Protein 9WJI (pdb70)

Sequence (394 aa):
AEEEKRKAEEEKRKLVLVIVCVALLLDNMLYMVIVPIVPDYIAPRYPTESEDVKIGVLFASKAILQLLVNPLSGPFIDRMSYDVPLLIGLGVMFASTVLFAFAEDYATLFAARSLQGLGSAFADTSGIAMIADKYPEEPERSRALGVALAFISFGSLVAPPFGGILYEFAGKRVPFLVLAAVSLFDALLLLAVAKPPVGTPIHRLMLDPYIAVVAGALTTCNIPLAFLEPTIATWMKHTMAASEWEMGMAWLPAFVPHVLGVYLTVRLAARYPHLQWLYGALGLAVIGASSCIVPACRSFAPLVVSLCGLCFGIALVDTALLPTLAFLVDVRHVSVYGSVYAIADISYSVAYALGPIVAGHIVHSLGFEQLSLGMGLANLLYAPVLLLLRNVGL

B-factor: mean 51.96, std 7.79, range [37.2, 77.74]

Secondary structure (DSSP, 8-state):
-HHHHHHHHHHHHHHHHHHHHHHHHHHHHHHHHSTTTHHHH-----------HHHHHHHTHHHHHHHHHHHHHHHHHHHS-SHHHHHHHHHHHHHHHHHHTT--SHHHHHHHHHHHHHHIIIIIHHHHHHHHHS--SHHHHHHHHHHHHHHHHIIIIIHHHHHHHHHHHT-SHHHHHHHHHHHHHHHHHHHHHH-------HHHHHTSHHHHHHHHHHHHHHHHHHHHHHHHHHHHHHHT---STTTSSTTGGGHHHHHHHHHHHHHHHHSSTT-HHHHHHHHHHHHHHHHHHGGG--SHHHHHHHHHHHHHHHHHHHHHHHHHHHHHHHHHS-S--HHHHHHHHHHHHHHHHHHHHHHHHHHHHT-HHHHHHHHHHHHHHHTTTGGGGGGS--

Structure (mmCIF, N/CA/C/O backbone):
data_9WJI
#
_entry.id   9WJI
#
_cell.length_a   1.00
_cell.length_b   1.00
_cell.length_c   1.00
_cell.angle_alpha   90.00
_cell.angle_beta   90.00
_cell.angle_gamma   90.00
#
_symmetry.space_group_name_H-M   'P 1'
#
loop_
_entity.id
_entity.type
_entity.pdbx_description
1 polymer 'Maltose/maltodextrin-binding periplasmic protein,Vesicular acetylcholine transporter,DARPins'
2 non-polymer 2-(3-ethylsulfonylpyridin-2-yl)-3-methyl-6-(trifluoromethyl)imidazo[4,5-b]pyridine
#
loop_
_atom_site.group_PDB
_atom_site.id
_atom_site.type_symbol
_atom_site.label_atom_id
_atom_site.label_alt_id
_atom_site.label_comp_id
_atom_site.label_asym_id
_atom_site.label_entity_id
_atom_site.label_seq_id
_atom_site.pdbx_PDB_ins_code
_atom_site.Cartn_x
_atom_site.Cartn_y
_atom_site.Cartn_z
_atom_site.occupancy
_atom_site.B_iso_or_equiv
_atom_site.auth_seq_id
_atom_site.auth_comp_id
_atom_site.auth_asym_id
_atom_site.auth_atom_id
_atom_site.pdbx_PDB_model_num
ATOM 1 N N . ALA A 1 365 ? 130.927 126.295 105.624 1.00 37.20 20 ALA A N 1
ATOM 2 C CA . ALA A 1 365 ? 131.878 125.470 106.345 1.00 37.20 20 ALA A CA 1
ATOM 3 C C . ALA A 1 365 ? 132.035 125.908 107.793 1.00 37.20 20 ALA A C 1
ATOM 4 O O . ALA A 1 365 ? 131.330 125.414 108.666 1.00 37.20 20 ALA A O 1
ATOM 6 N N . GLU A 1 366 ? 132.959 126.846 108.030 1.00 47.47 21 GLU A N 1
ATOM 7 C CA . GLU A 1 366 ? 133.482 127.122 109.369 1.00 47.47 21 GLU A CA 1
ATOM 8 C C . GLU A 1 366 ? 132.439 127.729 110.305 1.00 47.47 21 GLU A C 1
ATOM 9 O O . GLU A 1 366 ? 132.570 127.595 111.530 1.00 47.47 21 GLU A O 1
ATOM 15 N N . GLU A 1 367 ? 131.399 128.365 109.751 1.00 52.39 22 GLU A N 1
ATOM 16 C CA . GLU A 1 367 ? 130.295 128.889 110.556 1.00 52.39 22 GLU A CA 1
ATOM 17 C C . GLU A 1 367 ? 129.571 127.783 111.315 1.00 52.39 22 GLU A C 1
ATOM 18 O O . GLU A 1 367 ? 129.158 127.990 112.461 1.00 52.39 22 GLU A O 1
ATOM 24 N N . GLU A 1 368 ? 129.462 126.596 110.711 1.00 53.38 23 GLU A N 1
ATOM 25 C CA . GLU A 1 368 ? 128.785 125.466 111.342 1.00 53.38 23 GLU A CA 1
ATOM 26 C C . GLU A 1 368 ? 129.547 124.969 112.568 1.00 53.38 23 GLU A C 1
ATOM 27 O O . GLU A 1 368 ? 128.962 124.799 113.645 1.00 53.38 23 GLU A O 1
ATOM 33 N N . LYS A 1 369 ? 130.861 124.758 112.433 1.00 49.85 24 LYS A N 1
ATOM 34 C CA . LYS A 1 369 ? 131.658 124.319 113.574 1.00 49.85 24 LYS A CA 1
ATOM 35 C C . LYS A 1 369 ? 131.776 125.410 114.633 1.00 49.85 24 LYS A C 1
ATOM 36 O O . LYS A 1 369 ? 131.792 125.105 115.831 1.00 49.85 24 LYS A O 1
ATOM 42 N N . ARG A 1 370 ? 131.799 126.681 114.221 1.00 53.32 25 ARG A N 1
ATOM 43 C CA . ARG A 1 370 ? 131.895 127.765 115.196 1.00 53.32 25 ARG A CA 1
ATOM 44 C C . ARG A 1 370 ? 130.606 127.913 116.002 1.00 53.32 25 ARG A C 1
ATOM 45 O O . ARG A 1 370 ? 130.654 128.085 117.228 1.00 53.32 25 ARG A O 1
ATOM 53 N N . LYS A 1 371 ? 129.443 127.830 115.342 1.00 53.35 26 LYS A N 1
ATOM 54 C CA . LYS A 1 371 ? 128.189 127.904 116.084 1.00 53.35 26 LYS A CA 1
ATOM 55 C C . LYS A 1 371 ? 127.952 126.639 116.900 1.00 53.35 26 LYS A C 1
ATOM 56 O O . LYS A 1 371 ? 127.324 126.709 117.959 1.00 53.35 26 LYS A O 1
ATOM 62 N N . ALA A 1 372 ? 128.496 125.494 116.468 1.00 53.74 27 ALA A N 1
ATOM 63 C CA . ALA A 1 372 ? 128.414 124.292 117.291 1.00 53.74 27 ALA A CA 1
ATOM 64 C C . ALA A 1 372 ? 129.285 124.414 118.535 1.00 53.74 27 ALA A C 1
ATOM 65 O O . ALA A 1 372 ? 128.899 123.955 119.617 1.00 53.74 27 ALA A O 1
ATOM 67 N N . GLU A 1 373 ? 130.453 125.048 118.406 1.00 53.75 28 GLU A N 1
ATOM 68 C CA . GLU A 1 373 ? 131.314 125.233 119.568 1.00 53.75 28 GLU A CA 1
ATOM 69 C C . GLU A 1 373 ? 130.724 126.246 120.541 1.00 53.75 28 GLU A C 1
ATOM 70 O O . GLU A 1 373 ? 130.785 126.044 121.758 1.00 53.75 28 GLU A O 1
ATOM 76 N N . GLU A 1 374 ? 130.124 127.324 120.026 1.00 53.77 29 GLU A N 1
ATOM 77 C CA . GLU A 1 374 ? 129.431 128.266 120.904 1.00 53.77 29 GLU A CA 1
ATOM 78 C C . GLU A 1 374 ? 128.194 127.640 121.541 1.00 53.77 29 GLU A C 1
ATOM 79 O O . GLU A 1 374 ? 127.876 127.948 122.696 1.00 53.77 29 GLU A O 1
ATOM 85 N N . GLU A 1 375 ? 127.522 126.730 120.825 1.00 50.66 30 GLU A N 1
ATOM 86 C CA . GLU A 1 375 ? 126.399 125.981 121.381 1.00 50.66 30 GLU A CA 1
ATOM 87 C C . GLU A 1 375 ? 126.835 125.106 122.547 1.00 50.66 30 GLU A C 1
ATOM 88 O O . GLU A 1 375 ? 126.232 125.148 123.624 1.00 50.66 30 GLU A O 1
ATOM 94 N N . LYS A 1 376 ? 127.883 124.300 122.345 1.00 48.74 31 LYS A N 1
ATOM 95 C CA . LYS A 1 376 ? 128.362 123.410 123.400 1.00 48.74 31 LYS A CA 1
ATOM 96 C C . LYS A 1 376 ? 128.961 124.186 124.563 1.00 48.74 31 LYS A C 1
ATOM 97 O O . LYS A 1 376 ? 128.838 123.765 125.716 1.00 48.74 31 LYS A O 1
ATOM 103 N N . ARG A 1 377 ? 129.558 125.343 124.288 1.00 48.68 32 ARG A N 1
ATOM 104 C CA . ARG A 1 377 ? 130.125 126.161 125.350 1.00 48.68 32 ARG A CA 1
ATOM 105 C C . ARG A 1 377 ? 129.023 126.824 126.173 1.00 48.68 32 ARG A C 1
ATOM 106 O O . ARG A 1 377 ? 129.132 126.926 127.402 1.00 48.68 32 ARG A O 1
ATOM 114 N N . LYS A 1 378 ? 127.923 127.219 125.520 1.00 47.11 33 LYS A N 1
ATOM 115 C CA . LYS A 1 378 ? 126.763 127.732 126.246 1.00 47.11 33 LYS A CA 1
ATOM 116 C C . LYS A 1 378 ? 126.074 126.630 127.046 1.00 47.11 33 LYS A C 1
ATOM 117 O O . LYS A 1 378 ? 125.559 126.884 128.141 1.00 47.11 33 LYS A O 1
ATOM 123 N N . LEU A 1 379 ? 126.060 125.399 126.520 1.00 44.60 34 LEU A N 1
ATOM 124 C CA . LEU A 1 379 ? 125.512 124.272 127.273 1.00 44.60 34 LEU A CA 1
ATOM 125 C C . LEU A 1 379 ? 126.348 123.967 128.508 1.00 44.60 34 LEU A C 1
ATOM 126 O O . LEU A 1 379 ? 125.794 123.658 129.567 1.00 44.60 34 LEU A O 1
ATOM 131 N N . VAL A 1 380 ? 127.677 124.052 128.393 1.00 43.44 35 VAL A N 1
ATOM 132 C CA . VAL A 1 380 ? 128.537 123.867 129.561 1.00 43.44 35 VAL A CA 1
ATOM 133 C C . VAL A 1 380 ? 128.310 124.983 130.575 1.00 43.44 35 VAL A C 1
ATOM 134 O O . VAL A 1 380 ? 128.254 124.726 131.784 1.00 43.44 35 VAL A O 1
ATOM 138 N N . LEU A 1 381 ? 128.114 126.222 130.102 1.00 42.97 36 LEU A N 1
ATOM 139 C CA . LEU A 1 381 ? 127.786 127.327 131.006 1.00 42.97 36 LEU A CA 1
ATOM 140 C C . LEU A 1 381 ? 126.478 127.084 131.753 1.00 42.97 36 LEU A C 1
ATOM 141 O O . LEU A 1 381 ? 126.416 127.264 132.973 1.00 42.97 36 LEU A O 1
ATOM 146 N N . VAL A 1 382 ? 125.441 126.628 131.043 1.00 43.34 37 VAL A N 1
ATOM 147 C CA . VAL A 1 382 ? 124.144 126.374 131.670 1.00 43.34 37 VAL A CA 1
ATOM 148 C C . VAL A 1 382 ? 124.231 125.226 132.671 1.00 43.34 37 VAL A C 1
ATOM 149 O O . VAL A 1 382 ? 123.711 125.331 133.787 1.00 43.34 37 VAL A O 1
ATOM 153 N N . ILE A 1 383 ? 124.930 124.141 132.319 1.00 42.74 38 ILE A N 1
ATOM 154 C CA . ILE A 1 383 ? 125.011 122.987 133.214 1.00 42.74 38 ILE A CA 1
ATOM 155 C C . ILE A 1 383 ? 125.845 123.309 134.453 1.00 42.74 38 ILE A C 1
ATOM 156 O O . ILE A 1 383 ? 125.481 122.928 135.572 1.00 42.74 38 ILE A O 1
ATOM 161 N N . VAL A 1 384 ? 126.927 124.075 134.291 1.00 44.24 39 VAL A N 1
ATOM 162 C CA . VAL A 1 384 ? 127.741 124.471 135.438 1.00 44.24 39 VAL A CA 1
ATOM 163 C C . VAL A 1 384 ? 126.981 125.437 136.343 1.00 44.24 39 VAL A C 1
ATOM 164 O O . VAL A 1 384 ? 127.020 125.312 137.575 1.00 44.24 39 VAL A O 1
ATOM 168 N N . CYS A 1 385 ? 126.243 126.383 135.758 1.00 46.22 40 CYS A N 1
ATOM 169 C CA . CYS A 1 385 ? 125.495 127.329 136.577 1.00 46.22 40 CYS A CA 1
ATOM 170 C C . CYS A 1 385 ? 124.318 126.669 137.291 1.00 46.22 40 CYS A C 1
ATOM 171 O O . CYS A 1 385 ? 124.020 127.024 138.435 1.00 46.22 40 CYS A O 1
ATOM 174 N N . VAL A 1 386 ? 123.671 125.683 136.664 1.00 44.62 41 VAL A N 1
ATOM 175 C CA . VAL A 1 386 ? 122.627 124.922 137.350 1.00 44.62 41 VAL A CA 1
ATOM 176 C C . VAL A 1 386 ? 123.232 124.028 138.431 1.00 44.62 41 VAL A C 1
ATOM 177 O O . VAL A 1 386 ? 122.622 123.828 139.491 1.00 44.62 41 VAL A O 1
ATOM 181 N N . ALA A 1 387 ? 124.456 123.527 138.215 1.00 44.69 42 ALA A N 1
ATOM 182 C CA . ALA A 1 387 ? 125.159 122.781 139.257 1.00 44.69 42 ALA A CA 1
ATOM 183 C C . ALA A 1 387 ? 125.446 123.655 140.470 1.00 44.69 42 ALA A C 1
ATOM 184 O O . ALA A 1 387 ? 125.218 123.236 141.610 1.00 44.69 42 ALA A O 1
ATOM 186 N N . LEU A 1 388 ? 125.915 124.884 140.239 1.00 45.02 43 LEU A N 1
ATOM 187 C CA . LEU A 1 388 ? 126.147 125.819 141.338 1.00 45.02 43 LEU A CA 1
ATOM 188 C C . LEU A 1 388 ? 124.842 126.236 142.009 1.00 45.02 43 LEU A C 1
ATOM 189 O O . LEU A 1 388 ? 124.811 126.416 143.233 1.00 45.02 43 LEU A O 1
ATOM 194 N N . LEU A 1 389 ? 123.761 126.354 141.230 1.00 46.08 44 LEU A N 1
ATOM 195 C CA . LEU A 1 389 ? 122.446 126.690 141.774 1.00 46.08 44 LEU A CA 1
ATOM 196 C C . LEU A 1 389 ? 121.945 125.609 142.722 1.00 46.08 44 LEU A C 1
ATOM 197 O O . LEU A 1 389 ? 121.567 125.897 143.862 1.00 46.08 44 LEU A O 1
ATOM 202 N N . LEU A 1 390 ? 121.931 124.357 142.259 1.00 46.11 45 LEU A N 1
ATOM 203 C CA . LEU A 1 390 ? 121.463 123.248 143.085 1.00 46.11 45 LEU A CA 1
ATOM 204 C C . LEU A 1 390 ? 122.396 122.991 144.256 1.00 46.11 45 LEU A C 1
ATOM 205 O O . LEU A 1 390 ? 121.943 122.598 145.337 1.00 46.11 45 LEU A O 1
ATOM 210 N N . ASP A 1 391 ? 123.689 123.257 144.080 1.00 48.76 46 ASP A N 1
ATOM 211 C CA . ASP A 1 391 ? 124.633 123.033 145.160 1.00 48.76 46 ASP A CA 1
ATOM 212 C C . ASP A 1 391 ? 124.458 124.066 146.266 1.00 48.76 46 ASP A C 1
ATOM 213 O O . ASP A 1 391 ? 124.469 123.723 147.456 1.00 48.76 46 ASP A O 1
ATOM 218 N N . ASN A 1 392 ? 124.262 125.331 145.895 1.00 48.32 47 ASN A N 1
ATOM 219 C CA . ASN A 1 392 ? 124.000 126.355 146.895 1.00 48.32 47 ASN A CA 1
ATOM 220 C C . ASN A 1 392 ? 122.616 126.193 147.512 1.00 48.32 47 ASN A C 1
ATOM 221 O O . ASN A 1 392 ? 122.420 126.535 148.688 1.00 48.32 47 ASN A O 1
ATOM 226 N N . MET A 1 393 ? 121.665 125.647 146.743 1.00 49.57 48 MET A N 1
ATOM 227 C CA . MET A 1 393 ? 120.393 125.207 147.304 1.00 49.57 48 MET A CA 1
ATOM 228 C C . MET A 1 393 ? 120.605 124.181 148.404 1.00 49.57 48 MET A C 1
ATOM 229 O O . MET A 1 393 ? 119.986 124.277 149.462 1.00 49.57 48 MET A O 1
ATOM 234 N N . LEU A 1 394 ? 121.511 123.223 148.185 1.00 49.79 49 LEU A N 1
ATOM 235 C CA . LEU A 1 394 ? 121.844 122.251 149.227 1.00 49.79 49 LEU A CA 1
ATOM 236 C C . LEU A 1 394 ? 122.435 122.923 150.462 1.00 49.79 49 LEU A C 1
ATOM 237 O O . LEU A 1 394 ? 121.945 122.713 151.585 1.00 49.79 49 LEU A O 1
ATOM 242 N N . TYR A 1 395 ? 123.458 123.775 150.265 1.00 49.29 50 TYR A N 1
ATOM 243 C CA . TYR A 1 395 ? 124.147 124.389 151.404 1.00 49.29 50 TYR A CA 1
ATOM 244 C C . TYR A 1 395 ? 123.250 125.326 152.193 1.00 49.29 50 TYR A C 1
ATOM 245 O O . TYR A 1 395 ? 123.535 125.591 153.364 1.00 49.29 50 TYR A O 1
ATOM 254 N N . MET A 1 396 ? 122.193 125.854 151.582 1.00 53.55 51 MET A N 1
ATOM 255 C CA . MET A 1 396 ? 121.352 126.810 152.273 1.00 53.55 51 MET A CA 1
ATOM 256 C C . MET A 1 396 ? 119.945 126.308 152.572 1.00 53.55 51 MET A C 1
ATOM 257 O O . MET A 1 396 ? 119.151 127.070 153.130 1.00 53.55 51 MET A O 1
ATOM 262 N N . VAL A 1 397 ? 119.600 125.062 152.236 1.00 53.63 52 VAL A N 1
ATOM 263 C CA . VAL A 1 397 ? 118.395 124.461 152.803 1.00 53.63 52 VAL A CA 1
ATOM 264 C C . VAL A 1 397 ? 118.695 123.367 153.803 1.00 53.63 52 VAL A C 1
ATOM 265 O O . VAL A 1 397 ? 117.765 122.934 154.501 1.00 53.63 52 VAL A O 1
ATOM 269 N N . ILE A 1 398 ? 119.942 122.896 153.913 1.00 54.25 53 ILE A N 1
ATOM 270 C CA . ILE A 1 398 ? 120.203 121.993 155.031 1.00 54.25 53 ILE A CA 1
ATOM 271 C C . ILE A 1 398 ? 120.236 122.728 156.366 1.00 54.25 53 ILE A C 1
ATOM 272 O O . ILE A 1 398 ? 120.067 122.097 157.412 1.00 54.25 53 ILE A O 1
ATOM 277 N N . VAL A 1 399 ? 120.441 124.042 156.358 1.00 57.92 54 VAL A N 1
ATOM 278 C CA . VAL A 1 399 ? 120.588 124.845 157.572 1.00 57.92 54 VAL A CA 1
ATOM 279 C C . VAL A 1 399 ? 119.304 124.915 158.409 1.00 57.92 54 VAL A C 1
ATOM 280 O O . VAL A 1 399 ? 119.404 124.772 159.636 1.00 57.92 54 VAL A O 1
ATOM 284 N N . PRO A 1 400 ? 118.082 125.076 157.864 1.00 59.25 55 PRO A N 1
ATOM 285 C CA . PRO A 1 400 ? 116.908 124.944 158.745 1.00 59.25 55 PRO A CA 1
ATOM 286 C C . PRO A 1 400 ? 116.557 123.514 159.120 1.00 59.25 55 PRO A C 1
ATOM 287 O O . PRO A 1 400 ? 115.583 123.318 159.855 1.00 59.25 55 PRO A O 1
ATOM 291 N N . ILE A 1 401 ? 117.305 122.516 158.658 1.00 58.88 56 ILE A N 1
ATOM 292 C CA . ILE A 1 401 ? 116.948 121.122 158.887 1.00 58.88 56 ILE A CA 1
ATOM 293 C C . ILE A 1 401 ? 117.809 120.527 159.999 1.00 58.88 56 ILE A C 1
ATOM 294 O O . ILE A 1 401 ? 117.319 119.737 160.816 1.00 58.88 56 ILE A O 1
ATOM 299 N N . VAL A 1 402 ? 119.074 120.940 160.069 1.00 59.47 57 VAL A N 1
ATOM 300 C CA . VAL A 1 402 ? 120.057 120.414 161.025 1.00 59.47 57 VAL A CA 1
ATOM 301 C C . VAL A 1 402 ? 119.664 120.582 162.500 1.00 59.47 57 VAL A C 1
ATOM 302 O O . VAL A 1 402 ? 119.717 119.574 163.223 1.00 59.47 57 VAL A O 1
ATOM 306 N N . PRO A 1 403 ? 119.233 121.750 163.019 1.00 59.70 58 PRO A N 1
ATOM 307 C CA . PRO A 1 403 ? 118.894 121.799 164.455 1.00 59.70 58 PRO A CA 1
ATOM 308 C C . PRO A 1 403 ? 117.612 121.068 164.827 1.00 59.70 58 PRO A C 1
ATOM 309 O O . PRO A 1 403 ? 117.347 120.905 166.025 1.00 59.70 58 PRO A O 1
ATOM 313 N N . ASP A 1 404 ? 116.817 120.623 163.854 1.00 63.42 59 ASP A N 1
ATOM 314 C CA . ASP A 1 404 ? 115.555 119.965 164.158 1.00 63.42 59 ASP A CA 1
ATOM 315 C C . ASP A 1 404 ? 115.755 118.533 164.641 1.00 63.42 59 ASP A C 1
ATOM 316 O O . ASP A 1 404 ? 114.921 118.024 165.397 1.00 63.42 59 ASP A O 1
ATOM 321 N N . TYR A 1 405 ? 116.855 117.887 164.256 1.00 62.10 60 TYR A N 1
ATOM 322 C CA . TYR A 1 405 ? 117.124 116.501 164.626 1.00 62.10 60 TYR A CA 1
ATOM 323 C C . TYR A 1 405 ? 117.983 116.358 165.872 1.00 62.10 60 TYR A C 1
ATOM 324 O O . TYR A 1 405 ? 117.711 115.487 166.704 1.00 62.10 60 TYR A O 1
ATOM 333 N N . ILE A 1 406 ? 119.017 117.183 166.015 1.00 63.31 61 ILE A N 1
ATOM 334 C CA . ILE A 1 406 ? 120.029 116.971 167.045 1.00 63.31 61 ILE A CA 1
ATOM 335 C C . ILE A 1 406 ? 119.458 117.419 168.387 1.00 63.31 61 ILE A C 1
ATOM 336 O O . ILE A 1 406 ? 119.325 118.618 168.648 1.00 63.31 61 ILE A O 1
ATOM 341 N N . ALA A 1 407 ? 119.125 116.456 169.240 1.00 66.33 62 ALA A N 1
ATOM 342 C CA . ALA A 1 407 ? 118.569 116.744 170.554 1.00 66.33 62 ALA A CA 1
ATOM 343 C C . ALA A 1 407 ? 118.924 115.638 171.542 1.00 66.33 62 ALA A C 1
ATOM 344 O O . ALA A 1 407 ? 119.503 114.618 171.166 1.00 66.33 62 ALA A O 1
ATOM 346 N N . PRO A 1 458 ? 107.253 127.169 156.280 1.00 68.32 113 PRO A N 1
ATOM 347 C CA . PRO A 1 458 ? 107.760 128.544 156.275 1.00 68.32 113 PRO A CA 1
ATOM 348 C C . PRO A 1 458 ? 108.996 128.699 157.146 1.00 68.32 113 PRO A C 1
ATOM 349 O O . PRO A 1 458 ? 109.082 129.649 157.920 1.00 68.32 113 PRO A O 1
ATOM 353 N N . ARG A 1 459 ? 109.944 127.777 157.020 1.00 65.94 114 ARG A N 1
ATOM 354 C CA . ARG A 1 459 ? 111.088 127.767 157.919 1.00 65.94 114 ARG A CA 1
ATOM 355 C C . ARG A 1 459 ? 112.125 128.797 157.502 1.00 65.94 114 ARG A C 1
ATOM 356 O O . ARG A 1 459 ? 112.300 129.081 156.314 1.00 65.94 114 ARG A O 1
ATOM 364 N N . TYR A 1 460 ? 112.809 129.352 158.493 1.00 67.03 115 TYR A N 1
ATOM 365 C CA . TYR A 1 460 ? 113.961 130.235 158.544 1.00 67.03 115 TYR A CA 1
ATOM 366 C C . TYR A 1 460 ? 115.222 129.424 158.822 1.00 67.03 115 TYR A C 1
ATOM 367 O O . TYR A 1 460 ? 115.180 128.472 159.607 1.00 67.03 115 TYR A O 1
ATOM 376 N N . PRO A 1 461 ? 116.341 129.773 158.170 1.00 67.07 116 PRO A N 1
ATOM 377 C CA . PRO A 1 461 ? 117.518 128.892 158.192 1.00 67.07 116 PRO A CA 1
ATOM 378 C C . PRO A 1 461 ? 118.212 128.715 159.535 1.00 67.07 116 PRO A C 1
ATOM 379 O O . PRO A 1 461 ? 118.402 127.583 159.986 1.00 67.07 116 PRO A O 1
ATOM 383 N N . THR A 1 462 ? 118.587 129.801 160.194 1.00 67.73 117 THR A N 1
ATOM 384 C CA . THR A 1 462 ? 119.675 129.727 161.154 1.00 67.73 117 THR A CA 1
ATOM 385 C C . THR A 1 462 ? 119.214 129.871 162.600 1.00 67.73 117 THR A C 1
ATOM 386 O O . THR A 1 462 ? 118.087 130.282 162.892 1.00 67.73 117 THR A O 1
ATOM 390 N N . GLU A 1 463 ? 120.130 129.509 163.500 1.00 67.84 118 GLU A N 1
ATOM 391 C CA . GLU A 1 463 ? 120.011 129.678 164.941 1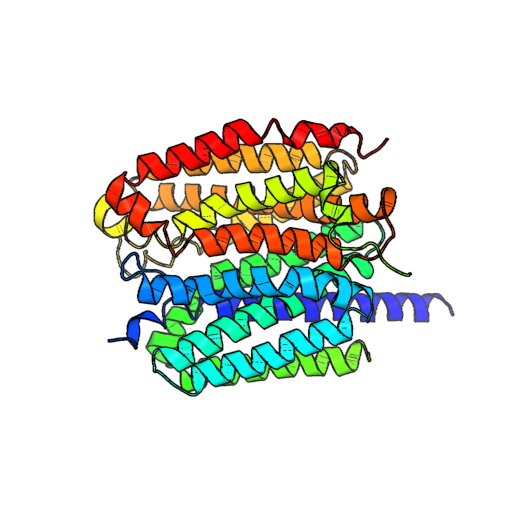.00 67.84 118 GLU A CA 1
ATOM 392 C C . GLU A 1 463 ? 121.321 130.251 165.471 1.00 67.84 118 GLU A C 1
ATOM 393 O O . GLU A 1 463 ? 122.351 130.230 164.792 1.00 67.84 118 GLU A O 1
ATOM 399 N N . SER A 1 464 ? 121.283 130.765 166.704 1.00 66.34 119 SER A N 1
ATOM 400 C CA . SER A 1 464 ? 122.472 131.339 167.347 1.00 66.34 119 SER A CA 1
ATOM 401 C C . SER A 1 464 ? 122.557 130.801 168.774 1.00 66.34 119 SER A C 1
ATOM 402 O O . SER A 1 464 ? 122.124 131.467 169.719 1.00 66.34 119 SER A O 1
ATOM 405 N N . GLU A 1 465 ? 123.169 129.625 168.915 1.00 65.91 120 GLU A N 1
ATOM 406 C CA . GLU A 1 465 ? 123.309 128.863 170.152 1.00 65.91 120 GLU A CA 1
ATOM 407 C C . GLU A 1 465 ? 124.154 127.648 169.791 1.00 65.91 120 GLU A C 1
ATOM 408 O O . GLU A 1 465 ? 124.330 127.348 168.605 1.00 65.91 120 GLU A O 1
ATOM 414 N N . ASP A 1 466 ? 124.693 126.971 170.818 1.00 63.55 121 ASP A N 1
ATOM 415 C CA . ASP A 1 466 ? 125.220 125.609 170.706 1.00 63.55 121 ASP A CA 1
ATOM 416 C C . ASP A 1 466 ? 126.378 125.459 169.726 1.00 63.55 121 ASP A C 1
ATOM 417 O O . ASP A 1 466 ? 126.166 125.017 168.595 1.00 63.55 121 ASP A O 1
ATOM 422 N N . VAL A 1 467 ? 127.572 125.915 170.123 1.00 58.78 122 VAL A N 1
ATOM 423 C CA . VAL A 1 467 ? 128.833 125.841 169.373 1.00 58.78 122 VAL A CA 1
ATOM 424 C C . VAL A 1 467 ? 129.098 124.454 168.774 1.00 58.78 122 VAL A C 1
ATOM 425 O O . VAL A 1 467 ? 129.682 124.340 167.689 1.00 58.78 122 VAL A O 1
ATOM 429 N N . LYS A 1 468 ? 128.640 123.397 169.460 1.00 57.43 123 LYS A N 1
ATOM 430 C CA . LYS A 1 468 ? 128.663 122.041 168.907 1.00 57.43 123 LYS A CA 1
ATOM 431 C C . LYS A 1 468 ? 127.858 121.940 167.610 1.00 57.43 123 LYS A C 1
ATOM 432 O O . LYS A 1 468 ? 128.209 121.169 166.710 1.00 57.43 123 LYS A O 1
ATOM 438 N N . ILE A 1 469 ? 126.779 122.713 167.490 1.00 58.04 124 ILE A N 1
ATOM 439 C CA . ILE A 1 469 ? 126.034 122.729 166.234 1.00 58.04 124 ILE A CA 1
ATOM 440 C C . ILE A 1 469 ? 126.635 123.763 165.286 1.00 58.04 124 ILE A C 1
ATOM 441 O O . ILE A 1 469 ? 126.613 123.584 164.061 1.00 58.04 124 ILE A O 1
ATOM 446 N N . GLY A 1 470 ? 127.202 124.840 165.834 1.00 56.79 125 GLY A N 1
ATOM 447 C CA . GLY A 1 470 ? 127.826 125.850 164.996 1.00 56.79 125 GLY A CA 1
ATOM 448 C C . GLY A 1 470 ? 129.094 125.359 164.327 1.00 56.79 125 GLY A C 1
ATOM 449 O O . GLY A 1 470 ? 129.407 125.757 163.200 1.00 56.79 125 GLY A O 1
ATOM 450 N N . VAL A 1 471 ? 129.831 124.468 164.997 1.00 56.00 126 VAL A N 1
ATOM 451 C CA . VAL A 1 471 ? 130.985 123.863 164.349 1.00 56.00 126 VAL A CA 1
ATOM 452 C C . VAL A 1 471 ? 130.530 122.892 163.266 1.00 56.00 126 VAL A C 1
ATOM 453 O O . VAL A 1 471 ? 131.233 122.712 162.270 1.00 56.00 126 VAL A O 1
ATOM 457 N N . LEU A 1 472 ? 129.317 122.337 163.379 1.00 54.45 127 LEU A N 1
ATOM 458 C CA . LEU A 1 472 ? 128.771 121.589 162.252 1.00 54.45 127 LEU A CA 1
ATOM 459 C C . LEU A 1 472 ? 128.423 122.515 161.095 1.00 54.45 127 LEU A C 1
ATOM 460 O O . LEU A 1 472 ? 128.672 122.162 159.943 1.00 54.45 127 LEU A O 1
ATOM 465 N N . PHE A 1 473 ? 127.838 123.688 161.371 1.00 54.83 128 PHE A N 1
ATOM 466 C CA . PHE A 1 473 ? 127.497 124.593 160.270 1.00 54.83 128 PHE A CA 1
ATOM 467 C C . PHE A 1 473 ? 128.735 125.157 159.586 1.00 54.83 128 PHE A C 1
ATOM 468 O O . PHE A 1 473 ? 128.697 125.447 158.385 1.00 54.83 128 PHE A O 1
ATOM 476 N N . ALA A 1 474 ? 129.832 125.316 160.317 1.00 52.24 129 ALA A N 1
ATOM 477 C CA . ALA A 1 474 ? 131.072 125.789 159.723 1.00 52.24 129 ALA A CA 1
ATOM 478 C C . ALA A 1 474 ? 132.022 124.657 159.358 1.00 52.24 129 ALA A C 1
ATOM 479 O O . ALA A 1 474 ? 133.161 124.930 158.972 1.00 52.24 129 ALA A O 1
ATOM 481 N N . SER A 1 475 ? 131.591 123.397 159.499 1.00 48.85 130 SER A N 1
ATOM 482 C CA . SER A 1 475 ? 132.408 122.270 159.059 1.00 48.85 130 SER A CA 1
ATOM 483 C C . SER A 1 475 ? 132.636 122.293 157.556 1.00 48.85 130 SER A C 1
ATOM 484 O O . SER A 1 475 ? 133.735 121.973 157.091 1.00 48.85 130 SER A O 1
ATOM 487 N N . LYS A 1 476 ? 131.610 122.678 156.791 1.00 47.17 131 LYS A N 1
ATOM 488 C CA . LYS A 1 476 ? 131.733 122.853 155.346 1.00 47.17 131 LYS A CA 1
ATOM 489 C C . LYS A 1 476 ? 132.804 123.872 154.997 1.00 47.17 131 LYS A C 1
ATOM 490 O O . LYS A 1 476 ? 133.692 123.602 154.180 1.00 47.17 131 LYS A O 1
ATOM 496 N N . ALA A 1 477 ? 132.761 125.034 155.643 1.00 46.55 132 ALA A N 1
ATOM 497 C CA . ALA A 1 477 ? 133.709 126.085 155.309 1.00 46.55 132 ALA A CA 1
ATOM 498 C C . ALA A 1 477 ? 135.108 125.782 155.822 1.00 46.55 132 ALA A C 1
ATOM 499 O O . ALA A 1 477 ? 136.083 126.091 155.135 1.00 46.55 132 ALA A O 1
ATOM 501 N N . ILE A 1 478 ? 135.240 125.143 156.989 1.00 45.38 133 ILE A N 1
ATOM 502 C CA . ILE A 1 478 ? 136.583 124.830 157.465 1.00 45.38 133 ILE A CA 1
ATOM 503 C C . ILE A 1 478 ? 137.176 123.673 156.667 1.00 45.38 133 ILE A C 1
ATOM 504 O O . ILE A 1 478 ? 138.390 123.639 156.431 1.00 45.38 133 ILE A O 1
ATOM 509 N N . LEU A 1 479 ? 136.347 122.768 156.136 1.00 44.67 134 LEU A N 1
ATOM 510 C CA . LEU A 1 479 ? 136.936 121.686 155.365 1.00 44.67 134 LEU A CA 1
ATOM 511 C C . LEU A 1 479 ? 137.246 122.120 153.944 1.00 44.67 134 LEU A C 1
ATOM 512 O O . LEU A 1 479 ? 138.237 121.655 153.380 1.00 44.67 134 LEU A O 1
ATOM 517 N N . GLN A 1 480 ? 136.470 123.036 153.355 1.00 45.12 135 GLN A N 1
ATOM 518 C CA . GLN A 1 480 ? 136.940 123.586 152.086 1.00 45.12 135 GLN A CA 1
ATOM 519 C C . GLN A 1 480 ? 138.135 124.510 152.290 1.00 45.12 135 GLN A C 1
ATOM 520 O O . GLN A 1 480 ? 139.011 124.563 151.425 1.00 45.12 135 GLN A O 1
ATOM 526 N N . LEU A 1 481 ? 138.230 125.176 153.448 1.00 43.37 136 LEU A N 1
ATOM 527 C CA . LEU A 1 481 ? 139.413 125.966 153.779 1.00 43.37 136 LEU A CA 1
ATOM 528 C C . LEU A 1 481 ? 140.647 125.087 153.948 1.00 43.37 136 LEU A C 1
ATOM 529 O O . LEU A 1 481 ? 141.770 125.545 153.713 1.00 43.37 136 LEU A O 1
ATOM 534 N N . LEU A 1 482 ? 140.463 123.833 154.367 1.00 41.58 137 LEU A N 1
ATOM 535 C CA . LEU A 1 482 ? 141.570 122.890 154.460 1.00 41.58 137 LEU A CA 1
ATOM 536 C C . LEU A 1 482 ? 141.835 122.120 153.172 1.00 41.58 137 LEU A C 1
ATOM 537 O O . LEU A 1 482 ? 142.931 121.574 153.015 1.00 41.58 137 LEU A O 1
ATOM 542 N N . VAL A 1 483 ? 140.869 122.042 152.263 1.00 42.82 138 VAL A N 1
ATOM 543 C CA . VAL A 1 483 ? 141.014 121.252 151.044 1.00 42.82 138 VAL A CA 1
ATOM 544 C C . VAL A 1 483 ? 141.487 122.091 149.863 1.00 42.82 138 VAL A C 1
ATOM 545 O O . VAL A 1 483 ? 142.468 121.735 149.212 1.00 42.82 138 VAL A O 1
ATOM 549 N N . ASN A 1 484 ? 140.801 123.201 149.543 1.00 43.57 139 ASN A N 1
ATOM 550 C CA . ASN A 1 484 ? 141.175 123.917 148.317 1.00 43.57 139 ASN A CA 1
ATOM 551 C C . ASN A 1 484 ? 142.553 124.609 148.236 1.00 43.57 139 ASN A C 1
ATOM 552 O O . ASN A 1 484 ? 142.919 124.982 147.116 1.00 43.57 139 ASN A O 1
ATOM 557 N N . PRO A 1 485 ? 143.352 124.838 149.303 1.00 41.54 140 PRO A N 1
ATOM 558 C CA . PRO A 1 485 ? 144.783 125.067 149.025 1.00 41.54 140 PRO A CA 1
ATOM 559 C C . PRO A 1 485 ? 145.463 123.867 148.401 1.00 41.54 140 PRO A C 1
ATOM 560 O O . PRO A 1 485 ? 146.410 124.033 147.624 1.00 41.54 140 PRO A O 1
ATOM 564 N N . LEU A 1 486 ? 145.013 122.661 148.732 1.00 41.51 141 LEU A N 1
ATOM 565 C CA . LEU A 1 486 ? 145.530 121.445 148.129 1.00 41.51 141 LEU A CA 1
ATOM 566 C C . LEU A 1 486 ? 144.753 121.056 146.879 1.00 41.51 141 LEU A C 1
ATOM 567 O O . LEU A 1 486 ? 145.275 120.307 146.047 1.00 41.51 141 LEU A O 1
ATOM 572 N N . SER A 1 487 ? 143.534 121.571 146.712 1.00 43.70 142 SER A N 1
ATOM 573 C CA . SER A 1 487 ? 142.726 121.309 145.528 1.00 43.70 142 SER A CA 1
ATOM 574 C C . SER A 1 487 ? 142.829 122.397 144.467 1.00 43.70 142 SER A C 1
ATOM 575 O O . SER A 1 487 ? 142.236 122.248 143.398 1.00 43.70 142 SER A O 1
ATOM 578 N N . GLY A 1 488 ? 143.542 123.483 144.736 1.00 44.64 143 GLY A N 1
ATOM 579 C CA . GLY A 1 488 ? 143.864 124.461 143.721 1.00 44.64 143 GLY A CA 1
ATOM 580 C C . GLY A 1 488 ? 144.815 123.928 142.666 1.00 44.64 143 GLY A C 1
ATOM 581 O O . GLY A 1 488 ? 144.496 123.900 141.470 1.00 44.64 143 GLY A O 1
ATOM 582 N N . PRO A 1 489 ? 146.016 123.505 143.083 1.00 47.42 144 PRO A N 1
ATOM 583 C CA . PRO A 1 489 ? 146.910 122.810 142.142 1.00 47.42 144 PRO A CA 1
ATOM 584 C C . PRO A 1 489 ? 146.360 121.500 141.597 1.00 47.42 144 PRO A C 1
ATOM 585 O O . PRO A 1 489 ? 146.853 121.043 140.563 1.00 47.42 144 PRO A O 1
ATOM 589 N N . PHE A 1 490 ? 145.362 120.881 142.238 1.00 47.32 145 PHE A N 1
ATOM 590 C CA . PHE A 1 490 ? 144.711 119.729 141.620 1.00 47.32 145 PHE A CA 1
ATOM 591 C C . PHE A 1 490 ? 143.909 120.144 140.396 1.00 47.32 145 PHE A C 1
ATOM 592 O O . PHE A 1 490 ? 143.873 119.421 139.396 1.00 47.32 145 PHE A O 1
ATOM 600 N N . ILE A 1 491 ? 143.246 121.298 140.463 1.00 47.14 146 ILE A N 1
ATOM 601 C CA . ILE A 1 491 ? 142.537 121.815 139.300 1.00 47.14 146 ILE A CA 1
ATOM 602 C C . ILE A 1 491 ? 143.517 122.373 138.274 1.00 47.14 146 ILE A C 1
ATOM 603 O O . ILE A 1 491 ? 143.235 122.343 137.070 1.00 47.14 146 ILE A O 1
ATOM 608 N N . ASP A 1 492 ? 144.697 122.821 138.707 1.00 50.30 147 ASP A N 1
ATOM 609 C CA . ASP A 1 492 ? 145.689 123.274 137.736 1.00 50.30 147 ASP A CA 1
ATOM 610 C C . ASP A 1 492 ? 146.337 122.111 136.988 1.00 50.30 147 ASP A C 1
ATOM 611 O O . ASP A 1 492 ? 146.528 122.192 135.770 1.00 50.30 147 ASP A O 1
ATOM 616 N N . ARG A 1 493 ? 146.701 121.040 137.701 1.00 51.53 148 ARG A N 1
ATOM 617 C CA . ARG A 1 493 ? 147.397 119.916 137.078 1.00 51.53 148 ARG A CA 1
ATOM 618 C C . ARG A 1 493 ? 146.483 119.156 136.128 1.00 51.53 148 ARG A C 1
ATOM 619 O O . ARG A 1 493 ? 146.794 119.002 134.941 1.00 51.53 148 ARG A O 1
ATOM 627 N N . MET A 1 494 ? 145.353 118.674 136.628 1.00 51.11 149 MET A N 1
ATOM 628 C CA . MET A 1 494 ? 144.384 118.002 135.781 1.00 51.11 149 MET A CA 1
ATOM 629 C C . MET A 1 494 ? 143.484 119.049 135.133 1.00 51.11 149 MET A C 1
ATOM 630 O O . MET A 1 494 ? 143.753 120.250 135.179 1.00 51.11 149 MET A O 1
ATOM 635 N N . SER A 1 495 ? 142.393 118.604 134.524 1.00 48.01 150 SER A N 1
ATOM 636 C CA . SER A 1 495 ? 141.500 119.511 133.817 1.00 48.01 150 SER A CA 1
ATOM 637 C C . SER A 1 495 ? 140.575 120.234 134.785 1.00 48.01 150 SER A C 1
ATOM 638 O O . SER A 1 495 ? 140.868 120.346 135.979 1.00 48.01 150 SER A O 1
ATOM 641 N N . TYR A 1 496 ? 139.498 120.801 134.259 1.00 48.49 151 TYR A N 1
ATOM 642 C CA . TYR A 1 496 ? 138.445 121.382 135.077 1.00 48.49 151 TYR A CA 1
ATOM 643 C C . TYR A 1 496 ? 137.237 120.464 135.209 1.00 48.49 151 TYR A C 1
ATOM 644 O O . TYR A 1 496 ? 136.602 120.426 136.273 1.00 48.49 151 TYR A O 1
ATOM 653 N N . ASP A 1 497 ? 136.945 119.691 134.159 1.00 48.12 152 ASP A N 1
ATOM 654 C CA . ASP A 1 497 ? 135.751 118.856 134.138 1.00 48.12 152 ASP A CA 1
ATOM 655 C C . ASP A 1 497 ? 135.884 117.659 135.071 1.00 48.12 152 ASP A C 1
ATOM 656 O O . ASP A 1 497 ? 134.901 117.246 135.692 1.00 48.12 152 ASP A O 1
ATOM 661 N N . VAL A 1 498 ? 137.080 117.091 135.192 1.00 48.46 153 VAL A N 1
ATOM 662 C CA . VAL A 1 498 ? 137.298 115.966 136.104 1.00 48.46 153 VAL A CA 1
ATOM 663 C C . VAL A 1 498 ? 137.185 116.404 137.569 1.00 48.46 153 VAL A C 1
ATOM 664 O O . VAL A 1 498 ? 136.510 115.698 138.333 1.00 48.46 153 VAL A O 1
ATOM 668 N N . PRO A 1 499 ? 137.758 117.532 138.038 1.00 46.68 154 PRO A N 1
ATOM 669 C CA . PRO A 1 499 ? 137.447 117.932 139.418 1.00 46.68 154 PRO A CA 1
ATOM 670 C C . PRO A 1 499 ? 136.029 118.442 139.609 1.00 46.68 154 PRO A C 1
ATOM 671 O O . PRO A 1 499 ? 135.511 118.333 140.727 1.00 46.68 154 PRO A O 1
ATOM 675 N N . LEU A 1 500 ? 135.365 118.961 138.567 1.00 46.04 155 LEU A N 1
ATOM 676 C CA . LEU A 1 500 ? 133.939 119.251 138.714 1.00 46.04 155 LEU A CA 1
ATOM 677 C C . LEU A 1 500 ? 133.129 117.968 138.886 1.00 46.04 155 LEU A C 1
ATOM 678 O O . LEU A 1 500 ? 132.180 117.927 139.678 1.00 46.04 155 LEU A O 1
ATOM 683 N N . LEU A 1 501 ? 133.513 116.899 138.186 1.00 45.60 156 LEU A N 1
ATOM 684 C CA . LEU A 1 501 ? 132.845 115.615 138.375 1.00 45.60 156 LEU A CA 1
ATOM 685 C C . LEU A 1 501 ? 133.147 115.015 139.741 1.00 45.60 156 LEU A C 1
ATOM 686 O O . LEU A 1 501 ? 132.276 114.377 140.337 1.00 45.60 156 LEU A O 1
ATOM 691 N N . ILE A 1 502 ? 134.366 115.211 140.254 1.00 45.57 157 ILE A N 1
ATOM 692 C CA . ILE A 1 502 ? 134.686 114.752 141.605 1.00 45.57 157 ILE A CA 1
ATOM 693 C C . ILE A 1 502 ? 133.862 115.516 142.637 1.00 45.57 157 ILE A C 1
ATOM 694 O O . ILE A 1 502 ? 133.316 114.922 143.579 1.00 45.57 157 ILE A O 1
ATOM 699 N N . GLY A 1 503 ? 133.705 116.828 142.436 1.00 46.03 158 GLY A N 1
ATOM 700 C CA . GLY A 1 503 ? 132.893 117.624 143.342 1.00 46.03 158 GLY A CA 1
ATOM 701 C C . GLY A 1 503 ? 131.418 117.270 143.298 1.00 46.03 158 GLY A C 1
ATOM 702 O O . GLY A 1 503 ? 130.771 117.164 144.340 1.00 46.03 158 GLY A O 1
ATOM 703 N N . LEU A 1 504 ? 130.875 117.039 142.102 1.00 45.60 159 LEU A N 1
ATOM 704 C CA . LEU A 1 504 ? 129.468 116.665 142.014 1.00 45.60 159 LEU A CA 1
ATOM 705 C C . LEU A 1 504 ? 129.234 115.228 142.464 1.00 45.60 159 LEU A C 1
ATOM 706 O O . LEU A 1 504 ? 128.153 114.915 142.973 1.00 45.60 159 LEU A O 1
ATOM 711 N N . GLY A 1 505 ? 130.237 114.356 142.341 1.00 45.91 160 GLY A N 1
ATOM 712 C CA . GLY A 1 505 ? 130.095 113.006 142.859 1.00 45.91 160 GLY A CA 1
ATOM 713 C C . GLY A 1 505 ? 130.096 112.963 144.374 1.00 45.91 160 GLY A C 1
ATOM 714 O O . GLY A 1 505 ? 129.247 112.305 144.989 1.00 45.91 160 GLY A O 1
ATOM 715 N N . VAL A 1 506 ? 131.021 113.694 145.005 1.00 46.21 161 VAL A N 1
ATOM 716 C CA . VAL A 1 506 ? 130.989 113.743 146.460 1.00 46.21 161 VAL A CA 1
ATOM 717 C C . VAL A 1 506 ? 129.830 114.597 146.960 1.00 46.21 161 VAL A C 1
ATOM 718 O O . VAL A 1 506 ? 129.384 114.413 148.092 1.00 46.21 161 VAL A O 1
ATOM 722 N N . MET A 1 507 ? 129.267 115.472 146.122 1.00 47.06 162 MET A N 1
ATOM 723 C CA . MET A 1 507 ? 128.069 116.200 146.518 1.00 47.06 162 MET A CA 1
ATOM 724 C C . MET A 1 507 ? 126.829 115.316 146.458 1.00 47.06 162 MET A C 1
ATOM 725 O O . MET A 1 507 ? 125.942 115.439 147.308 1.00 47.06 162 MET A O 1
ATOM 730 N N . PHE A 1 508 ? 126.754 114.423 145.466 1.00 45.07 163 PHE A N 1
ATOM 731 C CA . PHE A 1 508 ? 125.720 113.390 145.460 1.00 45.07 163 PHE A CA 1
ATOM 732 C C . PHE A 1 508 ? 125.833 112.485 146.678 1.00 45.07 163 PHE A C 1
ATOM 733 O O . PHE A 1 508 ? 124.822 112.154 147.315 1.00 45.07 163 PHE A O 1
ATOM 741 N N . ALA A 1 509 ? 127.062 112.071 147.010 1.00 46.77 164 ALA A N 1
ATOM 742 C CA . ALA A 1 509 ? 127.275 111.237 148.190 1.00 46.77 164 ALA A CA 1
ATOM 743 C C . ALA A 1 509 ? 126.905 111.981 149.467 1.00 46.77 164 ALA A C 1
ATOM 744 O O . ALA A 1 509 ? 126.307 111.403 150.382 1.00 46.77 164 ALA A O 1
ATOM 746 N N . SER A 1 510 ? 127.185 113.286 149.509 1.00 47.11 165 SER A N 1
ATOM 747 C CA . SER A 1 510 ? 126.818 114.103 150.658 1.00 47.11 165 SER A CA 1
ATOM 748 C C . SER A 1 510 ? 125.311 114.243 150.791 1.00 47.11 165 SER A C 1
ATOM 749 O O . SER A 1 510 ? 124.776 114.151 151.899 1.00 47.11 165 SER A O 1
ATOM 752 N N . THR A 1 511 ? 124.612 114.463 149.677 1.00 46.34 166 THR A N 1
ATOM 753 C CA . THR A 1 511 ? 123.173 114.692 149.737 1.00 46.34 166 THR A CA 1
ATOM 754 C C . THR A 1 511 ? 122.427 113.418 150.110 1.00 46.34 166 THR A C 1
ATOM 755 O O . THR A 1 511 ? 121.485 113.457 150.913 1.00 46.34 166 THR A O 1
ATOM 759 N N . VAL A 1 512 ? 122.858 112.268 149.588 1.00 47.52 167 VAL A N 1
ATOM 760 C CA . VAL A 1 512 ? 122.239 111.039 150.069 1.00 47.52 167 VAL A CA 1
ATOM 761 C C . VAL A 1 512 ? 122.722 110.667 151.467 1.00 47.52 167 VAL A C 1
ATOM 762 O O . VAL A 1 512 ? 122.072 109.856 152.134 1.00 47.52 167 VAL A O 1
ATOM 766 N N . LEU A 1 513 ? 123.823 111.252 151.950 1.00 49.11 168 LEU A N 1
ATOM 767 C CA . LEU A 1 513 ? 124.171 111.064 153.354 1.00 49.11 168 LEU A CA 1
ATOM 768 C C . LEU A 1 513 ? 123.318 111.942 154.267 1.00 49.11 168 LEU A C 1
ATOM 769 O O . LEU A 1 513 ? 123.054 111.562 155.413 1.00 49.11 168 LEU A O 1
ATOM 774 N N . PHE A 1 514 ? 122.887 113.111 153.782 1.00 50.46 169 PHE A N 1
ATOM 775 C CA . PHE A 1 514 ? 121.864 113.884 154.490 1.00 50.46 169 PHE A CA 1
ATOM 776 C C . PHE A 1 514 ? 120.546 113.130 154.529 1.00 50.46 169 PHE A C 1
ATOM 777 O O . PHE A 1 514 ? 119.940 112.966 155.593 1.00 50.46 169 PHE A O 1
ATOM 785 N N . ALA A 1 515 ? 120.098 112.639 153.376 1.00 50.08 170 ALA A N 1
ATOM 786 C CA . ALA A 1 515 ? 118.852 111.888 153.323 1.00 50.08 170 ALA A CA 1
ATOM 787 C C . ALA A 1 515 ? 118.977 110.482 153.905 1.00 50.08 170 ALA A C 1
ATOM 788 O O . ALA A 1 515 ? 117.971 109.776 153.992 1.00 50.08 170 ALA A O 1
ATOM 790 N N . PHE A 1 516 ? 120.181 110.049 154.286 1.00 56.34 171 PHE A N 1
ATOM 791 C CA . PHE A 1 516 ? 120.366 108.693 154.790 1.00 56.34 171 PHE A CA 1
ATOM 792 C C . PHE A 1 516 ? 120.181 108.595 156.299 1.00 56.34 171 PHE A C 1
ATOM 793 O O . PHE A 1 516 ? 119.626 107.602 156.782 1.00 56.34 171 PHE A O 1
ATOM 801 N N . ALA A 1 517 ? 120.629 109.591 157.061 1.00 57.69 172 ALA A N 1
ATOM 802 C CA . ALA A 1 517 ? 120.682 109.459 158.510 1.00 57.69 172 ALA A CA 1
ATOM 803 C C . ALA A 1 517 ? 120.368 110.789 159.182 1.00 57.69 172 ALA A C 1
ATOM 804 O O . ALA A 1 517 ? 120.204 111.825 158.532 1.00 57.69 172 ALA A O 1
ATOM 806 N N . GLU A 1 518 ? 120.306 110.743 160.516 1.00 60.78 173 GLU A N 1
ATOM 807 C CA . GLU A 1 518 ? 119.764 111.842 161.298 1.00 60.78 173 GLU A CA 1
ATOM 808 C C . GLU A 1 518 ? 120.568 112.180 162.546 1.00 60.78 173 GLU A C 1
ATOM 809 O O . GLU A 1 518 ? 120.137 113.046 163.311 1.00 60.78 173 GLU A O 1
ATOM 815 N N . ASP A 1 519 ? 121.716 111.552 162.772 1.00 60.06 174 ASP A N 1
ATOM 816 C CA . ASP A 1 519 ? 122.465 111.748 164.007 1.00 60.06 174 ASP A CA 1
ATOM 817 C C . ASP A 1 519 ? 123.256 113.055 163.947 1.00 60.06 174 ASP A C 1
ATOM 818 O O . ASP A 1 519 ? 123.062 113.898 163.068 1.00 60.06 174 ASP A O 1
ATOM 823 N N . TYR A 1 520 ? 124.163 113.244 164.905 1.00 58.91 175 TYR A N 1
ATOM 824 C CA . TYR A 1 520 ? 125.090 114.367 164.830 1.00 58.91 175 TYR A CA 1
ATOM 825 C C . TYR A 1 520 ? 126.282 114.048 163.940 1.00 58.91 175 TYR A C 1
ATOM 826 O O . TYR A 1 520 ? 126.707 114.894 163.145 1.00 58.91 175 TYR A O 1
ATOM 835 N N . ALA A 1 521 ? 126.830 112.836 164.064 1.00 55.37 176 ALA A N 1
ATOM 836 C CA . ALA A 1 521 ? 128.059 112.492 163.359 1.00 55.37 176 ALA A CA 1
ATOM 837 C C . ALA A 1 521 ? 127.827 112.345 161.862 1.00 55.37 176 ALA A C 1
ATOM 838 O O . ALA A 1 521 ? 128.667 112.760 161.059 1.00 55.37 176 ALA A O 1
ATOM 840 N N . THR A 1 522 ? 126.686 111.777 161.465 1.00 53.62 177 THR A N 1
ATOM 841 C CA . THR A 1 522 ? 126.408 111.622 160.042 1.00 53.62 177 THR A CA 1
ATOM 842 C C . THR A 1 522 ? 126.075 112.954 159.386 1.00 53.62 177 THR A C 1
ATOM 843 O O . THR A 1 522 ? 126.453 113.181 158.233 1.00 53.62 177 THR A O 1
ATOM 847 N N . LEU A 1 523 ? 125.389 113.848 160.104 1.00 53.21 178 LEU A N 1
ATOM 848 C CA . LEU A 1 523 ? 125.156 115.197 159.596 1.00 53.21 178 LEU A CA 1
ATOM 849 C C . LEU A 1 523 ? 126.460 115.975 159.487 1.00 53.21 178 LEU A C 1
ATOM 850 O O . LEU A 1 523 ? 126.659 116.736 158.533 1.00 53.21 178 LEU A O 1
ATOM 855 N N . PHE A 1 524 ? 127.371 115.765 160.442 1.00 52.56 179 PHE A N 1
ATOM 856 C CA . PHE A 1 524 ? 128.691 116.385 160.389 1.00 52.56 179 PHE A CA 1
ATOM 857 C C . PHE A 1 524 ? 129.496 115.868 159.202 1.00 52.56 179 PHE A C 1
ATOM 858 O O . PHE A 1 524 ? 130.158 116.647 158.508 1.00 52.56 179 PHE A O 1
ATOM 866 N N . ALA A 1 525 ? 129.418 114.561 158.937 1.00 52.62 180 ALA A N 1
ATOM 867 C CA . ALA A 1 525 ? 130.123 113.978 157.800 1.00 52.62 180 ALA A CA 1
ATOM 868 C C . ALA A 1 525 ? 129.522 114.437 156.479 1.00 52.62 180 ALA A C 1
ATOM 869 O O . ALA A 1 525 ? 130.252 114.672 155.511 1.00 52.62 180 ALA A O 1
ATOM 871 N N . ALA A 1 526 ? 128.199 114.593 156.426 1.00 49.64 181 ALA A N 1
ATOM 872 C CA . ALA A 1 526 ? 127.558 115.051 155.199 1.00 49.64 181 ALA A CA 1
ATOM 873 C C . ALA A 1 526 ? 127.869 116.517 154.925 1.00 49.64 181 ALA A C 1
ATOM 874 O O . ALA A 1 526 ? 128.077 116.908 153.771 1.00 49.64 181 ALA A O 1
ATOM 876 N N . ARG A 1 527 ? 127.952 117.334 155.975 1.00 48.60 182 ARG A N 1
ATOM 877 C CA . ARG A 1 527 ? 128.351 118.724 155.794 1.00 48.60 182 ARG A CA 1
ATOM 878 C C . ARG A 1 527 ? 129.831 118.845 155.437 1.00 48.60 182 ARG A C 1
ATOM 879 O O . ARG A 1 527 ? 130.213 119.725 154.654 1.00 48.60 182 ARG A O 1
ATOM 887 N N . SER A 1 528 ? 130.674 117.953 155.966 1.00 49.86 183 SER A N 1
ATOM 888 C CA . SER A 1 528 ? 132.082 117.938 155.577 1.00 49.86 183 SER A CA 1
ATOM 889 C C . SER A 1 528 ? 132.255 117.512 154.123 1.00 49.86 183 SER A C 1
ATOM 890 O O . SER A 1 528 ? 133.116 118.041 153.409 1.00 49.86 183 SER A O 1
ATOM 893 N N . LEU A 1 529 ? 131.441 116.560 153.665 1.00 49.51 184 LEU A N 1
ATOM 894 C CA . LEU A 1 529 ? 131.464 116.208 152.253 1.00 49.51 184 LEU A CA 1
ATOM 895 C C . LEU A 1 529 ? 130.900 117.330 151.390 1.00 49.51 184 LEU A C 1
ATOM 896 O O . LEU A 1 529 ? 131.333 117.494 150.245 1.00 49.51 184 LEU A O 1
ATOM 901 N N . GLN A 1 530 ? 129.964 118.127 151.920 1.00 49.25 185 GLN A N 1
ATOM 902 C CA . GLN A 1 530 ? 129.595 119.356 151.220 1.00 49.25 185 GLN A CA 1
ATOM 903 C C . GLN A 1 530 ? 130.743 120.350 151.167 1.00 49.25 185 GLN A C 1
ATOM 904 O O . GLN A 1 530 ? 130.844 121.106 150.204 1.00 49.25 185 GLN A O 1
ATOM 910 N N . GLY A 1 531 ? 131.617 120.360 152.171 1.00 48.39 186 GLY A N 1
ATOM 911 C CA . GLY A 1 531 ? 132.794 121.218 152.096 1.00 48.39 186 GLY A CA 1
ATOM 912 C C . GLY A 1 531 ? 133.786 120.764 151.040 1.00 48.39 186 GLY A C 1
ATOM 913 O O . GLY A 1 531 ? 134.335 121.584 150.290 1.00 48.39 186 GLY A O 1
ATOM 914 N N . LEU A 1 532 ? 134.025 119.453 150.972 1.00 47.45 187 LEU A N 1
ATOM 915 C CA . LEU A 1 532 ? 134.892 118.881 149.944 1.00 47.45 187 LEU A CA 1
ATOM 916 C C . LEU A 1 532 ? 134.332 119.146 148.549 1.00 47.45 187 LEU A C 1
ATOM 917 O O . LEU A 1 532 ? 135.059 119.569 147.635 1.00 47.45 187 LEU A O 1
ATOM 922 N N . GLY A 1 533 ? 133.025 118.935 148.383 1.00 47.23 188 GLY A N 1
ATOM 923 C CA . GLY A 1 533 ? 132.384 119.245 147.124 1.00 47.23 188 GLY A CA 1
ATOM 924 C C . GLY A 1 533 ? 132.316 120.725 146.836 1.00 47.23 188 GLY A C 1
ATOM 925 O O . GLY A 1 533 ? 132.322 121.121 145.674 1.00 47.23 188 GLY A O 1
ATOM 926 N N . SER A 1 534 ? 132.294 121.558 147.878 1.00 47.32 189 SER A N 1
ATOM 927 C CA . SER A 1 534 ? 132.328 122.999 147.685 1.00 47.32 189 SER A CA 1
ATOM 928 C C . SER A 1 534 ? 133.645 123.428 147.081 1.00 47.32 189 SER A C 1
ATOM 929 O O . SER A 1 534 ? 133.657 124.107 146.051 1.00 47.32 189 SER A O 1
ATOM 932 N N . ALA A 1 535 ? 134.750 122.952 147.667 1.00 46.44 190 ALA A N 1
ATOM 933 C CA . ALA A 1 535 ? 136.088 123.190 147.133 1.00 46.44 190 ALA A CA 1
ATOM 934 C C . ALA A 1 535 ? 136.194 122.746 145.679 1.00 46.44 190 ALA A C 1
ATOM 935 O O . ALA A 1 535 ? 136.298 123.591 144.776 1.00 46.44 190 ALA A O 1
ATOM 937 N N . PHE A 1 536 ? 136.012 121.439 145.436 1.00 45.57 191 PHE A N 1
ATOM 938 C CA . PHE A 1 536 ? 136.190 120.881 144.094 1.00 45.57 191 PHE A CA 1
ATOM 939 C C . PHE A 1 536 ? 135.197 121.462 143.090 1.00 45.57 191 PHE A C 1
ATOM 940 O O . PHE A 1 536 ? 135.600 122.097 142.108 1.00 45.57 191 PHE A O 1
ATOM 948 N N . ALA A 1 537 ? 133.895 121.291 143.342 1.00 48.44 192 ALA A N 1
ATOM 949 C CA . ALA A 1 537 ? 132.878 121.664 142.369 1.00 48.44 192 ALA A CA 1
ATOM 950 C C . ALA A 1 537 ? 132.779 123.172 142.183 1.00 48.44 192 ALA A C 1
ATOM 951 O O . ALA A 1 537 ? 132.698 123.638 141.045 1.00 48.44 192 ALA A O 1
ATOM 953 N N . ASP A 1 538 ? 132.786 123.959 143.269 1.00 49.89 193 ASP A N 1
ATOM 954 C CA . ASP A 1 538 ? 132.615 125.398 143.130 1.00 49.89 193 ASP A CA 1
ATOM 955 C C . ASP A 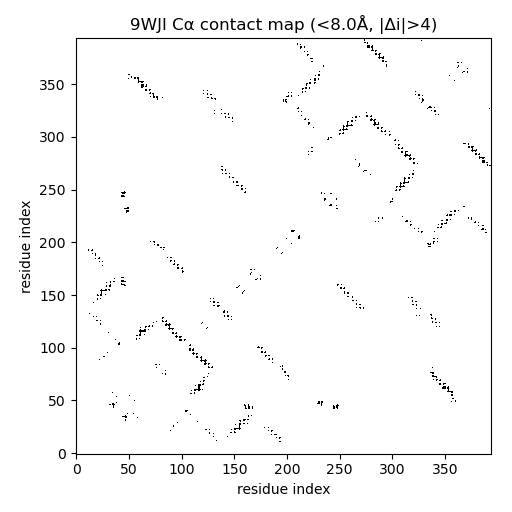1 538 ? 133.834 126.039 142.472 1.00 49.89 193 ASP A C 1
ATOM 956 O O . ASP A 1 538 ? 133.681 126.878 141.569 1.00 49.89 193 ASP A O 1
ATOM 961 N N . THR A 1 539 ? 135.051 125.634 142.879 1.00 48.67 194 THR A N 1
ATOM 962 C CA . THR A 1 539 ? 136.245 126.198 142.263 1.00 48.67 194 THR A CA 1
ATOM 963 C C . THR A 1 539 ? 136.373 125.764 140.808 1.00 48.67 194 THR A C 1
ATOM 964 O O . THR A 1 539 ? 136.689 126.588 139.945 1.00 48.67 194 THR A O 1
ATOM 968 N N . SER A 1 540 ? 136.065 124.495 140.504 1.00 48.79 195 SER A N 1
ATOM 969 C CA . SER A 1 540 ? 136.141 124.017 139.128 1.00 48.79 195 SER A CA 1
ATOM 970 C C . SER A 1 540 ? 135.087 124.669 138.251 1.00 48.79 195 SER A C 1
ATOM 971 O O . SER A 1 540 ? 135.349 124.967 137.082 1.00 48.79 195 SER A O 1
ATOM 974 N N . GLY A 1 541 ? 133.904 124.931 138.805 1.00 47.75 196 GLY A N 1
ATOM 975 C CA . GLY A 1 541 ? 132.848 125.529 138.012 1.00 47.75 196 GLY A CA 1
ATOM 976 C C . GLY A 1 541 ? 133.132 126.976 137.668 1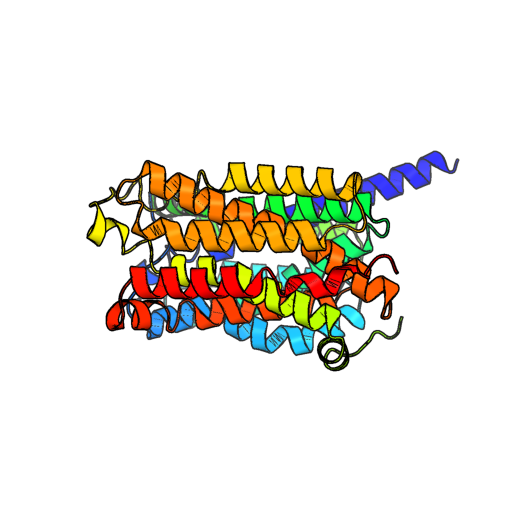.00 47.75 196 GLY A C 1
ATOM 977 O O . GLY A 1 541 ? 133.024 127.378 136.503 1.00 47.75 196 GLY A O 1
ATOM 978 N N . ILE A 1 542 ? 133.532 127.769 138.669 1.00 47.17 197 ILE A N 1
ATOM 979 C CA . ILE A 1 542 ? 133.876 129.162 138.399 1.00 47.17 197 ILE A CA 1
ATOM 980 C C . ILE A 1 542 ? 135.135 129.244 137.536 1.00 47.17 197 ILE A C 1
ATOM 981 O O . ILE A 1 542 ? 135.238 130.104 136.646 1.00 47.17 197 ILE A O 1
ATOM 986 N N . ALA A 1 543 ? 136.052 128.284 137.695 1.00 48.52 198 ALA A N 1
ATOM 987 C CA . ALA A 1 543 ? 137.279 128.285 136.913 1.00 48.52 198 ALA A CA 1
ATOM 988 C C . ALA A 1 543 ? 137.026 127.929 135.454 1.00 48.52 198 ALA A C 1
ATOM 989 O O . ALA A 1 543 ? 137.638 128.521 134.562 1.00 48.52 198 ALA A O 1
ATOM 991 N N . MET A 1 544 ? 136.115 126.995 135.171 1.00 50.48 199 MET A N 1
ATOM 992 C CA . MET A 1 544 ? 135.864 126.699 133.766 1.00 50.48 199 MET A CA 1
ATOM 993 C C . MET A 1 544 ? 134.915 127.697 133.122 1.00 50.48 199 MET A C 1
ATOM 994 O O . MET A 1 544 ? 134.922 127.817 131.893 1.00 50.48 199 MET A O 1
ATOM 999 N N . ILE A 1 545 ? 134.106 128.414 133.908 1.00 48.58 200 ILE A N 1
ATOM 1000 C CA . ILE A 1 545 ? 133.389 129.554 133.344 1.00 48.58 200 ILE A CA 1
ATOM 1001 C C . ILE A 1 545 ? 134.372 130.653 132.959 1.00 48.58 200 ILE A C 1
ATOM 1002 O O . ILE A 1 545 ? 134.227 131.298 131.913 1.00 48.58 200 ILE A O 1
ATOM 1007 N N . ALA A 1 546 ? 135.424 130.838 133.759 1.00 47.60 201 ALA A N 1
ATOM 1008 C CA . ALA A 1 546 ? 136.467 131.781 133.367 1.00 47.60 201 ALA A CA 1
ATOM 1009 C C . ALA A 1 546 ? 137.309 131.261 132.204 1.00 47.60 201 ALA A C 1
ATOM 1010 O O . ALA A 1 546 ? 137.804 132.059 131.401 1.00 47.60 201 ALA A O 1
ATOM 1012 N N . ASP A 1 547 ? 137.485 129.942 132.093 1.00 49.36 202 ASP A N 1
ATOM 1013 C CA . ASP A 1 547 ? 138.315 129.380 131.031 1.00 49.36 202 ASP A CA 1
ATOM 1014 C C . ASP A 1 547 ? 137.606 129.425 129.684 1.00 49.36 202 ASP A C 1
ATOM 1015 O O . ASP A 1 547 ? 138.180 129.882 128.690 1.00 49.36 202 ASP A O 1
ATOM 1020 N N . LYS A 1 548 ? 136.359 128.955 129.627 1.00 48.32 203 LYS A N 1
ATOM 1021 C CA . LYS A 1 548 ? 135.640 128.913 128.359 1.00 48.32 203 LYS A CA 1
ATOM 1022 C C . LYS A 1 548 ? 135.173 130.281 127.879 1.00 48.32 203 LYS A C 1
ATOM 1023 O O . LYS A 1 548 ? 134.603 130.369 126.787 1.00 48.32 203 LYS A O 1
ATOM 1029 N N . TYR A 1 549 ? 135.403 131.342 128.644 1.00 49.81 204 TYR A N 1
ATOM 1030 C CA . TYR A 1 549 ? 135.162 132.715 128.209 1.00 49.81 204 TYR A CA 1
ATOM 1031 C C . TYR A 1 549 ? 136.445 133.508 128.408 1.00 49.81 204 TYR A C 1
ATOM 1032 O O . TYR A 1 549 ? 136.598 134.216 129.412 1.00 49.81 204 TYR A O 1
ATOM 1041 N N . PRO A 1 550 ? 137.399 133.405 127.475 1.00 51.36 205 PRO A N 1
ATOM 1042 C CA . PRO A 1 550 ? 138.676 134.103 127.687 1.00 51.36 205 PRO A CA 1
ATOM 1043 C C . PRO A 1 550 ? 138.576 135.601 127.473 1.00 51.36 205 PRO A C 1
ATOM 1044 O O . PRO A 1 550 ? 139.273 136.365 128.151 1.00 51.36 205 PRO A O 1
ATOM 1048 N N . GLU A 1 551 ? 137.731 136.042 126.545 1.00 54.06 206 GLU A N 1
ATOM 1049 C CA . GLU A 1 551 ? 137.587 137.463 126.279 1.00 54.06 206 GLU A CA 1
ATOM 1050 C C . GLU A 1 551 ? 136.819 138.146 127.405 1.00 54.06 206 GLU A C 1
ATOM 1051 O O . GLU A 1 551 ? 135.939 137.557 128.031 1.00 54.06 206 GLU A O 1
ATOM 1057 N N . GLU A 1 552 ? 137.162 139.417 127.644 1.00 54.78 207 GLU A N 1
ATOM 1058 C CA . GLU A 1 552 ? 136.755 140.086 128.882 1.00 54.78 207 GLU A CA 1
ATOM 1059 C C . GLU A 1 552 ? 135.264 140.431 128.973 1.00 54.78 207 GLU A C 1
ATOM 1060 O O . GLU A 1 552 ? 134.671 140.162 130.035 1.00 54.78 207 GLU A O 1
ATOM 1066 N N . PRO A 1 553 ? 134.596 141.032 127.961 1.00 54.04 208 PRO A N 1
ATOM 1067 C CA . PRO A 1 553 ? 133.161 141.327 128.151 1.00 54.04 208 PRO A CA 1
ATOM 1068 C C . PRO A 1 553 ? 132.267 140.099 128.181 1.00 54.04 208 PRO A C 1
ATOM 1069 O O . PRO A 1 553 ? 131.141 140.195 128.684 1.00 54.04 208 PRO A O 1
ATOM 1073 N N . GLU A 1 554 ? 132.718 138.958 127.667 1.00 54.30 209 GLU A N 1
ATOM 1074 C CA . GLU A 1 554 ? 131.983 137.714 127.854 1.00 54.30 209 GLU A CA 1
ATOM 1075 C C . GLU A 1 554 ? 132.399 136.968 129.113 1.00 54.30 209 GLU A C 1
ATOM 1076 O O . GLU A 1 554 ? 131.577 136.240 129.678 1.00 54.30 209 GLU A O 1
ATOM 1082 N N . ARG A 1 555 ? 133.637 137.158 129.583 1.00 50.91 210 ARG A N 1
ATOM 1083 C CA . ARG A 1 555 ? 134.032 136.631 130.888 1.00 50.91 210 ARG A CA 1
ATOM 1084 C C . ARG A 1 555 ? 133.211 137.261 132.000 1.00 50.91 210 ARG A C 1
ATOM 1085 O O . ARG A 1 555 ? 132.713 136.562 132.889 1.00 50.91 210 ARG A O 1
ATOM 1093 N N . SER A 1 556 ? 133.063 138.591 131.962 1.00 51.31 211 SER A N 1
ATOM 1094 C CA . SER A 1 556 ? 132.301 139.281 132.998 1.00 51.31 211 SER A CA 1
ATOM 1095 C C . SER A 1 556 ? 130.825 138.916 132.940 1.00 51.31 211 SER A C 1
ATOM 1096 O O . SER A 1 556 ? 130.192 138.729 133.981 1.00 51.31 211 SER A O 1
ATOM 1099 N N . ARG A 1 557 ? 130.279 138.743 131.737 1.00 51.54 212 ARG A N 1
ATOM 1100 C CA . ARG A 1 557 ? 128.871 138.386 131.608 1.00 51.54 212 ARG A CA 1
ATOM 1101 C C . ARG A 1 557 ? 128.613 136.940 132.021 1.00 51.54 212 ARG A C 1
ATOM 1102 O O . ARG A 1 557 ? 127.574 136.643 132.622 1.00 51.54 212 ARG A O 1
ATOM 1110 N N . ALA A 1 558 ? 129.554 136.035 131.750 1.00 51.29 213 ALA A N 1
ATOM 1111 C CA . ALA A 1 558 ? 129.368 134.647 132.149 1.00 51.29 213 ALA A CA 1
ATOM 1112 C C . ALA A 1 558 ? 129.567 134.459 133.644 1.00 51.29 213 ALA A C 1
ATOM 1113 O O . ALA A 1 558 ? 128.840 133.682 134.272 1.00 51.29 213 ALA A O 1
ATOM 1115 N N . LEU A 1 559 ? 130.534 135.167 134.236 1.00 49.76 214 LEU A N 1
ATOM 1116 C CA . LEU A 1 559 ? 130.632 135.204 135.692 1.00 49.76 214 LEU A CA 1
ATOM 1117 C C . LEU A 1 559 ? 129.421 135.885 136.310 1.00 49.76 214 LEU A C 1
ATOM 1118 O O . LEU A 1 559 ? 129.030 135.551 137.432 1.00 49.76 214 LEU A O 1
ATOM 1123 N N . GLY A 1 560 ? 128.797 136.814 135.585 1.00 50.04 215 GLY A N 1
ATOM 1124 C CA . GLY A 1 560 ? 127.562 137.405 136.057 1.00 50.04 215 GLY A CA 1
ATOM 1125 C C . GLY A 1 560 ? 126.407 136.425 136.096 1.00 50.04 215 GLY A C 1
ATOM 1126 O O . GLY A 1 560 ? 125.656 136.386 137.070 1.00 50.04 215 GLY A O 1
ATOM 1127 N N . VAL A 1 561 ? 126.252 135.620 135.041 1.00 49.55 216 VAL A N 1
ATOM 1128 C CA . VAL A 1 561 ? 125.226 134.575 135.038 1.00 49.55 216 VAL A CA 1
ATOM 1129 C C . VAL A 1 561 ? 125.531 133.517 136.098 1.00 49.55 216 VAL A C 1
ATOM 1130 O O . VAL A 1 561 ? 124.613 133.008 136.766 1.00 49.55 216 VAL A O 1
ATOM 1134 N N . ALA A 1 562 ? 126.821 133.227 136.313 1.00 48.18 217 ALA A N 1
ATOM 1135 C CA . ALA A 1 562 ? 127.245 132.299 137.359 1.00 48.18 217 ALA A CA 1
ATOM 1136 C C . ALA A 1 562 ? 126.836 132.785 138.740 1.00 48.18 217 ALA A C 1
ATOM 1137 O O . ALA A 1 562 ? 126.174 132.062 139.490 1.00 48.18 217 ALA A O 1
ATOM 1139 N N . LEU A 1 563 ? 127.207 134.017 139.082 1.00 47.82 218 LEU A N 1
ATOM 1140 C CA . LEU A 1 563 ? 126.856 134.577 140.378 1.00 47.82 218 LEU A CA 1
ATOM 1141 C C . LEU A 1 563 ? 125.366 134.858 140.504 1.00 47.82 218 LEU A C 1
ATOM 1142 O O . LEU A 1 563 ? 124.845 134.833 141.620 1.00 47.82 218 LEU A O 1
ATOM 1147 N N . ALA A 1 564 ? 124.661 135.061 139.389 1.00 46.92 219 ALA A N 1
ATOM 1148 C CA . ALA A 1 564 ? 123.212 135.205 139.446 1.00 46.92 219 ALA A CA 1
ATOM 1149 C C . ALA A 1 564 ? 122.540 133.896 139.830 1.00 46.92 219 ALA A C 1
ATOM 1150 O O . ALA A 1 564 ? 121.628 133.887 140.663 1.00 46.92 219 ALA A O 1
ATOM 1152 N N . PHE A 1 565 ? 122.988 132.771 139.267 1.00 48.74 220 PHE A N 1
ATOM 1153 C CA . PHE A 1 565 ? 122.387 131.504 139.681 1.00 48.74 220 PHE A CA 1
ATOM 1154 C C . PHE A 1 565 ? 122.896 131.028 141.039 1.00 48.74 220 PHE A C 1
ATOM 1155 O O . PHE A 1 565 ? 122.168 130.322 141.750 1.00 48.74 220 PHE A O 1
ATOM 1163 N N . ILE A 1 566 ? 124.114 131.421 141.424 1.00 47.81 221 ILE A N 1
ATOM 1164 C CA . ILE A 1 566 ? 124.587 131.198 142.792 1.00 47.81 221 ILE A CA 1
ATOM 1165 C C . ILE A 1 566 ? 123.705 131.945 143.787 1.00 47.81 221 ILE A C 1
ATOM 1166 O O . ILE A 1 566 ? 123.277 131.388 144.806 1.00 47.81 221 ILE A O 1
ATOM 1171 N N . SER A 1 567 ? 123.381 133.203 143.481 1.00 49.48 222 SER A N 1
ATOM 1172 C CA . SER A 1 567 ? 122.496 133.974 144.343 1.00 49.48 222 SER A CA 1
ATOM 1173 C C . SER A 1 567 ? 121.069 133.455 144.310 1.00 49.48 222 SER A C 1
ATOM 1174 O O . SER A 1 567 ? 120.358 133.582 145.308 1.00 49.48 222 SER A O 1
ATOM 1177 N N . PHE A 1 568 ? 120.640 132.880 143.182 1.00 51.13 223 PHE A N 1
ATOM 1178 C CA . PHE A 1 568 ? 119.347 132.203 143.115 1.00 51.13 223 PHE A CA 1
ATOM 1179 C C . PHE A 1 568 ? 119.300 131.059 144.116 1.00 51.13 223 PHE A C 1
ATOM 1180 O O . PHE A 1 568 ? 118.486 131.063 145.046 1.00 51.13 223 PHE A O 1
ATOM 1188 N N . GLY A 1 569 ? 120.233 130.113 143.981 1.00 50.29 224 GLY A N 1
ATOM 1189 C CA . GLY A 1 569 ? 120.304 128.970 144.875 1.00 50.29 224 GLY A CA 1
ATOM 1190 C C . GLY A 1 569 ? 120.652 129.304 146.313 1.00 50.29 224 GLY A C 1
ATOM 1191 O O . GLY A 1 569 ? 120.472 128.459 147.191 1.00 50.29 224 GLY A O 1
ATOM 1192 N N . SER A 1 570 ? 121.147 130.507 146.581 1.00 51.06 225 SER A N 1
ATOM 1193 C CA . SER A 1 570 ? 121.446 130.885 147.951 1.00 51.06 225 SER A CA 1
ATOM 1194 C C . SER A 1 570 ? 120.420 131.819 148.575 1.00 51.06 225 SER A C 1
ATOM 1195 O O . SER A 1 570 ? 120.446 132.003 149.794 1.00 51.06 225 SER A O 1
ATOM 1198 N N . LEU A 1 571 ? 119.530 132.419 147.789 1.00 52.56 226 LEU A N 1
ATOM 1199 C CA . LEU A 1 571 ? 118.567 133.356 148.346 1.00 52.56 226 LEU A CA 1
ATOM 1200 C C . LEU A 1 571 ? 117.126 132.923 148.137 1.00 52.56 226 LEU A C 1
ATOM 1201 O O . LEU A 1 571 ? 116.349 132.931 149.097 1.00 52.56 226 LEU A O 1
ATOM 1206 N N . VAL A 1 572 ? 116.728 132.540 146.919 1.00 55.22 227 VAL A N 1
ATOM 1207 C CA . VAL A 1 572 ? 115.328 132.166 146.737 1.00 55.22 227 VAL A CA 1
ATOM 1208 C C . VAL A 1 572 ? 115.096 130.682 146.957 1.00 55.22 227 VAL A C 1
ATOM 1209 O O . VAL A 1 572 ? 113.939 130.244 146.991 1.00 55.22 227 VAL A O 1
ATOM 1213 N N . ALA A 1 573 ? 116.145 129.898 147.090 1.00 56.15 228 ALA A N 1
ATOM 1214 C CA . ALA A 1 573 ? 116.046 128.487 147.443 1.00 56.15 228 ALA A CA 1
ATOM 1215 C C . ALA A 1 573 ? 115.813 128.138 148.923 1.00 56.15 228 ALA A C 1
ATOM 1216 O O . ALA A 1 573 ? 115.124 127.141 149.159 1.00 56.15 228 ALA A O 1
ATOM 1218 N N . PRO A 1 574 ? 116.370 128.830 149.934 1.00 57.35 229 PRO A N 1
ATOM 1219 C CA . PRO A 1 574 ? 116.068 128.451 151.345 1.00 57.35 229 PRO A CA 1
ATOM 1220 C C . PRO A 1 574 ? 114.600 128.539 151.753 1.00 57.35 229 PRO A C 1
ATOM 1221 O O . PRO A 1 574 ? 114.162 127.641 152.488 1.00 57.35 229 PRO A O 1
ATOM 1225 N N . PRO A 1 575 ? 113.798 129.558 151.358 1.00 60.48 230 PRO A N 1
ATOM 1226 C CA . PRO A 1 575 ? 112.385 129.505 151.793 1.00 60.48 230 PRO A CA 1
ATOM 1227 C C . PRO A 1 575 ? 111.594 128.371 151.163 1.00 60.48 230 PRO A C 1
ATOM 1228 O O . PRO A 1 575 ? 110.786 127.727 151.847 1.00 60.48 230 PRO A O 1
ATOM 1232 N N . PHE A 1 576 ? 111.830 128.079 149.885 1.00 60.39 231 PHE A N 1
ATOM 1233 C CA . PHE A 1 576 ? 111.113 126.976 149.263 1.00 60.39 231 PHE A CA 1
ATOM 1234 C C . PHE A 1 576 ? 111.632 125.624 149.740 1.00 60.39 231 PHE A C 1
ATOM 1235 O O . PHE A 1 576 ? 110.848 124.677 149.863 1.00 60.39 231 PHE A O 1
ATOM 1243 N N . GLY A 1 577 ? 112.924 125.524 150.065 1.00 58.89 232 GLY A N 1
ATOM 1244 C CA . GLY A 1 577 ? 113.426 124.320 150.707 1.00 58.89 232 GLY A CA 1
ATOM 1245 C C . GLY A 1 577 ? 112.849 124.108 152.090 1.00 58.89 232 GLY A C 1
ATOM 1246 O O . GLY A 1 577 ? 112.572 122.970 152.483 1.00 58.89 232 GLY A O 1
ATOM 1247 N N . GLY A 1 578 ? 112.611 125.197 152.823 1.00 61.72 233 GLY A N 1
ATOM 1248 C CA . GLY A 1 578 ? 111.935 125.084 154.103 1.00 61.72 233 GLY A CA 1
ATOM 1249 C C . GLY A 1 578 ? 110.491 124.639 153.969 1.00 61.72 233 GLY A C 1
ATOM 1250 O O . GLY A 1 578 ? 110.032 123.768 154.717 1.00 61.72 233 GLY A O 1
ATOM 1251 N N . ILE A 1 579 ? 109.758 125.204 153.005 1.00 61.23 234 ILE A N 1
ATOM 1252 C CA . ILE A 1 579 ? 108.360 124.801 152.876 1.00 61.23 234 ILE A CA 1
ATOM 1253 C C . ILE A 1 579 ? 108.219 123.433 152.220 1.00 61.23 234 ILE A C 1
ATOM 1254 O O . ILE A 1 579 ? 107.141 122.835 152.299 1.00 61.23 234 ILE A O 1
ATOM 1259 N N . LEU A 1 580 ? 109.270 122.915 151.572 1.00 60.60 235 LEU A N 1
ATOM 1260 C CA . LEU A 1 580 ? 109.277 121.498 151.214 1.00 60.60 235 LEU A CA 1
ATOM 1261 C C . LEU A 1 580 ? 109.646 120.601 152.385 1.00 60.60 235 LEU A C 1
ATOM 1262 O O . LEU A 1 580 ? 109.181 119.458 152.443 1.00 60.60 235 LEU A O 1
ATOM 1267 N N . TYR A 1 581 ? 110.485 121.079 153.310 1.00 60.67 236 TYR A N 1
ATOM 1268 C CA . TYR A 1 581 ? 110.773 120.283 154.499 1.00 60.67 236 TYR A CA 1
ATOM 1269 C C . TYR A 1 581 ? 109.551 120.181 155.404 1.00 60.67 236 TYR A C 1
ATOM 1270 O O . TYR A 1 581 ? 109.339 119.152 156.055 1.00 60.67 236 TYR A O 1
ATOM 1279 N N . GLU A 1 582 ? 108.731 121.230 155.452 1.00 62.58 237 GLU A N 1
ATOM 1280 C CA . GLU A 1 582 ? 107.520 121.181 156.262 1.00 62.58 237 GLU A CA 1
ATOM 1281 C C . GLU A 1 582 ? 106.388 120.403 155.605 1.00 62.58 237 GLU A C 1
ATOM 1282 O O . GLU A 1 582 ? 105.480 119.950 156.309 1.00 62.58 237 GLU A O 1
ATOM 1288 N N . PHE A 1 583 ? 106.409 120.244 154.284 1.00 61.25 238 PHE A N 1
ATOM 1289 C CA . PHE A 1 583 ? 105.343 119.558 153.563 1.00 61.25 238 PHE A CA 1
ATOM 1290 C C . PHE A 1 583 ? 105.710 118.126 153.199 1.00 61.25 238 PHE A C 1
ATOM 1291 O O . PHE A 1 583 ? 104.911 117.210 153.408 1.00 61.25 238 PHE A O 1
ATOM 1299 N N . ALA A 1 584 ? 106.906 117.917 152.652 1.00 60.95 239 ALA A N 1
ATOM 1300 C CA . ALA A 1 584 ? 107.330 116.608 152.171 1.00 60.95 239 ALA A CA 1
ATOM 1301 C C . ALA A 1 584 ? 108.283 115.906 153.131 1.00 60.95 239 ALA A C 1
ATOM 1302 O O . ALA A 1 584 ? 108.131 114.708 153.392 1.00 60.95 239 ALA A O 1
ATOM 1304 N N . GLY A 1 585 ? 109.270 116.623 153.657 1.00 58.09 240 GLY A N 1
ATOM 1305 C CA . GLY A 1 585 ? 110.187 116.036 154.610 1.00 58.09 240 GLY A CA 1
ATOM 1306 C C . GLY A 1 585 ? 111.643 116.205 154.235 1.00 58.09 240 GLY A C 1
ATOM 1307 O O . GLY A 1 585 ? 112.030 117.225 153.659 1.00 58.09 240 GLY A O 1
ATOM 1308 N N . LYS A 1 586 ? 112.461 115.209 154.564 1.00 56.56 241 LYS A N 1
ATOM 1309 C CA . LYS A 1 586 ? 113.887 115.233 154.274 1.00 56.56 241 LYS A CA 1
ATOM 1310 C C . LYS A 1 586 ? 114.333 114.107 153.353 1.00 56.56 241 LYS A C 1
ATOM 1311 O O . LYS A 1 586 ? 115.258 114.310 152.562 1.00 56.56 241 LYS A O 1
ATOM 1317 N N . ARG A 1 587 ? 113.693 112.937 153.423 1.00 51.25 242 ARG A N 1
ATOM 1318 C CA . ARG A 1 587 ? 113.999 111.802 152.557 1.00 51.25 242 ARG A CA 1
ATOM 1319 C C . ARG A 1 587 ? 113.762 112.111 151.086 1.00 51.25 242 ARG A C 1
ATOM 1320 O O . ARG A 1 587 ? 114.710 112.173 150.295 1.00 51.25 242 ARG A O 1
ATOM 1328 N N . VAL A 1 588 ? 112.493 112.331 150.736 1.00 49.49 243 VAL A N 1
ATOM 1329 C CA . VAL A 1 588 ? 112.123 112.554 149.334 1.00 49.49 243 VAL A CA 1
ATOM 1330 C C . VAL A 1 588 ? 112.741 113.816 148.725 1.00 49.49 243 VAL A C 1
ATOM 1331 O O . VAL A 1 588 ? 113.269 113.726 147.604 1.00 49.49 243 VAL A O 1
ATOM 1335 N N . PRO A 1 589 ? 112.741 115.003 149.390 1.00 50.72 244 PRO A N 1
ATOM 1336 C CA . PRO A 1 589 ? 113.371 116.168 148.732 1.00 50.72 244 PRO A CA 1
ATOM 1337 C C . PRO A 1 589 ? 114.867 116.044 148.502 1.00 50.72 244 PRO A C 1
ATOM 1338 O O . PRO A 1 589 ? 115.332 116.378 147.406 1.00 50.72 244 PRO A O 1
ATOM 1342 N N . PHE A 1 590 ? 115.633 115.541 149.469 1.00 48.67 245 PHE A N 1
ATOM 1343 C CA . PHE A 1 590 ? 117.066 115.428 149.230 1.00 48.67 245 PHE A CA 1
ATOM 1344 C C . PHE A 1 590 ? 117.404 114.284 148.287 1.00 48.67 245 PHE A C 1
ATOM 1345 O O . PHE A 1 590 ? 118.366 114.400 147.524 1.00 48.67 245 PHE A O 1
ATOM 1353 N N . LEU A 1 591 ? 116.617 113.201 148.275 1.00 45.55 246 LEU A N 1
ATOM 1354 C CA . LEU A 1 591 ? 116.883 112.154 147.290 1.00 45.55 246 LEU A CA 1
ATOM 1355 C C . LEU A 1 591 ? 116.568 112.617 145.871 1.00 45.55 246 LEU A C 1
ATOM 1356 O O . LEU A 1 591 ? 117.349 112.351 144.950 1.00 45.55 246 LEU A O 1
ATOM 1361 N N . VAL A 1 592 ? 115.468 113.350 145.666 1.00 44.86 247 VAL A N 1
ATOM 1362 C CA . VAL A 1 592 ? 115.209 113.815 144.307 1.00 44.86 247 VAL A CA 1
ATOM 1363 C C . VAL A 1 592 ? 116.131 114.964 143.924 1.00 44.86 247 VAL A C 1
ATOM 1364 O O . VAL A 1 592 ? 116.451 115.117 142.743 1.00 44.86 247 VAL A O 1
ATOM 1368 N N . LEU A 1 593 ? 116.638 115.732 144.890 1.00 43.80 248 LEU A N 1
ATOM 1369 C CA . LEU A 1 593 ? 117.570 116.792 144.534 1.00 43.80 248 LEU A CA 1
ATOM 1370 C C . LEU A 1 593 ? 118.954 116.227 144.243 1.00 43.80 248 LEU A C 1
ATOM 1371 O O . LEU A 1 593 ? 119.658 116.740 143.367 1.00 43.80 248 LEU A O 1
ATOM 1376 N N . ALA A 1 594 ? 119.330 115.134 144.913 1.00 44.21 249 ALA A N 1
ATOM 1377 C CA . ALA A 1 594 ? 120.536 114.407 144.538 1.00 44.21 249 ALA A CA 1
ATOM 1378 C C . ALA A 1 594 ? 120.380 113.709 143.196 1.00 44.21 249 ALA A C 1
ATOM 1379 O O . ALA A 1 594 ? 121.362 113.563 142.464 1.00 44.21 249 ALA A O 1
ATOM 1381 N N . ALA A 1 595 ? 119.166 113.269 142.856 1.00 43.76 250 ALA A N 1
ATOM 1382 C CA . ALA A 1 595 ? 118.947 112.686 141.536 1.00 43.76 250 ALA A CA 1
ATOM 1383 C C . ALA A 1 595 ? 119.047 113.741 140.441 1.00 43.76 250 ALA A C 1
ATOM 1384 O O . ALA A 1 595 ? 119.592 113.474 139.365 1.00 43.76 250 ALA A O 1
ATOM 1386 N N . VAL A 1 596 ? 118.554 114.953 140.705 1.00 43.89 251 VAL A N 1
ATOM 1387 C CA . VAL A 1 596 ? 118.718 116.036 139.737 1.00 43.89 251 VAL A CA 1
ATOM 1388 C C . VAL A 1 596 ? 120.186 116.467 139.653 1.00 43.89 251 VAL A C 1
ATOM 1389 O O . VAL A 1 596 ? 120.684 116.788 138.565 1.00 43.89 251 VAL A O 1
ATOM 1393 N N . SER A 1 597 ? 120.924 116.397 140.766 1.00 43.23 252 SER A N 1
ATOM 1394 C CA . SER A 1 597 ? 122.355 116.701 140.726 1.00 43.23 252 SER A CA 1
ATOM 1395 C C . SER A 1 597 ? 123.145 115.642 139.958 1.00 43.23 252 SER A C 1
ATOM 1396 O O . SER A 1 597 ? 124.076 115.981 139.217 1.00 43.23 252 SER A O 1
ATOM 1399 N N . LEU A 1 598 ? 122.792 114.358 140.107 1.00 43.33 253 LEU A N 1
ATOM 1400 C CA . LEU A 1 598 ? 123.480 113.339 139.319 1.00 43.33 253 LEU A CA 1
ATOM 1401 C C . LEU A 1 598 ? 123.086 113.429 137.855 1.00 43.33 253 LEU A C 1
ATOM 1402 O O . LEU A 1 598 ? 123.901 113.119 136.986 1.00 43.33 253 LEU A O 1
ATOM 1407 N N . PHE A 1 599 ? 121.848 113.842 137.566 1.00 45.33 254 PHE A N 1
ATOM 1408 C CA . PHE A 1 599 ? 121.452 114.074 136.182 1.00 45.33 254 PHE A CA 1
ATOM 1409 C C . PHE A 1 599 ? 122.242 115.221 135.574 1.00 45.33 254 PHE A C 1
ATOM 1410 O O . PHE A 1 599 ? 122.632 115.158 134.406 1.00 45.33 254 PHE A O 1
ATOM 1418 N N . ASP A 1 600 ? 122.530 116.251 136.371 1.00 42.80 255 ASP A N 1
ATOM 1419 C CA . ASP A 1 600 ? 123.340 117.364 135.888 1.00 42.80 255 ASP A CA 1
ATOM 1420 C C . ASP A 1 6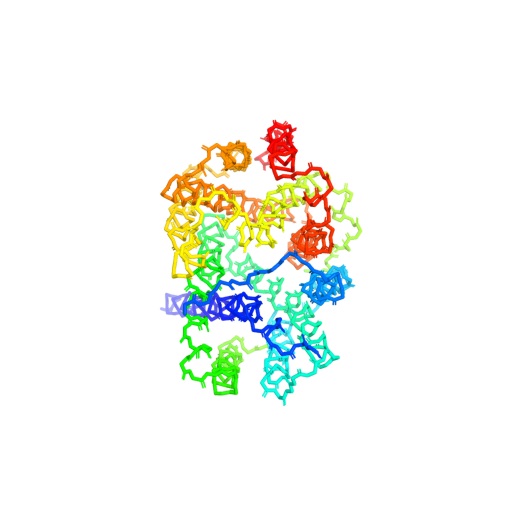00 ? 124.790 116.941 135.662 1.00 42.80 255 ASP A C 1
ATOM 1421 O O . ASP A 1 600 ? 125.411 117.333 134.664 1.00 42.80 255 ASP A O 1
ATOM 1426 N N . ALA A 1 601 ? 125.335 116.113 136.557 1.00 43.67 256 ALA A N 1
ATOM 1427 C CA . ALA A 1 601 ? 126.711 115.648 136.392 1.00 43.67 256 ALA A CA 1
ATOM 1428 C C . ALA A 1 601 ? 126.846 114.694 135.209 1.00 43.67 256 ALA A C 1
ATOM 1429 O O . ALA A 1 601 ? 127.818 114.776 134.451 1.00 43.67 256 ALA A O 1
ATOM 1431 N N . LEU A 1 602 ? 125.877 113.795 135.019 1.00 43.53 257 LEU A N 1
ATOM 1432 C CA . LEU A 1 602 ? 125.917 112.899 133.867 1.00 43.53 257 LEU A CA 1
ATOM 1433 C C . LEU A 1 602 ? 125.640 113.644 132.568 1.00 43.53 257 LEU A C 1
ATOM 1434 O O . LEU A 1 602 ? 126.158 113.261 131.512 1.00 43.53 257 LEU A O 1
ATOM 1439 N N . LEU A 1 603 ? 124.869 114.731 132.626 1.00 45.60 258 LEU A N 1
ATOM 1440 C CA . LEU A 1 603 ? 124.678 115.551 131.440 1.00 45.60 258 LEU A CA 1
ATOM 1441 C C . LEU A 1 603 ? 125.952 116.306 131.088 1.00 45.60 258 LEU A C 1
ATOM 1442 O O . LEU A 1 603 ? 126.263 116.477 129.904 1.00 45.60 258 LEU A O 1
ATOM 1447 N N . LEU A 1 604 ? 126.730 116.721 132.090 1.00 45.31 259 LEU A N 1
ATOM 1448 C CA . LEU A 1 604 ? 128.018 117.330 131.774 1.00 45.31 259 LEU A CA 1
ATOM 1449 C C . LEU A 1 604 ? 129.048 116.290 131.337 1.00 45.31 259 LEU A C 1
ATOM 1450 O O . LEU A 1 604 ? 129.972 116.624 130.591 1.00 45.31 259 LEU A O 1
ATOM 1455 N N . LEU A 1 605 ? 128.912 115.036 131.774 1.00 44.89 260 LEU A N 1
ATOM 1456 C CA . LEU A 1 605 ? 129.727 113.972 131.191 1.00 44.89 260 LEU A CA 1
ATOM 1457 C C . LEU A 1 605 ? 129.366 113.728 129.732 1.00 44.89 260 LEU A C 1
ATOM 1458 O O . LEU A 1 605 ? 130.239 113.414 128.916 1.00 44.89 260 LEU A O 1
ATOM 1463 N N . ALA A 1 606 ? 128.085 113.856 129.388 1.00 46.87 261 ALA A N 1
ATOM 1464 C CA . ALA A 1 606 ? 127.684 113.679 127.997 1.00 46.87 261 ALA A CA 1
ATOM 1465 C C . ALA A 1 606 ? 128.107 114.857 127.128 1.00 46.87 261 ALA A C 1
ATOM 1466 O O . ALA A 1 606 ? 128.411 114.672 125.945 1.00 46.87 261 ALA A O 1
ATOM 1468 N N . VAL A 1 607 ? 128.132 116.067 127.687 1.00 45.95 262 VAL A N 1
ATOM 1469 C CA . VAL A 1 607 ? 128.460 117.249 126.891 1.00 45.95 262 VAL A CA 1
ATOM 1470 C C . VAL A 1 607 ? 129.969 117.463 126.816 1.00 45.95 262 VAL A C 1
ATOM 1471 O O . VAL A 1 607 ? 130.546 117.540 125.725 1.00 45.95 262 VAL A O 1
ATOM 1475 N N . ALA A 1 608 ? 130.630 117.559 127.972 1.00 46.86 263 ALA A N 1
ATOM 1476 C CA . ALA A 1 608 ? 132.017 118.012 128.022 1.00 46.86 263 ALA A CA 1
ATOM 1477 C C . ALA A 1 608 ? 133.001 116.934 127.582 1.00 46.86 263 ALA A C 1
ATOM 1478 O O . ALA A 1 608 ? 134.005 117.250 126.933 1.00 46.86 263 ALA A O 1
ATOM 1480 N N . LYS A 1 609 ? 132.720 115.664 127.917 1.00 47.92 264 LYS A N 1
ATOM 1481 C CA . LYS A 1 609 ? 133.554 114.482 127.684 1.00 47.92 264 LYS A CA 1
ATOM 1482 C C . LYS A 1 609 ? 134.959 114.696 128.242 1.00 47.92 264 LYS A C 1
ATOM 1483 O O . LYS A 1 609 ? 135.879 115.034 127.490 1.00 47.92 264 LYS A O 1
ATOM 1489 N N . PRO A 1 610 ? 135.153 114.604 129.564 1.00 48.62 265 PRO A N 1
ATOM 1490 C CA . PRO A 1 610 ? 136.517 114.726 130.080 1.00 48.62 265 PRO A CA 1
ATOM 1491 C C . PRO A 1 610 ? 137.348 113.467 129.843 1.00 48.62 265 PRO A C 1
ATOM 1492 O O . PRO A 1 610 ? 136.788 112.414 129.534 1.00 48.62 265 PRO A O 1
ATOM 1496 N N . PRO A 1 622 ? 149.102 125.520 131.056 1.00 58.18 277 PRO A N 1
ATOM 1497 C CA . PRO A 1 622 ? 150.445 124.932 131.098 1.00 58.18 277 PRO A CA 1
ATOM 1498 C C . PRO A 1 622 ? 150.785 124.311 132.449 1.00 58.18 277 PRO A C 1
ATOM 1499 O O . PRO A 1 622 ? 149.965 123.590 133.015 1.00 58.18 277 PRO A O 1
ATOM 1503 N N . VAL A 1 623 ? 151.986 124.594 132.957 1.00 57.48 278 VAL A N 1
ATOM 1504 C CA . VAL A 1 623 ? 152.445 123.950 134.182 1.00 57.48 278 VAL A CA 1
ATOM 1505 C C . VAL A 1 623 ? 151.783 124.519 135.430 1.00 57.48 278 VAL A C 1
ATOM 1506 O O . VAL A 1 623 ? 151.790 123.860 136.476 1.00 57.48 278 VAL A O 1
ATOM 1510 N N . GLY A 1 624 ? 151.212 125.718 135.357 1.00 53.50 279 GLY A N 1
ATOM 1511 C CA . GLY A 1 624 ? 150.531 126.297 136.497 1.00 53.50 279 GLY A CA 1
ATOM 1512 C C . GLY A 1 624 ? 151.451 126.906 137.536 1.00 53.50 279 GLY A C 1
ATOM 1513 O O . GLY A 1 624 ? 152.565 126.422 137.756 1.00 53.50 279 GLY A O 1
ATOM 1514 N N . THR A 1 625 ? 150.994 127.977 138.179 1.00 49.41 280 THR A N 1
ATOM 1515 C CA . THR A 1 625 ? 151.687 128.573 139.314 1.00 49.41 280 THR A CA 1
ATOM 1516 C C . THR A 1 625 ? 151.220 127.932 140.612 1.00 49.41 280 THR A C 1
ATOM 1517 O O . THR A 1 625 ? 150.041 127.582 140.738 1.00 49.41 280 THR A O 1
ATOM 1521 N N . PRO A 1 626 ? 152.115 127.749 141.581 1.00 44.72 281 PRO A N 1
ATOM 1522 C CA . PRO A 1 626 ? 151.706 127.191 142.874 1.00 44.72 281 PRO A CA 1
ATOM 1523 C C . PRO A 1 626 ? 150.809 128.154 143.635 1.00 44.72 281 PRO A C 1
ATOM 1524 O O . PRO A 1 626 ? 150.689 129.336 143.314 1.00 44.72 281 PRO A O 1
ATOM 1528 N N . ILE A 1 627 ? 150.170 127.619 144.676 1.00 42.88 282 ILE A N 1
ATOM 1529 C CA . ILE A 1 627 ? 149.241 128.416 145.467 1.00 42.88 282 ILE A CA 1
ATOM 1530 C C . ILE A 1 627 ? 149.982 129.369 146.401 1.00 42.88 282 ILE A C 1
ATOM 1531 O O . ILE A 1 627 ? 149.393 130.347 146.874 1.00 42.88 282 ILE A O 1
ATOM 1536 N N . HIS A 1 628 ? 151.270 129.122 146.659 1.00 45.02 283 HIS A N 1
ATOM 1537 C CA . HIS A 1 628 ? 152.061 130.034 147.477 1.00 45.02 283 HIS A CA 1
ATOM 1538 C C . HIS A 1 628 ? 152.346 131.329 146.736 1.00 45.02 283 HIS A C 1
ATOM 1539 O O . HIS A 1 628 ? 152.319 132.408 147.335 1.00 45.02 283 HIS A O 1
ATOM 1546 N N . ARG A 1 629 ? 152.611 131.245 145.431 1.00 43.11 284 ARG A N 1
ATOM 1547 C CA . ARG A 1 629 ? 153.011 132.418 144.663 1.00 43.11 284 ARG A CA 1
ATOM 1548 C C . ARG A 1 629 ? 151.850 133.362 144.373 1.00 43.11 284 ARG A C 1
ATOM 1549 O O . ARG A 1 629 ? 152.092 134.521 144.027 1.00 43.11 284 ARG A O 1
ATOM 1557 N N . LEU A 1 630 ? 150.604 132.900 144.493 1.00 43.09 285 LEU A N 1
ATOM 1558 C CA . LEU A 1 630 ? 149.477 133.816 144.340 1.00 43.09 285 LEU A CA 1
ATOM 1559 C C . LEU A 1 630 ? 149.341 134.738 145.544 1.00 43.09 285 LEU A C 1
ATOM 1560 O O . LEU A 1 630 ? 148.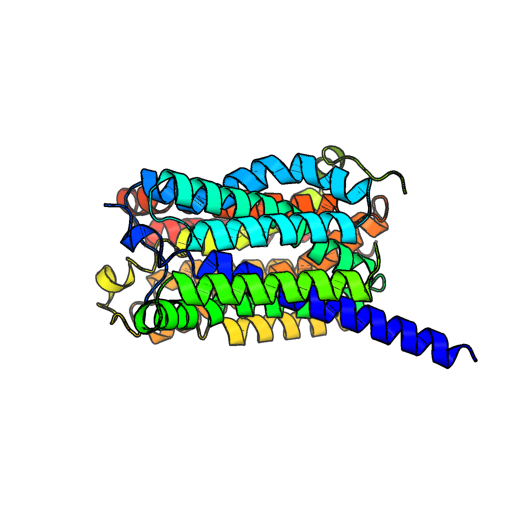869 135.870 145.405 1.00 43.09 285 LEU A O 1
ATOM 1565 N N . MET A 1 631 ? 149.740 134.272 146.728 1.00 44.15 286 MET A N 1
ATOM 1566 C CA . MET A 1 631 ? 149.733 135.133 147.904 1.00 44.15 286 MET A CA 1
ATOM 1567 C C . MET A 1 631 ? 150.831 136.184 147.841 1.00 44.15 286 MET A C 1
ATOM 1568 O O . MET A 1 631 ? 150.680 137.266 148.416 1.00 44.15 286 MET A O 1
ATOM 1573 N N . LEU A 1 632 ? 151.939 135.892 147.163 1.00 41.97 287 LEU A N 1
ATOM 1574 C CA . LEU A 1 632 ? 153.001 136.877 147.018 1.00 41.97 287 LEU A CA 1
ATOM 1575 C C . LEU A 1 632 ? 152.685 137.934 145.968 1.00 41.97 287 LEU A C 1
ATOM 1576 O O . LEU A 1 632 ? 153.422 138.921 145.862 1.00 41.97 287 LEU A O 1
ATOM 1581 N N . ASP A 1 633 ? 151.615 137.756 145.202 1.00 43.85 288 ASP A N 1
ATOM 1582 C CA . ASP A 1 633 ? 151.107 138.760 144.280 1.00 43.85 288 ASP A CA 1
ATOM 1583 C C . ASP A 1 633 ? 150.193 139.696 145.058 1.00 43.85 288 ASP A C 1
ATOM 1584 O O . ASP A 1 633 ? 149.137 139.261 145.532 1.00 43.85 288 ASP A O 1
ATOM 1589 N N . PRO A 1 634 ? 150.557 140.975 145.214 1.00 44.14 289 PRO A N 1
ATOM 1590 C CA . PRO A 1 634 ? 149.732 141.879 146.032 1.00 44.14 289 PRO A CA 1
ATOM 1591 C C . PRO A 1 634 ? 148.386 142.201 145.422 1.00 44.14 289 PRO A C 1
ATOM 1592 O O . PRO A 1 634 ? 147.459 142.548 146.163 1.00 44.14 289 PRO A O 1
ATOM 1596 N N . TYR A 1 635 ? 148.235 142.067 144.108 1.00 43.22 290 TYR A N 1
ATOM 1597 C CA . TYR A 1 635 ? 146.939 142.320 143.496 1.00 43.22 290 TYR A CA 1
ATOM 1598 C C . TYR A 1 635 ? 145.966 141.176 143.777 1.00 43.22 290 TYR A C 1
ATOM 1599 O O . TYR A 1 635 ? 144.802 141.412 144.128 1.00 43.22 290 TYR A O 1
ATOM 1608 N N . ILE A 1 636 ? 146.437 139.929 143.670 1.00 42.36 291 ILE A N 1
ATOM 1609 C CA . ILE A 1 636 ? 145.617 138.778 144.048 1.00 42.36 291 ILE A CA 1
ATOM 1610 C C . ILE A 1 636 ? 145.333 138.799 145.546 1.00 42.36 291 ILE A C 1
ATOM 1611 O O . ILE A 1 636 ? 144.235 138.444 145.990 1.00 42.36 291 ILE A O 1
ATOM 1616 N N . ALA A 1 637 ? 146.301 139.267 146.341 1.00 41.53 292 ALA A N 1
ATOM 1617 C CA . ALA A 1 637 ? 146.117 139.340 147.787 1.00 41.53 292 ALA A CA 1
ATOM 1618 C C . ALA A 1 637 ? 145.082 140.391 148.168 1.00 41.53 292 ALA A C 1
ATOM 1619 O O . ALA A 1 637 ? 144.275 140.168 149.079 1.00 41.53 292 ALA A O 1
ATOM 1621 N N . VAL A 1 638 ? 145.057 141.524 147.464 1.00 41.68 293 VAL A N 1
ATOM 1622 C CA . VAL A 1 638 ? 144.073 142.539 147.820 1.00 41.68 293 VAL A CA 1
ATOM 1623 C C . VAL A 1 638 ? 142.684 142.154 147.298 1.00 41.68 293 VAL A C 1
ATOM 1624 O O . VAL A 1 638 ? 141.676 142.472 147.940 1.00 41.68 293 VAL A O 1
ATOM 1628 N N . VAL A 1 639 ? 142.593 141.391 146.199 1.00 41.24 294 VAL A N 1
ATOM 1629 C CA . VAL A 1 639 ? 141.278 140.891 145.784 1.00 41.24 294 VAL A CA 1
ATOM 1630 C C . VAL A 1 639 ? 140.787 139.804 146.744 1.00 41.24 294 VAL A C 1
ATOM 1631 O O . VAL A 1 639 ? 139.589 139.721 147.048 1.00 41.24 294 VAL A O 1
ATOM 1635 N N . ALA A 1 640 ? 141.704 138.990 147.276 1.00 40.98 295 ALA A N 1
ATOM 1636 C CA . ALA A 1 640 ? 141.321 137.983 148.265 1.00 40.98 295 ALA A CA 1
ATOM 1637 C C . ALA A 1 640 ? 140.853 138.626 149.564 1.00 40.98 295 ALA A C 1
ATOM 1638 O O . ALA A 1 640 ? 139.878 138.167 150.174 1.00 40.98 295 ALA A O 1
ATOM 1640 N N . GLY A 1 641 ? 141.535 139.690 149.997 1.00 41.67 296 GLY A N 1
ATOM 1641 C CA . GLY A 1 641 ? 141.058 140.452 151.137 1.00 41.67 296 GLY A CA 1
ATOM 1642 C C . GLY A 1 641 ? 139.719 141.112 150.882 1.00 41.67 296 GLY A C 1
ATOM 1643 O O . GLY A 1 641 ? 138.888 141.206 151.791 1.00 41.67 296 GLY A O 1
ATOM 1644 N N . ALA A 1 642 ? 139.477 141.541 149.639 1.00 43.56 297 ALA A N 1
ATOM 1645 C CA . ALA A 1 642 ? 138.177 142.089 149.270 1.00 43.56 297 ALA A CA 1
ATOM 1646 C C . ALA A 1 642 ? 137.080 141.044 149.357 1.00 43.56 297 ALA A C 1
ATOM 1647 O O . ALA A 1 642 ? 135.977 141.338 149.827 1.00 43.56 297 ALA A O 1
ATOM 1649 N N . LEU A 1 643 ? 137.368 139.817 148.926 1.00 43.77 298 LEU A N 1
ATOM 1650 C CA . LEU A 1 643 ? 136.342 138.781 148.973 1.00 43.77 298 LEU A CA 1
ATOM 1651 C C . LEU A 1 643 ? 136.079 138.329 150.408 1.00 43.77 298 LEU A C 1
ATOM 1652 O O . LEU A 1 643 ? 134.922 138.083 150.776 1.00 43.77 298 LEU A O 1
ATOM 1657 N N . THR A 1 644 ? 137.127 138.292 151.245 1.00 45.36 299 THR A N 1
ATOM 1658 C CA . THR A 1 644 ? 136.950 138.029 152.675 1.00 45.36 299 THR A CA 1
ATOM 1659 C C . THR A 1 644 ? 136.084 139.097 153.336 1.00 45.36 299 THR A C 1
ATOM 1660 O O . THR A 1 644 ? 135.100 138.784 154.017 1.00 45.36 299 THR A O 1
ATOM 1664 N N . THR A 1 645 ? 136.426 140.368 153.128 1.00 43.33 300 THR A N 1
ATOM 1665 C CA . THR A 1 645 ? 135.751 141.449 153.828 1.00 43.33 300 THR A CA 1
ATOM 1666 C C . THR A 1 645 ? 134.364 141.733 153.252 1.00 43.33 300 THR A C 1
ATOM 1667 O O . THR A 1 645 ? 133.508 142.268 153.963 1.00 43.33 300 THR A O 1
ATOM 1671 N N . CYS A 1 646 ? 134.092 141.340 152.005 1.00 46.08 301 CYS A N 1
ATOM 1672 C CA . CYS A 1 646 ? 132.738 141.477 151.483 1.00 46.08 301 CYS A CA 1
ATOM 1673 C C . CYS A 1 646 ? 131.862 140.292 151.840 1.00 46.08 301 CYS A C 1
ATOM 1674 O O . CYS A 1 646 ? 130.635 140.430 151.869 1.00 46.08 301 CYS A O 1
ATOM 1677 N N . ASN A 1 647 ? 132.454 139.120 152.081 1.00 49.16 302 ASN A N 1
ATOM 1678 C CA . ASN A 1 647 ? 131.652 137.994 152.526 1.00 49.16 302 ASN A CA 1
ATOM 1679 C C . ASN A 1 647 ? 131.402 138.019 154.028 1.00 49.16 302 ASN A C 1
ATOM 1680 O O . ASN A 1 647 ? 130.401 137.459 154.482 1.00 49.16 302 ASN A O 1
ATOM 1685 N N . ILE A 1 648 ? 132.276 138.660 154.802 1.00 50.47 303 ILE A N 1
ATOM 1686 C CA . ILE A 1 648 ? 132.155 138.683 156.263 1.00 50.47 303 ILE A CA 1
ATOM 1687 C C . ILE A 1 648 ? 130.888 139.368 156.804 1.00 50.47 303 ILE A C 1
ATOM 1688 O O . ILE A 1 648 ? 130.448 138.958 157.893 1.00 50.47 303 ILE A O 1
ATOM 1693 N N . PRO A 1 649 ? 130.201 140.325 156.131 1.00 51.52 304 PRO A N 1
ATOM 1694 C CA . PRO A 1 649 ? 128.901 140.730 156.695 1.00 51.52 304 PRO A CA 1
ATOM 1695 C C . PRO A 1 649 ? 127.824 139.679 156.555 1.00 51.52 304 PRO A C 1
ATOM 1696 O O . PRO A 1 649 ? 127.086 139.445 157.514 1.00 51.52 304 PRO A O 1
ATOM 1700 N N . LEU A 1 650 ? 127.721 139.009 155.410 1.00 55.20 305 LEU A N 1
ATOM 1701 C CA . LEU A 1 650 ? 126.738 137.940 155.331 1.00 55.20 305 LEU A CA 1
ATOM 1702 C C . LEU A 1 650 ? 127.207 136.714 156.110 1.00 55.20 305 LEU A C 1
ATOM 1703 O O . LEU A 1 650 ? 126.380 135.895 156.515 1.00 55.20 305 LEU A O 1
ATOM 1708 N N . ALA A 1 651 ? 128.510 136.606 156.377 1.00 56.28 306 ALA A N 1
ATOM 1709 C CA . ALA A 1 651 ? 129.013 135.544 157.241 1.00 56.28 306 ALA A CA 1
ATOM 1710 C C . ALA A 1 651 ? 128.551 135.730 158.677 1.00 56.28 306 ALA A C 1
ATOM 1711 O O . ALA A 1 651 ? 128.080 134.780 159.311 1.00 56.28 306 ALA A O 1
ATOM 1713 N N . PHE A 1 652 ? 128.689 136.941 159.219 1.00 57.04 307 PHE A N 1
ATOM 1714 C CA . PHE A 1 652 ? 128.308 137.121 160.614 1.00 57.04 307 PHE A CA 1
ATOM 1715 C C . PHE A 1 652 ? 126.827 137.428 160.793 1.00 57.04 307 PHE A C 1
ATOM 1716 O O . PHE A 1 652 ? 126.310 137.258 161.902 1.00 57.04 307 PHE A O 1
ATOM 1724 N N . LEU A 1 653 ? 126.127 137.865 159.745 1.00 60.81 308 LEU A N 1
ATOM 1725 C CA . LEU A 1 653 ? 124.721 138.223 159.873 1.00 60.81 308 LEU A CA 1
ATOM 1726 C C . LEU A 1 653 ? 123.764 137.098 159.508 1.00 60.81 308 LEU A C 1
ATOM 1727 O O . LEU A 1 653 ? 122.573 137.209 159.811 1.00 60.81 308 LEU A O 1
ATOM 1732 N N . GLU A 1 654 ? 124.230 136.034 158.868 1.00 64.40 309 GLU A N 1
ATOM 1733 C CA . GLU A 1 654 ? 123.274 134.984 158.531 1.00 64.40 309 GLU A CA 1
ATOM 1734 C C . GLU A 1 654 ? 122.925 134.113 159.743 1.00 64.40 309 GLU A C 1
ATOM 1735 O O . GLU A 1 654 ? 121.738 133.823 159.924 1.00 64.40 309 GLU A O 1
ATOM 1741 N N . PRO A 1 655 ? 123.878 133.698 160.643 1.00 63.78 310 PRO A N 1
ATOM 1742 C CA . PRO A 1 655 ? 123.420 133.035 161.874 1.00 63.78 310 PRO A CA 1
ATOM 1743 C C . PRO A 1 655 ? 122.949 133.980 162.969 1.00 63.78 310 PRO A C 1
ATOM 1744 O O . PRO A 1 655 ? 122.844 133.562 164.125 1.00 63.78 310 PRO A O 1
ATOM 1748 N N . THR A 1 656 ? 122.666 135.231 162.648 1.00 66.50 311 THR A N 1
ATOM 1749 C CA . THR A 1 656 ? 122.385 136.165 163.729 1.00 66.50 311 THR A CA 1
ATOM 1750 C C . THR A 1 656 ? 121.066 136.912 163.569 1.00 66.50 311 THR A C 1
ATOM 1751 O O . THR A 1 656 ? 120.374 137.135 164.566 1.00 66.50 311 THR A O 1
ATOM 1755 N N . ILE A 1 657 ? 120.691 137.287 162.341 1.00 66.69 312 ILE A N 1
ATOM 1756 C CA . ILE A 1 657 ? 119.462 138.052 162.123 1.00 66.69 312 ILE A CA 1
ATOM 1757 C C . ILE A 1 657 ? 118.229 137.219 162.462 1.00 66.69 312 ILE A C 1
ATOM 1758 O O . ILE A 1 657 ? 117.254 137.735 163.031 1.00 66.69 312 ILE A O 1
ATOM 1763 N N . ALA A 1 658 ? 118.295 135.906 162.244 1.00 70.48 313 ALA A N 1
ATOM 1764 C CA . ALA A 1 658 ? 117.203 134.997 162.573 1.00 70.48 313 ALA A CA 1
ATOM 1765 C C . ALA A 1 658 ? 117.087 134.694 164.070 1.00 70.48 313 ALA A C 1
ATOM 1766 O O . ALA A 1 658 ? 116.394 133.741 164.438 1.00 70.48 313 ALA A O 1
ATOM 1768 N N . THR A 1 659 ? 117.777 135.440 164.932 1.00 70.43 314 THR A N 1
ATOM 1769 C CA . THR A 1 659 ? 117.382 135.575 166.323 1.00 70.43 314 THR A CA 1
ATOM 1770 C C . THR A 1 659 ? 117.321 137.029 166.766 1.00 70.43 314 THR A C 1
ATOM 1771 O O . THR A 1 659 ? 116.899 137.294 167.896 1.00 70.43 314 THR A O 1
ATOM 1775 N N . TRP A 1 660 ? 117.718 137.974 165.911 1.00 65.65 315 TRP A N 1
ATOM 1776 C CA . TRP A 1 660 ? 117.546 139.394 166.184 1.00 65.65 315 TRP A CA 1
ATOM 1777 C C . TRP A 1 660 ? 116.153 139.880 165.803 1.00 65.65 315 TRP A C 1
ATOM 1778 O O . TRP A 1 660 ? 115.707 140.914 166.325 1.00 65.65 315 TRP A O 1
ATOM 1789 N N . MET A 1 661 ? 115.468 139.144 164.916 1.00 72.68 316 MET A N 1
ATOM 1790 C CA . MET A 1 661 ? 114.083 139.436 164.540 1.00 72.68 316 MET A CA 1
ATOM 1791 C C . MET A 1 661 ? 113.153 139.464 165.749 1.00 72.68 316 MET A C 1
ATOM 1792 O O . MET A 1 661 ? 112.445 140.448 165.985 1.00 72.68 316 MET A O 1
ATOM 1797 N N . LYS A 1 662 ? 113.129 138.366 166.513 1.00 74.74 317 LYS A N 1
ATOM 1798 C CA . LYS A 1 662 ? 112.233 138.262 167.661 1.00 74.74 317 LYS A CA 1
ATOM 1799 C C . LYS A 1 662 ? 112.645 139.200 168.787 1.00 74.74 317 LYS A C 1
ATOM 1800 O O . 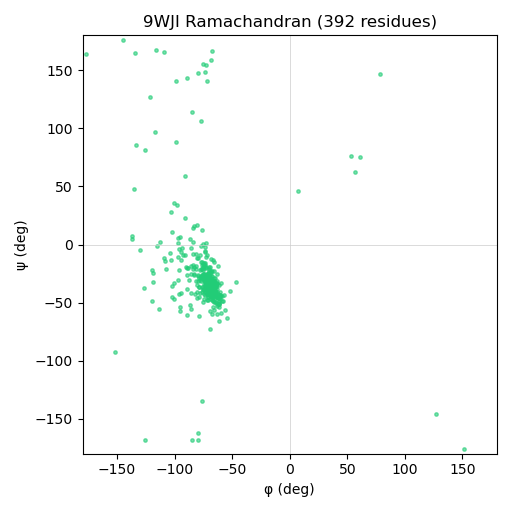LYS A 1 662 ? 111.794 139.645 169.566 1.00 74.74 317 LYS A O 1
ATOM 1806 N N . HIS A 1 663 ? 113.937 139.513 168.887 1.00 74.46 318 HIS A N 1
ATOM 1807 C CA . HIS A 1 663 ? 114.391 140.436 169.917 1.00 74.46 318 HIS A CA 1
ATOM 1808 C C . HIS A 1 663 ? 114.040 141.879 169.575 1.00 74.46 318 HIS A C 1
ATOM 1809 O O . HIS A 1 663 ? 113.869 142.703 170.480 1.00 74.46 318 HIS A O 1
ATOM 1816 N N . THR A 1 664 ? 113.914 142.203 168.288 1.00 70.47 319 THR A N 1
ATOM 1817 C CA . THR A 1 664 ? 113.774 143.591 167.861 1.00 70.47 319 THR A CA 1
ATOM 1818 C C . THR A 1 664 ? 112.325 144.021 167.671 1.00 70.47 319 THR A C 1
ATOM 1819 O O . THR A 1 664 ? 111.875 144.995 168.281 1.00 70.47 319 THR A O 1
ATOM 1823 N N . MET A 1 665 ? 111.588 143.314 166.817 1.00 72.21 320 MET A N 1
ATOM 1824 C CA . MET A 1 665 ? 110.278 143.763 166.367 1.00 72.21 320 MET A CA 1
ATOM 1825 C C . MET A 1 665 ? 109.242 142.648 166.332 1.00 72.21 320 MET A C 1
ATOM 1826 O O . MET A 1 665 ? 108.133 142.878 165.832 1.00 72.21 320 MET A O 1
ATOM 1831 N N . ALA A 1 666 ? 109.585 141.460 166.844 1.00 75.80 321 ALA A N 1
ATOM 1832 C CA . ALA A 1 666 ? 108.719 140.278 166.913 1.00 75.80 321 ALA A CA 1
ATOM 1833 C C . ALA A 1 666 ? 108.211 139.880 165.526 1.00 75.80 321 ALA A C 1
ATOM 1834 O O . ALA A 1 666 ? 107.012 139.892 165.243 1.00 75.80 321 ALA A O 1
ATOM 1836 N N . ALA A 1 667 ? 109.158 139.536 164.658 1.00 75.11 322 ALA A N 1
ATOM 1837 C CA . ALA A 1 667 ? 108.818 139.154 163.296 1.00 75.11 322 ALA A CA 1
ATOM 1838 C C . ALA A 1 667 ? 108.161 137.782 163.272 1.00 75.11 322 ALA A C 1
ATOM 1839 O O . ALA A 1 667 ? 108.557 136.874 164.008 1.00 75.11 322 ALA A O 1
ATOM 1841 N N . SER A 1 668 ? 107.146 137.639 162.425 1.00 77.74 323 SER A N 1
ATOM 1842 C CA . SER A 1 668 ? 106.440 136.374 162.290 1.00 77.74 323 SER A CA 1
ATOM 1843 C C . SER A 1 668 ? 107.339 135.325 161.644 1.00 77.74 323 SER A C 1
ATOM 1844 O O . SER A 1 668 ? 108.318 135.643 160.965 1.00 77.74 323 SER A O 1
ATOM 1847 N N . GLU A 1 669 ? 106.989 134.054 161.865 1.00 75.99 324 GLU A N 1
ATOM 1848 C CA . GLU A 1 669 ? 107.788 132.955 161.335 1.00 75.99 324 GLU A CA 1
ATOM 1849 C C . GLU A 1 669 ? 107.686 132.841 159.819 1.00 75.99 324 GLU A C 1
ATOM 1850 O O . GLU A 1 669 ? 108.586 132.273 159.193 1.00 75.99 324 GLU A O 1
ATOM 1856 N N . TRP A 1 670 ? 106.619 133.370 159.218 1.00 77.00 325 TRP A N 1
ATOM 1857 C CA . TRP A 1 670 ? 106.525 133.409 157.765 1.00 77.00 325 TRP A CA 1
ATOM 1858 C C . TRP A 1 670 ? 107.337 134.560 157.188 1.00 77.00 325 TRP A C 1
ATOM 1859 O O . TRP A 1 670 ? 107.796 134.484 156.044 1.00 77.00 325 TRP A O 1
ATOM 1870 N N . GLU A 1 671 ? 107.528 135.621 157.967 1.00 77.17 326 GLU A N 1
ATOM 1871 C CA . GLU A 1 671 ? 108.341 136.773 157.588 1.00 77.17 326 GLU A CA 1
ATOM 1872 C C . GLU A 1 671 ? 109.713 136.707 158.241 1.00 77.17 326 GLU A C 1
ATOM 1873 O O . GLU A 1 671 ? 110.290 137.727 158.626 1.00 77.17 326 GLU A O 1
ATOM 1879 N N . MET A 1 672 ? 110.247 135.497 158.379 1.00 74.71 327 MET A N 1
ATOM 1880 C CA . MET A 1 672 ? 111.439 135.220 159.167 1.00 74.71 327 MET A CA 1
ATOM 1881 C C . MET A 1 672 ? 112.606 134.770 158.303 1.00 74.71 327 MET A C 1
ATOM 1882 O O . MET A 1 672 ? 113.682 135.371 158.349 1.00 74.71 327 MET A O 1
ATOM 1887 N N . GLY A 1 673 ? 112.412 133.716 157.516 1.00 66.66 328 GLY A N 1
ATOM 1888 C CA . GLY A 1 673 ? 113.348 133.290 156.500 1.00 66.66 328 GLY A CA 1
ATOM 1889 C C . GLY A 1 673 ? 113.006 133.787 155.122 1.00 66.66 328 GLY A C 1
ATOM 1890 O O . GLY A 1 673 ? 113.707 133.461 154.160 1.00 66.66 328 GLY A O 1
ATOM 1891 N N . MET A 1 674 ? 111.936 134.564 155.000 1.00 68.98 329 MET A N 1
ATOM 1892 C CA . MET A 1 674 ? 111.563 135.257 153.778 1.00 68.98 329 MET A CA 1
ATOM 1893 C C . MET A 1 674 ? 112.310 136.584 153.637 1.00 68.98 329 MET A C 1
ATOM 1894 O O . MET A 1 674 ? 112.103 137.306 152.661 1.00 68.98 329 MET A O 1
ATOM 1899 N N . ALA A 1 675 ? 113.202 136.909 154.580 1.00 62.38 330 ALA A N 1
ATOM 1900 C CA . ALA A 1 675 ? 113.877 138.202 154.564 1.00 62.38 330 ALA A CA 1
ATOM 1901 C C . ALA A 1 675 ? 114.955 138.278 153.493 1.00 62.38 330 ALA A C 1
ATOM 1902 O O . ALA A 1 675 ? 115.227 139.364 152.972 1.00 62.38 330 ALA A O 1
ATOM 1904 N N . TRP A 1 676 ? 115.585 137.157 153.157 1.00 57.91 331 TRP A N 1
ATOM 1905 C CA . TRP A 1 676 ? 116.566 137.130 152.083 1.00 57.91 331 TRP A CA 1
ATOM 1906 C C . TRP A 1 676 ? 115.930 136.917 150.717 1.00 57.91 331 TRP A C 1
ATOM 1907 O O . TRP A 1 676 ? 116.641 136.931 149.708 1.00 57.91 331 TRP A O 1
ATOM 1918 N N . LEU A 1 677 ? 114.618 136.720 150.660 1.00 57.34 332 LEU A N 1
ATOM 1919 C CA . LEU A 1 677 ? 113.925 136.411 149.414 1.00 57.34 332 LEU A CA 1
ATOM 1920 C C . LEU A 1 677 ? 113.750 137.629 148.499 1.00 57.34 332 LEU A C 1
ATOM 1921 O O . LEU A 1 677 ? 113.897 137.461 147.283 1.00 57.34 332 LEU A O 1
ATOM 1926 N N . PRO A 1 678 ? 113.464 138.846 148.971 1.00 56.00 333 PRO A N 1
ATOM 1927 C CA . PRO A 1 678 ? 113.605 140.002 148.073 1.00 56.00 333 PRO A CA 1
ATOM 1928 C C . PRO A 1 678 ? 115.013 140.564 147.978 1.00 56.00 333 PRO A C 1
ATOM 1929 O O . PRO A 1 678 ? 115.168 141.693 147.508 1.00 56.00 333 PRO A O 1
ATOM 1933 N N . ALA A 1 679 ? 116.025 139.840 148.437 1.00 51.99 334 ALA A N 1
ATOM 1934 C CA . ALA A 1 679 ? 117.405 140.260 148.273 1.00 51.99 334 ALA A CA 1
ATOM 1935 C C . ALA A 1 679 ? 118.044 139.671 147.027 1.00 51.99 334 ALA A C 1
ATOM 1936 O O . ALA A 1 679 ? 119.194 139.994 146.723 1.00 51.99 334 ALA A O 1
ATOM 1938 N N . PHE A 1 680 ? 117.323 138.822 146.298 1.00 48.29 335 PHE A N 1
ATOM 1939 C CA . PHE A 1 680 ? 117.836 138.292 145.043 1.00 48.29 335 PHE A CA 1
ATOM 1940 C C . PHE A 1 680 ? 117.669 139.281 143.899 1.00 48.29 335 PHE A C 1
ATOM 1941 O O . PHE A 1 680 ? 118.519 139.338 143.005 1.00 48.29 335 PHE A O 1
ATOM 1949 N N . VAL A 1 681 ? 116.585 140.052 143.900 1.00 47.31 336 VAL A N 1
ATOM 1950 C CA . VAL A 1 681 ? 116.272 140.941 142.781 1.00 47.31 336 VAL A CA 1
ATOM 1951 C C . VAL A 1 681 ? 117.265 142.105 142.731 1.00 47.31 336 VAL A C 1
ATOM 1952 O O . VAL A 1 681 ? 117.775 142.386 141.638 1.00 47.31 336 VAL A O 1
ATOM 1956 N N . PRO A 1 682 ? 117.649 142.776 143.832 1.00 47.50 337 PRO A N 1
ATOM 1957 C CA . PRO A 1 682 ? 118.782 143.702 143.707 1.00 47.50 337 PRO A CA 1
ATOM 1958 C C . PRO A 1 682 ? 120.131 143.027 143.592 1.00 47.50 337 PRO A C 1
ATOM 1959 O O . PRO A 1 682 ? 121.067 143.688 143.139 1.00 47.50 337 PRO A O 1
ATOM 1963 N N . HIS A 1 683 ? 120.267 141.739 143.924 1.00 46.60 338 HIS A N 1
ATOM 1964 C CA . HIS A 1 683 ? 121.515 141.052 143.598 1.00 46.60 338 HIS A CA 1
ATOM 1965 C C . HIS A 1 683 ? 121.675 140.912 142.091 1.00 46.60 338 HIS A C 1
ATOM 1966 O O . HIS A 1 683 ? 122.748 141.189 141.545 1.00 46.60 338 HIS A O 1
ATOM 1973 N N . VAL A 1 684 ? 120.618 140.483 141.399 1.00 45.01 339 VAL A N 1
ATOM 1974 C CA . VAL A 1 684 ? 120.738 140.324 139.956 1.00 45.01 339 VAL A CA 1
ATOM 1975 C C . VAL A 1 684 ? 120.736 141.690 139.273 1.00 45.01 339 VAL A C 1
ATOM 1976 O O . VAL A 1 684 ? 121.342 141.850 138.206 1.00 45.01 339 VAL A O 1
ATOM 1980 N N . LEU A 1 685 ? 120.142 142.715 139.902 1.00 45.69 340 LEU A N 1
ATOM 1981 C CA . LEU A 1 685 ? 120.278 144.066 139.360 1.00 45.69 340 LEU A CA 1
ATOM 1982 C C . LEU A 1 685 ? 121.695 144.595 139.529 1.00 45.69 340 LEU A C 1
ATOM 1983 O O . LEU A 1 685 ? 122.209 145.277 138.640 1.00 45.69 340 LEU A O 1
ATOM 1988 N N . GLY A 1 686 ? 122.357 144.267 140.640 1.00 46.45 341 GLY A N 1
ATOM 1989 C CA . GLY A 1 686 ? 123.746 144.662 140.803 1.00 46.45 341 GLY A CA 1
ATOM 1990 C C . GLY A 1 686 ? 124.675 143.916 139.869 1.00 46.45 341 GLY A C 1
ATOM 1991 O O . GLY A 1 686 ? 125.631 144.493 139.340 1.00 46.45 341 GLY A O 1
ATOM 1992 N N . VAL A 1 687 ? 124.390 142.631 139.642 1.00 45.99 342 VAL A N 1
ATOM 1993 C CA . VAL A 1 687 ? 125.137 141.827 138.676 1.00 45.99 342 VAL A CA 1
ATOM 1994 C C . VAL A 1 687 ? 124.999 142.401 137.270 1.00 45.99 342 VAL A C 1
ATOM 1995 O O . VAL A 1 687 ? 125.996 142.601 136.568 1.00 45.99 342 VAL A O 1
ATOM 1999 N N . TYR A 1 688 ? 123.762 142.699 136.853 1.00 46.88 343 TYR A N 1
ATOM 2000 C CA . TYR A 1 688 ? 123.525 143.295 135.541 1.00 46.88 343 TYR A CA 1
ATOM 2001 C C . TYR A 1 688 ? 124.150 144.679 135.431 1.00 46.88 343 TYR A C 1
ATOM 2002 O O . TYR A 1 688 ? 124.680 145.046 134.374 1.00 46.88 343 TYR A O 1
ATOM 2011 N N . LEU A 1 689 ? 124.142 145.439 136.530 1.00 46.24 344 LEU A N 1
ATOM 2012 C CA . LEU A 1 689 ? 124.689 146.787 136.518 1.00 46.24 344 LEU A CA 1
ATOM 2013 C C . LEU A 1 689 ? 126.199 146.766 136.347 1.00 46.24 344 LEU A C 1
ATOM 2014 O O . LEU A 1 689 ? 126.744 147.521 135.536 1.00 46.24 344 LEU A O 1
ATOM 2019 N N . THR A 1 690 ? 126.894 145.879 137.057 1.00 44.28 345 THR A N 1
ATOM 2020 C CA . THR A 1 690 ? 128.340 145.846 136.884 1.00 44.28 345 THR A CA 1
ATOM 2021 C C . THR A 1 690 ? 128.782 145.054 135.658 1.00 44.28 345 THR A C 1
ATOM 2022 O O . THR A 1 690 ? 129.894 145.277 135.185 1.00 44.28 345 THR A O 1
ATOM 2026 N N . VAL A 1 691 ? 127.940 144.184 135.091 1.00 44.55 346 VAL A N 1
ATOM 2027 C CA . VAL A 1 691 ? 128.271 143.612 133.788 1.00 44.55 346 VAL A CA 1
ATOM 2028 C C . VAL A 1 691 ? 128.149 144.674 132.699 1.00 44.55 346 VAL A C 1
ATOM 2029 O O . VAL A 1 691 ? 129.006 144.767 131.811 1.00 44.55 346 VAL A O 1
ATOM 2033 N N . ARG A 1 692 ? 127.126 145.533 132.792 1.00 46.19 347 ARG A N 1
ATOM 2034 C CA . ARG A 1 692 ? 127.025 146.688 131.902 1.00 46.19 347 ARG A CA 1
ATOM 2035 C C . ARG A 1 692 ? 128.210 147.636 132.073 1.00 46.19 347 ARG A C 1
ATOM 2036 O O . ARG A 1 692 ? 128.828 148.059 131.089 1.00 46.19 347 ARG A O 1
ATOM 2044 N N . LEU A 1 693 ? 128.566 147.947 133.316 1.00 46.15 348 LEU A N 1
ATOM 2045 C CA . LEU A 1 693 ? 129.622 148.908 133.604 1.00 46.15 348 LEU A CA 1
ATOM 2046 C C . LEU A 1 693 ? 131.013 148.282 133.636 1.00 46.15 348 LEU A C 1
ATOM 2047 O O . LEU A 1 693 ? 131.978 148.965 133.990 1.00 46.15 348 LEU A O 1
ATOM 2052 N N . ALA A 1 694 ? 131.130 146.996 133.304 1.00 46.11 349 ALA A N 1
ATOM 2053 C CA . ALA A 1 694 ? 132.406 146.387 132.970 1.00 46.11 349 ALA A CA 1
ATOM 2054 C C . ALA A 1 694 ? 132.544 146.083 131.489 1.00 46.11 349 ALA A C 1
ATOM 2055 O O . ALA A 1 694 ? 133.671 145.924 131.013 1.00 46.11 349 ALA A O 1
ATOM 2057 N N . ALA A 1 695 ? 131.433 145.987 130.756 1.00 44.78 350 ALA A N 1
ATOM 2058 C CA . ALA A 1 695 ? 131.510 145.903 129.306 1.00 44.78 350 ALA A CA 1
ATOM 2059 C C . ALA A 1 695 ? 131.641 147.278 128.671 1.00 44.78 350 ALA A C 1
ATOM 2060 O O . ALA A 1 695 ? 132.176 147.394 127.564 1.00 44.78 350 ALA A O 1
ATOM 2062 N N . ARG A 1 696 ? 131.155 148.324 129.341 1.00 48.19 351 ARG A N 1
ATOM 2063 C CA . ARG A 1 696 ? 131.371 149.682 128.859 1.00 48.19 351 ARG A CA 1
ATOM 2064 C C . ARG A 1 696 ? 132.700 150.257 129.328 1.00 48.19 351 ARG A C 1
ATOM 2065 O O . ARG A 1 696 ? 133.397 150.918 128.550 1.00 48.19 351 ARG A O 1
ATOM 2073 N N . TYR A 1 697 ? 133.060 150.029 130.586 1.00 49.53 352 TYR A N 1
ATOM 2074 C CA . TYR A 1 697 ? 134.348 150.454 131.133 1.00 49.53 352 TYR A CA 1
ATOM 2075 C C . TYR A 1 697 ? 135.117 149.211 131.548 1.00 49.53 352 TYR A C 1
ATOM 2076 O O . TYR A 1 697 ? 134.886 148.677 132.647 1.00 49.53 352 TYR A O 1
ATOM 2085 N N . PRO A 1 698 ? 136.023 148.701 130.710 1.00 52.19 353 PRO A N 1
ATOM 2086 C CA . PRO A 1 698 ? 136.680 147.428 131.052 1.00 52.19 353 PRO A CA 1
ATOM 2087 C C . PRO A 1 698 ? 137.717 147.548 132.155 1.00 52.19 353 PRO A C 1
ATOM 2088 O O . PRO A 1 698 ? 137.780 146.674 133.029 1.00 52.19 353 PRO A O 1
ATOM 2092 N N . HIS A 1 699 ? 138.531 148.604 132.154 1.00 52.90 354 HIS A N 1
ATOM 2093 C CA . HIS A 1 699 ? 139.609 148.743 133.123 1.00 52.90 354 HIS A CA 1
ATOM 2094 C C . HIS A 1 699 ? 139.234 149.633 134.296 1.00 52.90 354 HIS A C 1
ATOM 2095 O O . HIS A 1 699 ? 140.092 150.352 134.825 1.00 52.90 354 HIS A O 1
ATOM 2102 N N . LEU A 1 700 ? 137.971 149.616 134.710 1.00 50.39 355 LEU A N 1
ATOM 2103 C CA . LEU A 1 700 ? 137.499 150.366 135.868 1.00 50.39 355 LEU A CA 1
ATOM 2104 C C . LEU A 1 700 ? 136.601 149.468 136.714 1.00 50.39 355 LEU A C 1
ATOM 2105 O O . LEU A 1 700 ? 135.493 149.823 137.110 1.00 50.39 355 LEU A O 1
ATOM 2110 N N . GLN A 1 701 ? 137.076 148.252 136.972 1.00 50.19 356 GLN A N 1
ATOM 2111 C CA . GLN A 1 701 ? 136.368 147.313 137.831 1.00 50.19 356 GLN A CA 1
ATOM 2112 C C . GLN A 1 701 ? 136.747 147.458 139.297 1.00 50.19 356 GLN A C 1
ATOM 2113 O O . GLN A 1 701 ? 135.974 147.038 140.170 1.00 50.19 356 GLN A O 1
ATOM 2119 N N . TRP A 1 702 ? 137.907 148.058 139.582 1.00 48.89 357 TRP A N 1
ATOM 2120 C CA . TRP A 1 702 ? 138.273 148.375 140.958 1.00 48.89 357 TRP A CA 1
ATOM 2121 C C . TRP A 1 702 ? 137.326 149.393 141.572 1.00 48.89 357 TRP A C 1
ATOM 2122 O O . TRP A 1 702 ? 137.048 149.332 142.774 1.00 48.89 357 TRP A O 1
ATOM 2133 N N . LEU A 1 703 ? 136.810 150.323 140.764 1.00 48.12 358 LEU A N 1
ATOM 2134 C CA . LEU A 1 703 ? 135.886 151.322 141.282 1.00 48.12 358 LEU A CA 1
ATOM 2135 C C . LEU A 1 703 ? 134.552 150.694 141.643 1.00 48.12 358 LEU A C 1
ATOM 2136 O O . LEU A 1 703 ? 133.942 151.085 142.639 1.00 48.12 358 LEU A O 1
ATOM 2141 N N . TYR A 1 704 ? 134.099 149.701 140.879 1.00 48.66 359 TYR A N 1
ATOM 2142 C CA . TYR A 1 704 ? 132.845 149.057 141.241 1.00 48.66 359 TYR A CA 1
ATOM 2143 C C . TYR A 1 704 ? 133.027 148.051 142.363 1.00 48.66 359 TYR A C 1
ATOM 2144 O O . TYR A 1 704 ? 132.094 147.846 143.141 1.00 48.66 359 TYR A O 1
ATOM 2153 N N . GLY A 1 705 ? 134.222 147.474 142.510 1.00 47.05 360 GLY A N 1
ATOM 2154 C CA . GLY A 1 705 ? 134.515 146.720 143.721 1.00 47.05 360 GLY A CA 1
ATOM 2155 C C . GLY A 1 705 ? 134.521 147.591 144.966 1.00 47.05 360 GLY A C 1
ATOM 2156 O O . GLY A 1 705 ? 133.963 147.218 146.003 1.00 47.05 360 GLY A O 1
ATOM 2157 N N . ALA A 1 706 ? 135.122 148.782 144.868 1.00 45.98 361 ALA A N 1
ATOM 2158 C CA . ALA A 1 706 ? 135.159 149.700 146.002 1.00 45.98 361 ALA A CA 1
ATOM 2159 C C . ALA A 1 706 ? 133.781 150.272 146.307 1.00 45.98 361 ALA A C 1
ATOM 2160 O O . ALA A 1 706 ? 133.427 150.452 147.475 1.00 45.98 361 ALA A O 1
ATOM 2162 N N . LEU A 1 707 ? 132.981 150.550 145.276 1.00 45.80 362 LEU A N 1
ATOM 2163 C CA . LEU A 1 707 ? 131.626 151.042 145.499 1.00 45.80 362 LEU A CA 1
ATOM 2164 C C . LEU A 1 707 ? 130.724 149.946 146.047 1.00 45.80 362 LEU A C 1
ATOM 2165 O O . LEU A 1 707 ? 129.826 150.226 146.856 1.00 45.80 362 LEU A O 1
ATOM 2170 N N . GLY A 1 708 ? 130.967 148.695 145.642 1.00 44.61 363 GLY A N 1
ATOM 2171 C CA . GLY A 1 708 ? 130.287 147.574 146.259 1.00 44.61 363 GLY A CA 1
ATOM 2172 C C . GLY A 1 708 ? 130.614 147.440 147.731 1.00 44.61 363 GLY A C 1
ATOM 2173 O O . GLY A 1 708 ? 129.719 147.256 148.549 1.00 44.61 363 GLY A O 1
ATOM 2174 N N . LEU A 1 709 ? 131.896 147.572 148.093 1.00 42.95 364 LEU A N 1
ATOM 2175 C CA . LEU A 1 709 ? 132.260 147.544 149.511 1.00 42.95 364 LEU A CA 1
ATOM 2176 C C . LEU A 1 709 ? 131.721 148.749 150.274 1.00 42.95 364 LEU A C 1
ATOM 2177 O O . LEU A 1 709 ? 131.401 148.632 151.464 1.00 42.95 364 LEU A O 1
ATOM 2182 N N . ALA A 1 710 ? 131.597 149.899 149.611 1.00 44.84 365 ALA A N 1
ATOM 2183 C CA . ALA A 1 710 ? 131.032 151.074 150.262 1.00 44.84 365 ALA A CA 1
ATOM 2184 C C . ALA A 1 710 ? 129.555 150.876 150.578 1.00 44.84 365 ALA A C 1
ATOM 2185 O O . ALA A 1 710 ? 129.106 151.202 151.683 1.00 44.84 365 ALA A O 1
ATOM 2187 N N . VAL A 1 711 ? 128.786 150.309 149.645 1.00 45.33 366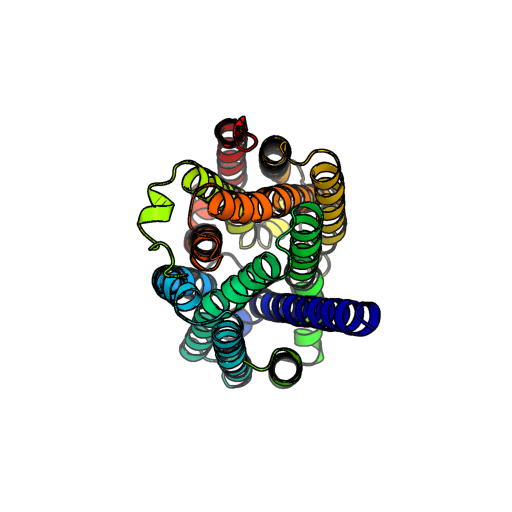 VAL A N 1
ATOM 2188 C CA . VAL A 1 711 ? 127.385 150.054 149.975 1.00 45.33 366 VAL A CA 1
ATOM 2189 C C . VAL A 1 711 ? 127.223 148.833 150.879 1.00 45.33 366 VAL A C 1
ATOM 2190 O O . VAL A 1 711 ? 126.214 148.741 151.588 1.00 45.33 366 VAL A O 1
ATOM 2194 N N . ILE A 1 712 ? 128.206 147.924 150.915 1.00 45.76 367 ILE A N 1
ATOM 2195 C CA . ILE A 1 712 ? 128.239 146.879 151.941 1.00 45.76 367 ILE A CA 1
ATOM 2196 C C . ILE A 1 712 ? 128.353 147.488 153.330 1.00 45.76 367 ILE A C 1
ATOM 2197 O O . ILE A 1 712 ? 127.596 147.141 154.245 1.00 45.76 367 ILE A O 1
ATOM 2202 N N . GLY A 1 713 ? 129.314 148.396 153.507 1.00 48.98 368 GLY A N 1
ATOM 2203 C CA . GLY A 1 713 ? 129.466 149.057 154.788 1.00 48.98 368 GLY A CA 1
ATOM 2204 C C . GLY A 1 713 ? 128.295 149.950 155.138 1.00 48.98 368 GLY A C 1
ATOM 2205 O O . GLY A 1 713 ? 127.938 150.069 156.311 1.00 48.98 368 GLY A O 1
ATOM 2206 N N . ALA A 1 714 ? 127.653 150.545 154.127 1.00 49.77 369 ALA A N 1
ATOM 2207 C CA . ALA A 1 714 ? 126.436 151.316 154.363 1.00 49.77 369 ALA A CA 1
ATOM 2208 C C . ALA A 1 714 ? 125.296 150.427 154.849 1.00 49.77 369 ALA A C 1
ATOM 2209 O O . ALA A 1 714 ? 124.590 150.783 155.802 1.00 49.77 369 ALA A O 1
ATOM 2211 N N . SER A 1 715 ? 125.120 149.253 154.232 1.00 50.95 370 SER A N 1
ATOM 2212 C CA . SER A 1 715 ? 124.051 148.353 154.653 1.00 50.95 370 SER A CA 1
ATOM 2213 C C . SER A 1 715 ? 124.321 147.774 156.037 1.00 50.95 370 SER A C 1
ATOM 2214 O O . SER A 1 715 ? 123.408 147.687 156.863 1.00 50.95 370 SER A O 1
ATOM 2217 N N . SER A 1 716 ? 125.569 147.401 156.322 1.00 52.41 371 SER A N 1
ATOM 2218 C CA . SER A 1 716 ? 125.883 146.864 157.642 1.00 52.41 371 SER A CA 1
ATOM 2219 C C . SER A 1 716 ? 125.857 147.944 158.717 1.00 52.41 371 SER A C 1
ATOM 2220 O O . SER A 1 716 ? 125.634 147.636 159.892 1.00 52.41 371 SER A O 1
ATOM 2223 N N . CYS A 1 717 ? 126.075 149.207 158.346 1.00 51.87 372 CYS A N 1
ATOM 2224 C CA . CYS A 1 717 ? 125.891 150.291 159.300 1.00 51.87 372 CYS A CA 1
ATOM 2225 C C . CYS A 1 717 ? 124.417 150.592 159.519 1.00 51.87 372 CYS A C 1
ATOM 2226 O O . CYS A 1 717 ? 124.038 151.062 160.596 1.00 51.87 372 CYS A O 1
ATOM 2229 N N . ILE A 1 718 ? 123.571 150.318 158.523 1.00 53.39 373 ILE A N 1
ATOM 2230 C CA . ILE A 1 718 ? 122.172 150.725 158.601 1.00 53.39 373 ILE A CA 1
ATOM 2231 C C . ILE A 1 718 ? 121.242 149.606 159.088 1.00 53.39 373 ILE A C 1
ATOM 2232 O O . ILE A 1 718 ? 120.079 149.895 159.416 1.00 53.39 373 ILE A O 1
ATOM 2237 N N . VAL A 1 719 ? 121.721 148.348 159.174 1.00 54.77 374 VAL A N 1
ATOM 2238 C CA . VAL A 1 719 ? 120.847 147.240 159.609 1.00 54.77 374 VAL A CA 1
ATOM 2239 C C . VAL A 1 719 ? 120.278 147.407 161.023 1.00 54.77 374 VAL A C 1
ATOM 2240 O O . VAL A 1 719 ? 119.055 147.254 161.185 1.00 54.77 374 VAL A O 1
ATOM 2244 N N . PRO A 1 720 ? 121.057 147.766 162.063 1.00 56.24 375 PRO A N 1
ATOM 2245 C CA . PRO A 1 720 ? 120.407 148.004 163.366 1.00 56.24 375 PRO A CA 1
ATOM 2246 C C . PRO A 1 720 ? 119.598 149.285 163.442 1.00 56.24 375 PRO A C 1
ATOM 2247 O O . PRO A 1 720 ? 118.868 149.470 164.423 1.00 56.24 375 PRO A O 1
ATOM 2251 N N . ALA A 1 721 ? 119.702 150.176 162.462 1.00 55.77 376 ALA A N 1
ATOM 2252 C CA . ALA A 1 721 ? 118.767 151.285 162.381 1.00 55.77 376 ALA A CA 1
ATOM 2253 C C . ALA A 1 721 ? 117.448 150.884 161.737 1.00 55.77 376 ALA A C 1
ATOM 2254 O O . ALA A 1 721 ? 116.504 151.680 161.746 1.00 55.77 376 ALA A O 1
ATOM 2256 N N . CYS A 1 722 ? 117.363 149.674 161.186 1.00 56.23 377 CYS A N 1
ATOM 2257 C CA . CYS A 1 722 ? 116.152 149.186 160.531 1.00 56.23 377 CYS A CA 1
ATOM 2258 C C . CYS A 1 722 ? 115.389 148.305 161.513 1.00 56.23 377 CYS A C 1
ATOM 2259 O O . CYS A 1 722 ? 115.562 147.087 161.558 1.00 56.23 377 CYS A O 1
ATOM 2262 N N . ARG A 1 723 ? 114.521 148.930 162.304 1.00 59.23 378 ARG A N 1
ATOM 2263 C CA . ARG A 1 723 ? 113.746 148.230 163.315 1.00 59.23 378 ARG A CA 1
ATOM 2264 C C . ARG A 1 723 ? 112.358 147.836 162.829 1.00 59.23 378 ARG A C 1
ATOM 2265 O O . ARG A 1 723 ? 111.548 147.354 163.624 1.00 59.23 378 ARG A O 1
ATOM 2273 N N . SER A 1 724 ? 112.063 148.038 161.551 1.00 57.48 379 SER A N 1
ATOM 2274 C CA . SER A 1 724 ? 110.852 147.532 160.926 1.00 57.48 379 SER A CA 1
ATOM 2275 C C . SER A 1 724 ? 111.254 146.534 159.847 1.00 57.48 379 SER A C 1
ATOM 2276 O O . SER A 1 724 ? 112.429 146.426 159.488 1.00 57.48 379 SER A O 1
ATOM 2279 N N . PHE A 1 725 ? 110.276 145.775 159.344 1.00 59.20 380 PHE A N 1
ATOM 2280 C CA . PHE A 1 725 ? 110.601 144.638 158.483 1.00 59.20 380 PHE A CA 1
ATOM 2281 C C . PHE A 1 725 ? 111.020 145.083 157.088 1.00 59.20 380 PHE A C 1
ATOM 2282 O O . PHE A 1 725 ? 112.012 144.585 156.544 1.00 59.20 380 PHE A O 1
ATOM 2290 N N . ALA A 1 726 ? 110.263 145.997 156.485 1.00 55.07 381 ALA A N 1
ATOM 2291 C CA . ALA A 1 726 ? 110.612 146.486 155.152 1.00 55.07 381 ALA A CA 1
ATOM 2292 C C . ALA A 1 726 ? 111.951 147.229 155.070 1.00 55.07 381 ALA A C 1
ATOM 2293 O O . ALA A 1 726 ? 112.677 146.996 154.084 1.00 55.07 381 ALA A O 1
ATOM 2295 N N . PRO A 1 727 ? 112.357 148.098 156.017 1.00 53.59 382 PRO A N 1
ATOM 2296 C CA . PRO A 1 727 ? 113.730 148.615 155.931 1.00 53.59 382 PRO A CA 1
ATOM 2297 C C . PRO A 1 727 ? 114.794 147.563 156.178 1.00 53.59 382 PRO A C 1
ATOM 2298 O O . PRO A 1 727 ? 115.895 147.686 155.631 1.00 53.59 382 PRO A O 1
ATOM 2302 N N . LEU A 1 728 ? 114.493 146.509 156.937 1.00 54.99 383 LEU A N 1
ATOM 2303 C CA . LEU A 1 728 ? 115.454 145.422 157.090 1.00 54.99 383 LEU A CA 1
ATOM 2304 C C . LEU A 1 728 ? 115.613 144.654 155.785 1.00 54.99 383 LEU A C 1
ATOM 2305 O O . LEU A 1 728 ? 116.724 144.237 155.433 1.00 54.99 383 LEU A O 1
ATOM 2310 N N . VAL A 1 729 ? 114.510 144.469 155.055 1.00 55.06 384 VAL A N 1
ATOM 2311 C CA . VAL A 1 729 ? 114.563 143.817 153.751 1.00 55.06 384 VAL A CA 1
ATOM 2312 C C . VAL A 1 729 ? 115.343 144.667 152.758 1.00 55.06 384 VAL A C 1
ATOM 2313 O O . VAL A 1 729 ? 116.163 144.144 151.992 1.00 55.06 384 VAL A O 1
ATOM 2317 N N . VAL A 1 730 ? 115.147 145.988 152.781 1.00 52.79 385 VAL A N 1
ATOM 2318 C CA . VAL A 1 730 ? 115.884 146.802 151.816 1.00 52.79 385 VAL A CA 1
ATOM 2319 C C . VAL A 1 730 ? 117.354 146.946 152.232 1.00 52.79 385 VAL A C 1
ATOM 2320 O O . VAL A 1 730 ? 118.233 147.074 151.374 1.00 52.79 385 VAL A O 1
ATOM 2324 N N . SER A 1 731 ? 117.667 146.818 153.525 1.00 53.18 386 SER A N 1
ATOM 2325 C CA . SER A 1 731 ? 119.066 146.822 153.940 1.00 53.18 386 SER A CA 1
ATOM 2326 C C . SER A 1 731 ? 119.765 145.524 153.553 1.00 53.18 386 SER A C 1
ATOM 2327 O O . SER A 1 731 ? 120.911 145.546 153.092 1.00 53.18 386 SER A O 1
ATOM 2330 N N . LEU A 1 732 ? 119.087 144.383 153.703 1.00 54.16 387 LEU A N 1
ATOM 2331 C CA . LEU A 1 732 ? 119.698 143.129 153.271 1.00 54.16 387 LEU A CA 1
ATOM 2332 C C . LEU A 1 732 ? 119.751 143.011 151.754 1.00 54.16 387 LEU A C 1
ATOM 2333 O O . LEU A 1 732 ? 120.644 142.343 151.221 1.00 54.16 387 LEU A O 1
ATOM 2338 N N . CYS A 1 733 ? 118.833 143.655 151.034 1.00 53.30 388 CYS A N 1
ATOM 2339 C CA . CYS A 1 733 ? 118.960 143.610 149.586 1.00 53.30 388 CYS A CA 1
ATOM 2340 C C . CYS A 1 733 ? 120.049 144.558 149.112 1.00 53.30 388 CYS A C 1
ATOM 2341 O O . CYS A 1 733 ? 120.685 144.289 148.094 1.00 53.30 388 CYS A O 1
ATOM 2344 N N . GLY A 1 734 ? 120.307 145.641 149.851 1.00 50.55 389 GLY A N 1
ATOM 2345 C CA . GLY A 1 734 ? 121.512 146.416 149.604 1.00 50.55 389 GLY A CA 1
ATOM 2346 C C . GLY A 1 734 ? 122.782 145.656 149.938 1.00 50.55 389 GLY A C 1
ATOM 2347 O O . GLY A 1 734 ? 123.808 145.837 149.278 1.00 50.55 389 GLY A O 1
ATOM 2348 N N . LEU A 1 735 ? 122.724 144.787 150.948 1.00 49.62 390 LEU A N 1
ATOM 2349 C CA . LEU A 1 735 ? 123.850 143.912 151.268 1.00 49.62 390 LEU A CA 1
ATOM 2350 C C . LEU A 1 735 ? 124.123 142.922 150.138 1.00 49.62 390 LEU A C 1
ATOM 2351 O O . LEU A 1 735 ? 125.272 142.720 149.733 1.00 49.62 390 LEU A O 1
ATOM 2356 N N . CYS A 1 736 ? 123.076 142.293 149.611 1.00 48.56 391 CYS A N 1
ATOM 2357 C CA . CYS A 1 736 ? 123.289 141.378 148.495 1.00 48.56 391 CYS A CA 1
ATOM 2358 C C . CYS A 1 736 ? 123.651 142.123 147.212 1.00 48.56 391 CYS A C 1
ATOM 2359 O O . CYS A 1 736 ? 124.400 141.595 146.388 1.00 48.56 391 CYS A O 1
ATOM 2362 N N . PHE A 1 737 ? 123.169 143.361 147.058 1.00 47.89 392 PHE A N 1
ATOM 2363 C CA . PHE A 1 737 ? 123.599 144.246 145.978 1.00 47.89 392 PHE A CA 1
ATOM 2364 C C . PHE A 1 737 ? 125.094 144.529 146.051 1.00 47.89 392 PHE A C 1
ATOM 2365 O O . PHE A 1 737 ? 125.797 144.478 145.035 1.00 47.89 392 PHE A O 1
ATOM 2373 N N . GLY A 1 738 ? 125.601 144.799 147.252 1.00 46.84 393 GLY A N 1
ATOM 2374 C CA . GLY A 1 738 ? 127.017 145.086 147.397 1.00 46.84 393 GLY A CA 1
ATOM 2375 C C . GLY A 1 738 ? 127.898 143.868 147.198 1.00 46.84 393 GLY A C 1
ATOM 2376 O O . GLY A 1 738 ? 128.966 143.963 146.583 1.00 46.84 393 GLY A O 1
ATOM 2377 N N . ILE A 1 739 ? 127.470 142.708 147.712 1.00 47.98 394 ILE A N 1
ATOM 2378 C CA . ILE A 1 739 ? 128.237 141.487 147.470 1.00 47.98 394 ILE A CA 1
ATOM 2379 C C . ILE A 1 739 ? 128.173 141.108 145.992 1.00 47.98 394 ILE A C 1
ATOM 2380 O O . ILE A 1 739 ? 129.152 140.595 145.437 1.00 47.98 394 ILE A O 1
ATOM 2385 N N . ALA A 1 740 ? 127.060 141.419 145.316 1.00 48.16 395 ALA A N 1
ATOM 2386 C CA . ALA A 1 740 ? 126.960 141.196 143.877 1.00 48.16 395 ALA A CA 1
ATOM 2387 C C . ALA A 1 740 ? 127.933 142.074 143.105 1.00 48.16 395 ALA A C 1
ATOM 2388 O O . ALA A 1 740 ? 128.608 141.589 142.190 1.00 48.16 395 ALA A O 1
ATOM 2390 N N . LEU A 1 741 ? 128.033 143.356 143.478 1.00 46.37 396 LEU A N 1
ATOM 2391 C CA . LEU A 1 741 ? 128.983 144.254 142.822 1.00 46.37 396 LEU A CA 1
ATOM 2392 C C . LEU A 1 741 ? 130.421 143.808 143.047 1.00 46.37 396 LEU A C 1
ATOM 2393 O O . LEU A 1 741 ? 131.206 143.739 142.096 1.00 46.37 396 LEU A O 1
ATOM 2398 N N . VAL A 1 742 ? 130.771 143.454 144.290 1.00 47.61 397 VAL A N 1
ATOM 2399 C CA . VAL A 1 742 ? 132.151 143.074 144.598 1.00 47.61 397 VAL A CA 1
ATOM 2400 C C . VAL A 1 742 ? 132.523 141.757 143.922 1.00 47.61 397 VAL A C 1
ATOM 2401 O O . VAL A 1 742 ? 133.601 141.640 143.322 1.00 47.61 397 VAL A O 1
ATOM 2405 N N . ASP A 1 743 ? 131.624 140.768 143.951 1.00 49.53 398 ASP A N 1
ATOM 2406 C CA . ASP A 1 743 ? 131.927 139.472 143.354 1.00 49.53 398 ASP A CA 1
ATOM 2407 C C . ASP A 1 743 ? 131.968 139.548 141.833 1.00 49.53 398 ASP A C 1
ATOM 2408 O O . ASP A 1 743 ? 132.889 139.018 141.205 1.00 49.53 398 ASP A O 1
ATOM 2413 N N . THR A 1 744 ? 130.992 140.211 141.215 1.00 48.73 399 THR A N 1
ATOM 2414 C CA . THR A 1 744 ? 130.946 140.251 139.763 1.00 48.73 399 THR A CA 1
ATOM 2415 C C . THR A 1 744 ? 131.910 141.291 139.189 1.00 48.73 399 THR A C 1
ATOM 2416 O O . THR A 1 744 ? 132.190 141.271 137.987 1.00 48.73 399 THR A O 1
ATOM 2420 N N . ALA A 1 745 ? 132.479 142.165 140.018 1.00 46.49 400 ALA A N 1
ATOM 2421 C CA . ALA A 1 745 ? 133.500 143.082 139.543 1.00 46.49 400 ALA A CA 1
ATOM 2422 C C . ALA A 1 745 ? 134.908 142.681 139.950 1.00 46.49 400 ALA A C 1
ATOM 2423 O O . ALA A 1 745 ? 135.863 143.321 139.501 1.00 46.49 400 ALA A O 1
ATOM 2425 N N . LEU A 1 746 ? 135.069 141.658 140.786 1.00 47.44 401 LEU A N 1
ATOM 2426 C CA . LEU A 1 746 ? 136.403 141.213 141.160 1.00 47.44 401 LEU A CA 1
ATOM 2427 C C . LEU A 1 746 ? 136.726 139.779 140.782 1.00 47.44 401 LEU A C 1
ATOM 2428 O O . LEU A 1 746 ? 137.905 139.451 140.689 1.00 47.44 401 LEU A O 1
ATOM 2433 N N . LEU A 1 747 ? 135.736 138.918 140.565 1.00 48.41 402 LEU A N 1
ATOM 2434 C CA . LEU A 1 747 ? 136.056 137.600 140.018 1.00 48.41 402 LEU A CA 1
ATOM 2435 C C . LEU A 1 747 ? 136.470 137.644 138.541 1.00 48.41 402 LEU A C 1
ATOM 2436 O O . LEU A 1 747 ? 137.348 136.861 138.160 1.00 48.41 402 LEU A O 1
ATOM 2441 N N . PRO A 1 748 ? 135.895 138.489 137.664 1.00 48.12 403 PRO A N 1
ATOM 2442 C CA . PRO A 1 748 ? 136.567 138.701 136.373 1.00 48.12 403 PRO A CA 1
ATOM 2443 C C . PRO A 1 748 ? 137.894 139.421 136.500 1.00 48.12 403 PRO A C 1
ATOM 2444 O O . PRO A 1 748 ? 138.800 139.156 135.701 1.00 48.12 403 PRO A O 1
ATOM 2448 N N . THR A 1 749 ? 138.036 140.322 137.476 1.00 47.49 404 THR A N 1
ATOM 2449 C CA . THR A 1 749 ? 139.320 140.975 137.707 1.00 47.49 404 THR A CA 1
ATOM 2450 C C . THR A 1 749 ? 140.355 139.978 138.209 1.00 47.49 404 THR A C 1
ATOM 2451 O O . THR A 1 749 ? 141.527 140.074 137.842 1.00 47.49 404 THR A O 1
ATOM 2455 N N . LEU A 1 750 ? 139.926 138.967 138.967 1.00 45.89 405 LEU A N 1
ATOM 2456 C CA . LEU A 1 750 ? 140.859 137.971 139.488 1.00 45.89 405 LEU A CA 1
ATOM 2457 C C . LEU A 1 750 ? 141.389 137.069 138.375 1.00 45.89 405 LEU A C 1
ATOM 2458 O O . LEU A 1 750 ? 142.597 136.799 138.307 1.00 45.89 405 LEU A O 1
ATOM 2463 N N . ALA A 1 751 ? 140.512 136.637 137.463 1.00 46.91 406 ALA A N 1
ATOM 2464 C CA . ALA A 1 751 ? 140.953 135.806 136.346 1.00 46.91 406 ALA A CA 1
ATOM 2465 C C . ALA A 1 751 ? 141.740 136.614 135.325 1.00 46.91 406 ALA A C 1
ATOM 2466 O O . ALA A 1 751 ? 142.737 136.127 134.782 1.00 46.91 406 ALA A O 1
ATOM 2468 N N . PHE A 1 752 ? 141.317 137.854 135.057 1.00 47.85 407 PHE A N 1
ATOM 2469 C CA . PHE A 1 752 ? 142.089 138.738 134.188 1.00 47.85 407 PHE A CA 1
ATOM 2470 C C . PHE A 1 752 ? 143.454 139.053 134.779 1.00 47.85 407 PHE A C 1
ATOM 2471 O O . PHE A 1 752 ? 144.437 139.184 134.044 1.00 47.85 407 PHE A O 1
ATOM 2479 N N . LEU A 1 753 ? 143.540 139.126 136.102 1.00 46.18 408 LEU A N 1
ATOM 2480 C CA . LEU A 1 753 ? 144.764 139.488 136.791 1.00 46.18 408 LEU A CA 1
ATOM 2481 C C . LEU A 1 753 ? 145.748 138.325 136.804 1.00 46.18 408 LEU A C 1
ATOM 2482 O O . LEU A 1 753 ? 146.946 138.517 136.557 1.00 46.18 408 LEU A O 1
ATOM 2487 N N . VAL A 1 754 ? 145.250 137.105 137.028 1.00 45.41 409 VAL A N 1
ATOM 2488 C CA . VAL A 1 754 ? 146.107 135.931 136.898 1.00 45.41 409 VAL A CA 1
ATOM 2489 C C . VAL A 1 754 ? 146.402 135.632 135.427 1.00 45.41 409 VAL A C 1
ATOM 2490 O O . VAL A 1 754 ? 147.366 134.923 135.123 1.00 45.41 409 VAL A O 1
ATOM 2494 N N . ASP A 1 755 ? 145.615 136.183 134.497 1.00 47.94 410 ASP A N 1
ATOM 2495 C CA . ASP A 1 755 ? 145.880 136.000 133.076 1.00 47.94 410 ASP A CA 1
ATOM 2496 C C . ASP A 1 755 ? 146.998 136.920 132.600 1.00 47.94 410 ASP A C 1
ATOM 2497 O O . ASP A 1 755 ? 147.892 136.491 131.864 1.00 47.94 410 ASP A O 1
ATOM 2502 N N . VAL A 1 756 ? 146.965 138.193 133.005 1.00 46.28 411 VAL A N 1
ATOM 2503 C CA . VAL A 1 756 ? 147.949 139.152 132.510 1.00 46.28 411 VAL A CA 1
ATOM 2504 C C . VAL A 1 756 ? 149.174 139.273 133.399 1.00 46.28 411 VAL A C 1
ATOM 2505 O O . VAL A 1 756 ? 150.149 139.925 132.999 1.00 46.28 411 VAL A O 1
ATOM 2509 N N . ARG A 1 757 ? 149.168 138.672 134.588 1.00 45.29 412 ARG A N 1
ATOM 2510 C CA . ARG A 1 757 ? 150.328 138.741 135.460 1.00 45.29 412 ARG A CA 1
ATOM 2511 C C . ARG A 1 757 ? 150.935 137.375 135.762 1.00 45.29 412 ARG A C 1
ATOM 2512 O O . ARG A 1 757 ? 152.138 137.299 136.031 1.00 45.29 412 ARG A O 1
ATOM 2520 N N . HIS A 1 758 ? 150.156 136.298 135.673 1.00 44.54 413 HIS A N 1
ATOM 2521 C CA . HIS A 1 758 ? 150.662 134.950 135.894 1.00 44.54 413 HIS A CA 1
ATOM 2522 C C . HIS A 1 758 ? 150.335 134.067 134.697 1.00 44.54 413 HIS A C 1
ATOM 2523 O O . HIS A 1 758 ? 149.943 134.569 133.640 1.00 44.54 413 HIS A O 1
ATOM 2530 N N . VAL A 1 759 ? 150.508 132.753 134.847 1.00 47.77 414 VAL A N 1
ATOM 2531 C CA . VAL A 1 759 ? 150.101 131.827 133.798 1.00 47.77 414 VAL A CA 1
ATOM 2532 C C . VAL A 1 759 ? 148.573 131.743 133.762 1.00 47.77 414 VAL A C 1
ATOM 2533 O O . VAL A 1 759 ? 147.880 132.020 134.747 1.00 47.77 414 VAL A O 1
ATOM 2537 N N . SER A 1 760 ? 148.038 131.401 132.592 1.00 48.81 415 SER A N 1
ATOM 2538 C CA . SER A 1 760 ? 146.596 131.474 132.353 1.00 48.81 415 SER A CA 1
ATOM 2539 C C . SER A 1 760 ? 145.904 130.151 132.687 1.00 48.81 415 SER A C 1
ATOM 2540 O O . SER A 1 760 ? 145.252 129.526 131.854 1.00 48.81 415 SER A O 1
ATOM 2543 N N . VAL A 1 761 ? 146.051 129.729 133.941 1.00 48.06 416 VAL A N 1
ATOM 2544 C CA . VAL A 1 761 ? 145.314 128.596 134.489 1.00 48.06 416 VAL A CA 1
ATOM 2545 C C . VAL A 1 761 ? 144.527 129.101 135.691 1.00 48.06 416 VAL A C 1
ATOM 2546 O O . VAL A 1 761 ? 145.099 129.708 136.603 1.00 48.06 416 VAL A O 1
ATOM 2550 N N . TYR A 1 762 ? 143.222 128.839 135.695 1.00 47.80 417 TYR A N 1
ATOM 2551 C CA . TYR A 1 762 ? 142.269 129.569 136.519 1.00 47.80 417 TYR A CA 1
ATOM 2552 C C . TYR A 1 762 ? 141.831 128.812 137.765 1.00 47.80 417 TYR A C 1
ATOM 2553 O O . TYR A 1 762 ? 140.886 129.239 138.431 1.00 47.80 417 TYR A O 1
ATOM 2562 N N . GLY A 1 763 ? 142.489 127.710 138.103 1.00 46.93 418 GLY A N 1
ATOM 2563 C CA . GLY A 1 763 ? 142.059 126.921 139.241 1.00 46.93 418 GLY A CA 1
ATOM 2564 C C . GLY A 1 763 ? 142.523 127.456 140.580 1.00 46.93 418 GLY A C 1
ATOM 2565 O O . GLY A 1 763 ? 141.735 127.547 141.528 1.00 46.93 418 GLY A O 1
ATOM 2566 N N . SER A 1 764 ? 143.805 127.823 140.660 1.00 45.45 419 SER A N 1
ATOM 2567 C CA . SER A 1 764 ? 144.384 128.271 141.924 1.00 45.45 419 SER A CA 1
ATOM 2568 C C . SER A 1 764 ? 143.835 129.621 142.359 1.00 45.45 419 SER A C 1
ATOM 2569 O O . SER A 1 764 ? 143.678 129.873 143.558 1.00 45.45 419 SER A O 1
ATOM 2572 N N . VAL A 1 765 ? 143.524 130.501 141.411 1.00 44.69 420 VAL A N 1
ATOM 2573 C CA . VAL A 1 765 ? 143.161 131.850 141.817 1.00 44.69 420 VAL A CA 1
ATOM 2574 C C . VAL A 1 765 ? 141.710 131.880 142.306 1.00 44.69 420 VAL A C 1
ATOM 2575 O O . VAL A 1 765 ? 141.368 132.628 143.232 1.00 44.69 420 VAL A O 1
ATOM 2579 N N . TYR A 1 766 ? 140.863 130.990 141.796 1.00 45.38 421 TYR A N 1
ATOM 2580 C CA . TYR A 1 766 ? 139.536 130.832 142.359 1.00 45.38 421 TYR A CA 1
ATOM 2581 C C . TYR A 1 766 ? 139.540 129.925 143.575 1.00 45.38 421 TYR A C 1
ATOM 2582 O O . TYR A 1 766 ? 138.619 130.005 144.391 1.00 45.38 421 TYR A O 1
ATOM 2591 N N . ALA A 1 767 ? 140.580 129.107 143.746 1.00 45.80 422 ALA A N 1
ATOM 2592 C CA . ALA A 1 767 ? 140.802 128.499 145.051 1.00 45.80 422 ALA A CA 1
ATOM 2593 C C . ALA A 1 767 ? 141.142 129.551 146.099 1.00 45.80 422 ALA A C 1
ATOM 2594 O O . ALA A 1 767 ? 140.738 129.414 147.250 1.00 45.80 422 ALA A O 1
ATOM 2596 N N . ILE A 1 768 ? 141.863 130.608 145.717 1.00 45.15 423 ILE A N 1
ATOM 2597 C CA . ILE A 1 768 ? 142.112 131.731 146.626 1.00 45.15 423 ILE A CA 1
ATOM 2598 C C . ILE A 1 768 ? 140.817 132.489 146.919 1.00 45.15 423 ILE A C 1
ATOM 2599 O O . ILE A 1 768 ? 140.563 132.910 148.062 1.00 45.15 423 ILE A O 1
ATOM 2604 N N . ALA A 1 769 ? 139.974 132.662 145.893 1.00 45.29 424 ALA A N 1
ATOM 2605 C CA . ALA A 1 769 ? 138.649 133.256 146.089 1.00 45.29 424 ALA A CA 1
ATOM 2606 C C . ALA A 1 769 ? 137.802 132.448 147.070 1.00 45.29 424 ALA A C 1
ATOM 2607 O O . ALA A 1 769 ? 137.167 133.009 147.977 1.00 45.29 424 ALA A O 1
ATOM 2609 N N . ASP A 1 770 ? 137.805 131.124 146.923 1.00 47.92 425 ASP A N 1
ATOM 2610 C CA . ASP A 1 770 ? 137.068 130.289 147.858 1.00 47.92 425 ASP A CA 1
ATOM 2611 C C . ASP A 1 770 ? 137.764 130.155 149.209 1.00 47.92 425 ASP A C 1
ATOM 2612 O O . ASP A 1 770 ? 137.086 129.858 150.183 1.00 47.92 425 ASP A O 1
ATOM 2617 N N . ILE A 1 771 ? 139.079 130.378 149.296 1.00 45.58 426 ILE A N 1
ATOM 2618 C CA . ILE A 1 771 ? 139.745 130.548 150.591 1.00 45.58 426 ILE A CA 1
ATOM 2619 C C . ILE A 1 771 ? 139.174 131.749 151.334 1.00 45.58 426 ILE A C 1
ATOM 2620 O O . ILE A 1 771 ? 138.910 131.684 152.543 1.00 45.58 426 ILE A O 1
ATOM 2625 N N . SER A 1 772 ? 138.958 132.853 150.618 1.00 46.90 427 SER A N 1
ATOM 2626 C CA . SER A 1 772 ? 138.366 134.045 151.227 1.00 46.90 427 SER A CA 1
ATOM 2627 C C . SER A 1 772 ? 136.931 133.785 151.690 1.00 46.90 427 SER A C 1
ATOM 2628 O O . SER A 1 772 ? 136.561 134.084 152.843 1.00 46.90 427 SER A O 1
ATOM 2631 N N . TYR A 1 773 ? 136.120 133.216 150.790 1.00 49.78 428 TYR A N 1
ATOM 2632 C CA . TYR A 1 773 ? 134.773 132.735 151.108 1.00 49.78 428 TYR A CA 1
ATOM 2633 C C . TYR A 1 773 ? 134.762 131.792 152.314 1.00 49.78 428 TYR A C 1
ATOM 2634 O O . TYR A 1 773 ? 133.894 131.888 153.196 1.00 49.78 428 TYR A O 1
ATOM 2643 N N . SER A 1 774 ? 135.762 130.916 152.392 1.00 49.24 429 SER A N 1
ATOM 2644 C CA . SER A 1 774 ? 135.800 129.870 153.398 1.00 49.24 429 SER A CA 1
ATOM 2645 C C . SER A 1 774 ? 136.174 130.424 154.758 1.00 49.24 429 SER A C 1
ATOM 2646 O O . SER A 1 774 ? 135.624 129.990 155.771 1.00 49.24 429 SER A O 1
ATOM 2649 N N . VAL A 1 775 ? 137.118 131.369 154.807 1.00 49.06 430 VAL A N 1
ATOM 2650 C CA . VAL A 1 775 ? 137.494 131.923 156.103 1.00 49.06 430 VAL A CA 1
ATOM 2651 C C . VAL A 1 775 ? 136.370 132.800 156.639 1.00 49.06 430 VAL A C 1
ATOM 2652 O O . VAL A 1 775 ? 136.124 132.815 157.857 1.00 49.06 430 VAL A O 1
ATOM 2656 N N . ALA A 1 776 ? 135.594 133.437 155.747 1.00 50.63 431 ALA A N 1
ATOM 2657 C CA . ALA A 1 776 ? 134.410 134.169 156.196 1.00 50.63 431 ALA A CA 1
ATOM 2658 C C . ALA A 1 776 ? 133.357 133.231 156.787 1.00 50.63 431 ALA A C 1
ATOM 2659 O O . ALA A 1 776 ? 132.967 133.373 157.955 1.00 50.63 431 ALA A O 1
ATOM 2661 N N . TYR A 1 777 ? 132.914 132.234 156.015 1.00 51.67 432 TYR A N 1
ATOM 2662 C CA . TYR A 1 777 ? 131.882 131.335 156.533 1.00 51.67 432 TYR A CA 1
ATOM 2663 C C . TYR A 1 777 ? 132.402 130.305 157.525 1.00 51.67 432 TYR A C 1
ATOM 2664 O O . TYR A 1 777 ? 131.614 129.478 157.989 1.00 51.67 432 TYR A O 1
ATOM 2673 N N . ALA A 1 778 ? 133.697 130.279 157.817 1.00 51.18 433 ALA A N 1
ATOM 2674 C CA . ALA A 1 778 ? 134.211 129.429 158.876 1.00 51.18 433 ALA A CA 1
ATOM 2675 C C . ALA A 1 778 ? 134.387 130.179 160.179 1.00 51.18 433 ALA A C 1
ATOM 2676 O O . ALA A 1 778 ? 134.253 129.578 161.247 1.00 51.18 433 ALA A O 1
ATOM 2678 N N . LEU A 1 779 ? 134.678 131.476 160.122 1.00 54.62 434 LEU A N 1
ATOM 2679 C CA . LEU A 1 779 ? 134.613 132.259 161.343 1.00 54.62 434 LEU A CA 1
ATOM 2680 C C . LEU A 1 779 ? 133.202 132.740 161.655 1.00 54.62 434 LEU A C 1
ATOM 2681 O O . LEU A 1 779 ? 132.983 133.277 162.744 1.00 54.62 434 LEU A O 1
ATOM 2686 N N . GLY A 1 780 ? 132.246 132.564 160.741 1.00 56.15 435 GLY A N 1
ATOM 2687 C CA . GLY A 1 780 ? 130.892 132.997 161.004 1.00 56.15 435 GLY A CA 1
ATOM 2688 C C . GLY A 1 780 ? 130.130 132.219 162.065 1.00 56.15 435 GLY A C 1
ATOM 2689 O O . GLY A 1 780 ? 129.931 132.706 163.181 1.00 56.15 435 GLY A O 1
ATOM 2690 N N . PRO A 1 781 ? 129.712 130.985 161.758 1.00 53.42 436 PRO A N 1
ATOM 2691 C CA . PRO A 1 781 ? 128.815 130.261 162.677 1.00 53.42 436 PRO A CA 1
ATOM 2692 C C . PRO A 1 781 ? 129.470 129.738 163.945 1.00 53.42 436 PRO A C 1
ATOM 2693 O O . PRO A 1 781 ? 128.749 129.228 164.812 1.00 53.42 436 PRO A O 1
ATOM 2697 N N . ILE A 1 782 ? 130.786 129.841 164.098 1.00 57.63 437 ILE A N 1
ATOM 2698 C CA . ILE A 1 782 ? 131.427 129.372 165.322 1.00 57.63 437 ILE A CA 1
ATOM 2699 C C . ILE A 1 782 ? 131.435 130.451 166.394 1.00 57.63 437 ILE A C 1
ATOM 2700 O O . ILE A 1 782 ? 130.996 130.218 167.523 1.00 57.63 437 ILE A O 1
ATOM 2705 N N . VAL A 1 783 ? 131.919 131.650 166.073 1.00 61.83 438 VAL A N 1
ATOM 2706 C CA . VAL A 1 783 ? 132.097 132.695 167.074 1.00 61.83 438 VAL A CA 1
ATOM 2707 C C . VAL A 1 783 ? 131.205 133.901 166.845 1.00 61.83 438 VAL A C 1
ATOM 2708 O O . VAL A 1 783 ? 131.240 134.835 167.663 1.00 61.83 438 VAL A O 1
ATOM 2712 N N . ALA A 1 784 ? 130.387 133.913 165.784 1.00 62.18 439 ALA A N 1
ATOM 2713 C CA . ALA A 1 784 ? 129.543 135.074 165.505 1.00 62.18 439 ALA A CA 1
ATOM 2714 C C . ALA A 1 784 ? 128.451 135.231 166.554 1.00 62.18 439 ALA A C 1
ATOM 2715 O O . ALA A 1 784 ? 128.236 136.331 167.081 1.00 62.18 439 ALA A O 1
ATOM 2717 N N . GLY A 1 785 ? 127.766 134.134 166.882 1.00 62.71 440 GLY A N 1
ATOM 2718 C CA . GLY A 1 785 ? 126.755 134.180 167.921 1.00 62.71 440 GLY A CA 1
ATOM 2719 C C . GLY A 1 785 ? 127.321 134.494 169.290 1.00 62.71 440 GLY A C 1
ATOM 2720 O O . GLY A 1 785 ? 126.675 135.177 170.088 1.00 62.71 440 GLY A O 1
ATOM 2721 N N . HIS A 1 786 ? 128.551 134.047 169.564 1.00 64.95 441 HIS A N 1
ATOM 2722 C CA . HIS A 1 786 ? 129.171 134.347 170.850 1.00 64.95 441 HIS A CA 1
ATOM 2723 C C . HIS A 1 786 ? 129.556 135.817 170.958 1.00 64.95 441 HIS A C 1
ATOM 2724 O O . HIS A 1 786 ? 129.366 136.433 172.014 1.00 64.95 441 HIS A O 1
ATOM 2731 N N . ILE A 1 787 ? 130.092 136.408 169.884 1.00 62.81 442 ILE A N 1
ATOM 2732 C CA . ILE A 1 787 ? 130.445 137.824 169.969 1.00 62.81 442 ILE A CA 1
ATOM 2733 C C . ILE A 1 787 ? 129.239 138.731 169.806 1.00 62.81 442 ILE A C 1
ATOM 2734 O O . ILE A 1 787 ? 129.346 139.934 170.069 1.00 62.81 442 ILE A O 1
ATOM 2739 N N . VAL A 1 788 ? 128.091 138.195 169.389 1.00 64.79 443 VAL A N 1
ATOM 2740 C CA . VAL A 1 788 ? 126.849 138.954 169.522 1.00 64.79 443 VAL A CA 1
ATOM 2741 C C . VAL A 1 788 ? 126.301 138.856 170.944 1.00 64.79 443 VAL A C 1
ATOM 2742 O O . VAL A 1 788 ? 125.855 139.856 171.519 1.00 64.79 443 VAL A O 1
ATOM 2746 N N . HIS A 1 789 ? 126.365 137.667 171.551 1.00 67.77 444 HIS A N 1
ATOM 2747 C CA . HIS A 1 789 ? 125.900 137.498 172.924 1.00 67.77 444 HIS A CA 1
ATOM 2748 C C . HIS A 1 789 ? 126.779 138.229 173.935 1.00 67.77 444 HIS A C 1
ATOM 2749 O O . HIS A 1 789 ? 126.298 138.574 175.020 1.00 67.77 444 HIS A O 1
ATOM 2756 N N . SER A 1 790 ? 128.044 138.492 173.603 1.00 69.99 445 SER A N 1
ATOM 2757 C CA . SER A 1 790 ? 128.929 139.218 174.509 1.00 69.99 445 SER A CA 1
ATOM 2758 C C . SER A 1 790 ? 128.850 140.727 174.291 1.00 69.99 445 SER A C 1
ATOM 2759 O O . SER A 1 790 ? 128.490 141.475 175.205 1.00 69.99 445 SER A O 1
ATOM 2762 N N . LEU A 1 791 ? 129.182 141.187 173.084 1.00 68.23 446 LEU A N 1
ATOM 2763 C CA . LEU A 1 791 ? 129.170 142.619 172.798 1.00 68.23 446 LEU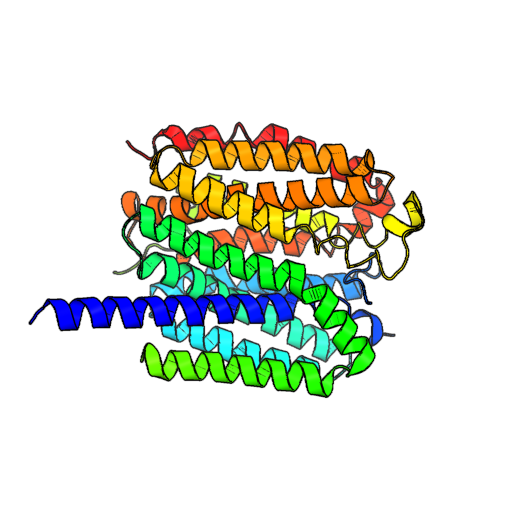 A CA 1
ATOM 2764 C C . LEU A 1 791 ? 127.756 143.125 172.542 1.00 68.23 446 LEU A C 1
ATOM 2765 O O . LEU A 1 791 ? 127.247 143.984 173.269 1.00 68.23 446 LEU A O 1
ATOM 2770 N N . GLY A 1 792 ? 127.117 142.604 171.512 1.00 65.23 447 GLY A N 1
ATOM 2771 C CA . GLY A 1 792 ? 125.833 143.100 171.070 1.00 65.23 447 GLY A CA 1
ATOM 2772 C C . GLY A 1 792 ? 125.689 142.852 169.584 1.00 65.23 447 GLY A C 1
ATOM 2773 O O . GLY A 1 792 ? 126.542 142.238 168.954 1.00 65.23 447 GLY A O 1
ATOM 2774 N N . PHE A 1 793 ? 124.585 143.343 169.032 1.00 60.96 448 PHE A N 1
ATOM 2775 C CA . PHE A 1 793 ? 124.350 143.222 167.601 1.00 60.96 448 PHE A CA 1
ATOM 2776 C C . PHE A 1 793 ? 124.774 144.463 166.835 1.00 60.96 448 PHE A C 1
ATOM 2777 O O . PHE A 1 793 ? 125.387 144.349 165.766 1.00 60.96 448 PHE A O 1
ATOM 2785 N N . GLU A 1 794 ? 124.469 145.650 167.366 1.00 58.56 449 GLU A N 1
ATOM 2786 C CA . GLU A 1 794 ? 124.880 146.873 166.692 1.00 58.56 449 GLU A CA 1
ATOM 2787 C C . GLU A 1 794 ? 126.388 147.075 166.770 1.00 58.56 449 GLU A C 1
ATOM 2788 O O . GLU A 1 794 ? 126.968 147.670 165.861 1.00 58.56 449 GLU A O 1
ATOM 2794 N N . GLN A 1 795 ? 127.045 146.541 167.805 1.00 59.53 450 GLN A N 1
ATOM 2795 C CA . GLN A 1 795 ? 128.500 146.633 167.885 1.00 59.53 450 GLN A CA 1
ATOM 2796 C C . GLN A 1 795 ? 129.170 145.786 166.809 1.00 59.53 450 GLN A C 1
ATOM 2797 O O . GLN A 1 795 ? 130.101 146.250 166.147 1.00 59.53 450 GLN A O 1
ATOM 2803 N N . LEU A 1 796 ? 128.683 144.557 166.598 1.00 58.07 451 LEU A N 1
ATOM 2804 C CA . LEU A 1 796 ? 129.185 143.713 165.513 1.00 58.07 451 LEU A CA 1
ATOM 2805 C C . LEU A 1 796 ? 128.892 144.307 164.140 1.00 58.07 451 LEU A C 1
ATOM 2806 O O . LEU A 1 796 ? 129.751 144.275 163.245 1.00 58.07 451 LEU A O 1
ATOM 2811 N N . SER A 1 797 ? 127.685 144.849 163.957 1.00 55.97 452 SER A N 1
ATOM 2812 C CA . SER A 1 797 ? 127.320 145.434 162.671 1.00 55.97 452 SER A CA 1
ATOM 2813 C C . SER A 1 797 ? 128.162 146.663 162.357 1.00 55.97 452 SER A C 1
ATOM 2814 O O . SER A 1 797 ? 128.650 146.813 161.234 1.00 55.97 452 SER A O 1
ATOM 2817 N N . LEU A 1 798 ? 128.345 147.553 163.337 1.00 56.10 453 LEU A N 1
ATOM 2818 C CA . LEU A 1 798 ? 129.181 148.723 163.115 1.00 56.10 453 LEU A CA 1
ATOM 2819 C C . LEU A 1 798 ? 130.653 148.354 163.021 1.00 56.10 453 LEU A C 1
ATOM 2820 O O . LEU A 1 798 ? 131.414 149.069 162.372 1.00 56.10 453 LEU A O 1
ATOM 2825 N N . GLY A 1 799 ? 131.067 147.235 163.622 1.00 57.24 454 GLY A N 1
ATOM 2826 C CA . GLY A 1 799 ? 132.426 146.763 163.420 1.00 57.24 454 GLY A CA 1
ATOM 2827 C C . GLY A 1 799 ? 132.672 146.306 161.996 1.00 57.24 454 GLY A C 1
ATOM 2828 O O . GLY A 1 799 ? 133.696 146.645 161.394 1.00 57.24 454 GLY A O 1
ATOM 2829 N N . MET A 1 800 ? 131.718 145.573 161.419 1.00 54.76 455 MET A N 1
ATOM 2830 C CA . MET A 1 800 ? 131.878 145.161 160.027 1.00 54.76 455 MET A CA 1
ATOM 2831 C C . MET A 1 800 ? 131.695 146.331 159.065 1.00 54.76 455 MET A C 1
ATOM 2832 O O . MET A 1 800 ? 132.358 146.383 158.023 1.00 54.76 455 MET A O 1
ATOM 2837 N N . GLY A 1 801 ? 130.823 147.284 159.403 1.00 52.00 456 GLY A N 1
ATOM 2838 C CA . GLY A 1 801 ? 130.687 148.475 158.580 1.00 52.00 456 GLY A CA 1
ATOM 2839 C C . GLY A 1 801 ? 131.907 149.372 158.653 1.00 52.00 456 GLY A C 1
ATOM 2840 O O . GLY A 1 801 ? 132.280 150.004 157.663 1.00 52.00 456 GLY A O 1
ATOM 2841 N N . LEU A 1 802 ? 132.549 149.429 159.823 1.00 52.12 457 LEU A N 1
ATOM 2842 C CA . LEU A 1 802 ? 133.833 150.103 159.962 1.00 52.12 457 LEU A CA 1
ATOM 2843 C C . LEU A 1 802 ? 134.905 149.400 159.144 1.00 52.12 457 LEU A C 1
ATOM 2844 O O . LEU A 1 802 ? 135.725 150.059 158.497 1.00 52.12 457 LEU A O 1
ATOM 2849 N N . ALA A 1 803 ? 134.884 148.062 159.134 1.00 50.23 458 ALA A N 1
ATOM 2850 C CA . ALA A 1 803 ? 135.818 147.291 158.316 1.00 50.23 458 ALA A CA 1
ATOM 2851 C C . ALA A 1 803 ? 135.637 147.580 156.829 1.00 50.23 458 ALA A C 1
ATOM 2852 O O . ALA A 1 803 ? 136.615 147.780 156.104 1.00 50.23 458 ALA A O 1
ATOM 2854 N N . ASN A 1 804 ? 134.393 147.671 156.371 1.00 47.17 459 ASN A N 1
ATOM 2855 C CA . ASN A 1 804 ? 134.158 147.882 154.946 1.00 47.17 459 ASN A CA 1
ATOM 2856 C C . ASN A 1 804 ? 134.351 149.339 154.523 1.00 47.17 459 ASN A C 1
ATOM 2857 O O . ASN A 1 804 ? 134.865 149.596 153.431 1.00 47.17 459 ASN A O 1
ATOM 2862 N N . LEU A 1 805 ? 133.970 150.312 155.360 1.00 49.80 460 LEU A N 1
ATOM 2863 C CA . LEU A 1 805 ? 134.298 151.704 155.059 1.00 49.80 460 LEU A CA 1
ATOM 2864 C C . LEU A 1 805 ? 135.784 152.009 155.198 1.00 49.80 460 LEU A C 1
ATOM 2865 O O . LEU A 1 805 ? 136.248 153.003 154.628 1.00 49.80 460 LEU A O 1
ATOM 2870 N N . LEU A 1 806 ? 136.540 151.205 155.944 1.00 47.87 461 LEU A N 1
ATOM 2871 C CA . LEU A 1 806 ? 137.981 151.372 155.961 1.00 47.87 461 LEU A CA 1
ATOM 2872 C C . LEU A 1 806 ? 138.693 150.473 154.964 1.00 47.87 461 LEU A C 1
ATOM 2873 O O . LEU A 1 806 ? 139.909 150.607 154.798 1.00 47.87 461 LEU A O 1
ATOM 2878 N N . TYR A 1 807 ? 137.976 149.566 154.299 1.00 44.11 462 TYR A N 1
ATOM 2879 C CA . TYR A 1 807 ? 138.597 148.721 153.294 1.00 44.11 462 TYR A CA 1
ATOM 2880 C C . TYR A 1 807 ? 138.190 149.071 151.866 1.00 44.11 462 TYR A C 1
ATOM 2881 O O . TYR A 1 807 ? 138.852 148.624 150.926 1.00 44.11 462 TYR A O 1
ATOM 2890 N N . ALA A 1 808 ? 137.144 149.861 151.669 1.00 44.33 463 ALA A N 1
ATOM 2891 C CA . ALA A 1 808 ? 136.811 150.298 150.315 1.00 44.33 463 ALA A CA 1
ATOM 2892 C C . ALA A 1 808 ? 137.850 151.242 149.692 1.00 44.33 463 ALA A C 1
ATOM 2893 O O . ALA A 1 808 ? 138.017 151.202 148.469 1.00 44.33 463 ALA A O 1
ATOM 2895 N N . PRO A 1 809 ? 138.584 152.109 150.455 1.00 46.31 464 PRO A N 1
ATOM 2896 C CA . PRO A 1 809 ? 139.763 152.746 149.840 1.00 46.31 464 PRO A CA 1
ATOM 2897 C C . PRO A 1 809 ? 141.040 151.912 149.849 1.00 46.31 464 PRO A C 1
ATOM 2898 O O . PRO A 1 809 ? 142.126 152.461 149.648 1.00 46.31 464 PRO A O 1
ATOM 2902 N N . VAL A 1 810 ? 140.945 150.605 150.088 1.00 44.08 465 VAL A N 1
ATOM 2903 C CA . VAL A 1 810 ? 142.094 149.718 149.927 1.00 44.08 465 VAL A CA 1
ATOM 2904 C C . VAL A 1 810 ? 142.071 149.054 148.549 1.00 44.08 465 VAL A C 1
ATOM 2905 O O . VAL A 1 810 ? 143.137 148.711 148.014 1.00 44.08 465 VAL A O 1
ATOM 2909 N N . LEU A 1 811 ? 140.909 148.981 147.903 1.00 45.25 466 LEU A N 1
ATOM 2910 C CA . LEU A 1 811 ? 140.803 148.511 146.524 1.00 45.25 466 LEU A CA 1
ATOM 2911 C C . LEU A 1 811 ? 141.329 149.509 145.499 1.00 45.25 466 LEU A C 1
ATOM 2912 O O . LEU A 1 811 ? 141.281 149.216 144.301 1.00 45.25 466 LEU A O 1
ATOM 2917 N N . LEU A 1 812 ? 141.841 150.665 145.928 1.00 47.95 467 LEU A N 1
ATOM 2918 C CA . LEU A 1 812 ? 142.434 151.642 145.026 1.00 47.95 467 LEU A CA 1
ATOM 2919 C C . LEU A 1 812 ? 143.737 151.156 144.406 1.00 47.95 467 LEU A C 1
ATOM 2920 O O . LEU A 1 812 ? 144.210 151.780 143.454 1.00 47.95 467 LEU A O 1
ATOM 2925 N N . LEU A 1 813 ? 144.324 150.064 144.918 1.00 46.29 468 LEU A N 1
ATOM 2926 C CA . LEU A 1 813 ? 145.581 149.527 144.406 1.00 46.29 468 LEU A CA 1
ATOM 2927 C C . LEU A 1 813 ? 145.438 148.916 143.021 1.00 46.29 468 LEU A C 1
ATOM 2928 O O . LEU A 1 813 ? 146.443 148.747 142.329 1.00 46.29 468 LEU A O 1
ATOM 2933 N N . LEU A 1 814 ? 144.221 148.579 142.605 1.00 48.96 469 LEU A N 1
ATOM 2934 C CA . LEU A 1 814 ? 143.977 147.968 141.310 1.00 48.96 469 LEU A CA 1
ATOM 2935 C C . LEU A 1 814 ? 143.701 148.989 140.211 1.00 48.96 469 LEU A C 1
ATOM 2936 O O . LEU A 1 814 ? 143.073 148.639 139.207 1.00 48.96 469 LEU A O 1
ATOM 2941 N N . ARG A 1 815 ? 144.145 150.238 140.365 1.00 54.91 470 ARG A N 1
ATOM 2942 C CA . ARG A 1 815 ? 143.872 151.214 139.318 1.00 54.91 470 ARG A CA 1
ATOM 2943 C C . ARG A 1 815 ? 144.794 151.045 138.117 1.00 54.91 470 ARG A C 1
ATOM 2944 O O . ARG A 1 815 ? 144.512 151.604 137.052 1.00 54.91 470 ARG A O 1
ATOM 2952 N N . ASN A 1 816 ? 145.881 150.288 138.260 1.00 60.73 471 ASN A N 1
ATOM 2953 C CA . ASN A 1 816 ? 146.830 150.066 137.179 1.00 60.73 471 ASN A CA 1
ATOM 2954 C C . ASN A 1 816 ? 146.679 148.689 136.545 1.00 60.73 471 ASN A C 1
ATOM 2955 O O . ASN A 1 816 ? 147.651 148.148 136.010 1.00 60.73 471 ASN A O 1
ATOM 2960 N N . VAL A 1 817 ? 145.477 148.107 136.586 1.00 57.06 472 VAL A N 1
ATOM 2961 C CA . VAL A 1 817 ? 145.277 146.815 135.939 1.00 57.06 472 VAL A CA 1
ATOM 2962 C C . VAL A 1 817 ? 145.202 146.949 134.424 1.00 57.06 472 VAL A C 1
ATOM 2963 O O . VAL A 1 817 ? 145.350 145.951 133.710 1.00 57.06 472 VAL A O 1
ATOM 2967 N N . GLY A 1 818 ? 144.980 148.154 133.909 1.00 59.07 473 GLY A N 1
ATOM 2968 C CA . GLY A 1 818 ? 145.037 148.377 132.480 1.00 59.07 473 GLY A CA 1
ATOM 2969 C C . GLY A 1 818 ? 146.453 148.621 132.007 1.00 59.07 473 GLY A C 1
ATOM 2970 O O . GLY A 1 818 ? 146.750 148.513 130.814 1.00 59.07 473 GLY A O 1
ATOM 2971 N N . LEU A 1 819 ? 147.337 148.948 132.943 1.00 62.57 474 LEU A N 1
ATOM 2972 C CA . LEU A 1 819 ? 148.732 149.217 132.624 1.00 62.57 474 LEU A CA 1
ATOM 2973 C C . LEU A 1 819 ? 149.555 147.934 132.684 1.00 62.57 474 LEU A C 1
ATOM 2974 O O . LEU A 1 819 ? 149.037 146.840 132.454 1.00 62.57 474 LEU A O 1
#

GO terms:
  GO:0015311 monoamine:proton antiporter activity (F, IDA)
  GO:0005278 acetylcholine:proton antiporter activity (F, IDA)
  GO:0051610 serotonin uptake (P, IDA)
  GO:0051630 acetylcholine uptake (P, IDA)
  GO:0005277 acetylcholine transmembrane transporter activity (F, TAS)
  GO:0060201 clathrin-sculpted acetylcholine transport vesicle membrane (C, TAS)
  GO:0005886 plasma membrane (C, TAS)
  GO:0030669 clathrin-coated endocytic vesicle membrane (C, TAS)
  GO:0006836 neurotransmitter transport (P, TAS)
  GO:0005515 protein binding (F, IPI)

Foldseek 3Di:
DVVVVVVVLVVLLVVLLVLLLVLLLLLLLVLQQCQQVQVVQEVCAAGAAQDDLLVLLLNLLLLVLLLVPQLVCLVVCVVFPLLVLLLVLLVLLLVLLVLQLVDRYSVSSSVSSNSSSSSCNRNVLSSLQVLCVSCVDQLSSLVSLLSSVLSNLNSNFQSNSVSVVCCVPPNRNVVSNVSSVVSVVSSVVCCVRVVGPSDDRLVVLCVPVLLVLLLVLLLLLLQVCLLPSNPVLVVLCVQANDDSNLRNCLSVVLSVLLSVLSVVVSVVCVVPVLCLLLLLLVLLLLLLVLLLCCVVCSDRVVNSVSSSSSSSSSSSNSSSCSSVQQLVCVVPNPNRRNSSVSSSSSSVSVSNNVHSNCSSVCCVVPNRSVVSNVSSVVSVVSSVVSVVSSVSVD

Organism: Homo sapiens (NCBI:txid9606)

Radius of gyration: 19.97 Å; Cα contacts (8 Å, |Δi|>4): 672; chains: 1; bounding box: 48×44×68 Å

Solvent-accessible surface area: 16516 Å² total; per-residue (Å²): 130,134,101,130,149,117,119,33,101,75,99,116,48,131,78,6,17,74,7,0,1,48,5,5,22,18,5,10,41,2,3,18,5,1,9,2,4,0,44,77,78,36,145,65,59,70,14,8,77,37,140,84,93,130,17,6,55,0,22,0,2,3,0,73,49,0,46,131,27,0,47,150,3,0,34,61,1,13,212,96,57,28,18,44,0,0,32,65,0,5,37,33,1,74,43,0,0,42,42,1,6,150,18,94,88,66,70,37,0,78,42,0,14,16,54,0,0,46,0,1,0,27,2,16,0,0,0,10,0,3,3,0,58,69,21,81,80,32,57,61,1,1,108,3,0,2,58,0,11,11,70,31,6,75,0,30,12,20,4,9,18,115,16,0,74,85,30,95,186,59,20,15,154,95,17,5,86,82,27,0,46,74,7,66,132,9,9,102,72,0,68,81,40,29,170,71,125,146,15,30,64,23,138,153,1,95,148,5,75,56,1,38,12,0,9,22,0,10,36,23,1,10,35,0,21,2,22,0,28,16,1,5,12,61,22,1,131,158,34,51,75,10,61,116,152,62,12,4,62,2,26,40,59,0,32,86,29,14,51,103,0,7,125,76,1,14,114,36,2,44,160,110,68,92,56,6,46,70,26,0,15,83,0,0,38,43,0,0,53,6,0,60,84,0,14,72,10,154,65,56,71,48,0,19,95,6,0,14,20,0,2,48,0,18,0,2,0,26,1,0,0,9,0,3,0,0,44,5,2,50,88,126,46,41,54,17,5,0,3,0,1,0,3,8,9,27,2,52,0,46,1,29,4,91,0,30,46,61,0,17,119,54,27,165,72,124,22,18,103,100,10,0,84,32,10,3,114,38,0,102,125,40,11,81,53,0,68,102,0,126,65,16,39,175

InterPro domains:
  IPR011701 Major facilitator superfamily [PF07690] (96-422)
  IPR020846 Major facilitator superfamily domain [PS50850] (35-481)
  IPR036259 MFS transporter superfamily [G3DSA:1.20.1250.20] (26-471)
  IPR036259 MFS transporter superfamily [SSF103473] (30-471)
  IPR050930 Major Facilitator Superfamily Vesicular Transporter [PTHR23506] (26-481)

Nearest PDB structures (foldseek):
  8zms-assembly1_A  TM=9.924E-01  e=9.392E-39  Escherichia coli K-12
  8zmr-assembly1_A  TM=9.908E-01  e=2.636E-38  Escherichia coli K-12
  8xty-assembly1_A  TM=9.805E-01  e=1.895E-38  Aequorea victoria
  8ucl-assembly1_A  TM=9.180E-01  e=1.804E-21  Homo sapiens
  8thr-assembly1_A  TM=8.986E-01  e=1.205E-20  Aequorea victoria